Protein AF-A0A0F9E021-F1 (afdb_monomer_lite)

InterPro domains:
  IPR000531 TonB-dependent receptor-like, beta-barrel [PF00593] (318-616)
  IPR036942 TonB-dependent receptor-like, beta-barrel domain superfamily [G3DSA:2.40.170.20] (1-197)
  IPR036942 TonB-dependent receptor-like, beta-barrel domain superfamily [G3DSA:2.40.170.20] (313-618)
  IPR039426 TonB-dependent receptor-like [PTHR32552] (321-613)

Foldseek 3Di:
DDDDPFKDKDKDWDWDWDPDQAPQFIKIKIKIKIKIWGDDPFKIKIKIKIWIWIKGFDADDDDPVVCVVPVRAGQADDWIKIKTKMKIKMKMWGDPDPFKIKIKMKMKMKMKMKTKDKDWDDPQPQPFDFAFDDVPFFAAQEAADEPLQPLLFHKWFKFKDALLPLVVGPLSVQLQPAPWNVRSVVSDDPCRINDDDPPVLSLLRNLQCVCQQCVLLNQVQFFQPPVDPSPNDAADDDPLANRDHQFAAHCNALLLVLLPGVRSNCLQVSQSNHGWHADPSNMIIGIRGHHGPPSVRHNFGNVDSVRFDAWPVGDGAGCCNPPPDPPTPNHDFQAFTMKMKMKMKIKMKIKMKMKMWGHDPFKTKMKMKMKMKMKMKMWMWMATAHADPSNYTDQDCVRHHLFQLRSVDIATAKIKIKMKMKIKIKMKMWGHVDPFKTKIKMKMKIKMKMKMKMWGQDHHFPDHDDSNSQTFFRGSYRYDYVPDDDDSGTDNHPNPNRTHPIDMDMDIDIDMKIKIKMWGCPDPFKIKMKMKIKDKDDDDNVLCRLEWAQQQDDPVGHGPCVVVNDDRRDVQPPGHHYPQHIKMKIKIKIKMWGAPDPVDTDIDMDMDIDIDSDDDRD

Structure (mmCIF, N/CA/C/O backbone):
data_AF-A0A0F9E021-F1
#
_entry.id   AF-A0A0F9E021-F1
#
loop_
_atom_site.group_PDB
_atom_site.id
_atom_site.type_symbol
_atom_site.label_atom_id
_atom_site.label_alt_id
_atom_site.label_comp_id
_atom_site.label_asym_id
_atom_site.label_entity_id
_atom_site.label_seq_id
_atom_site.pdbx_PDB_ins_code
_atom_site.Cartn_x
_atom_site.Cartn_y
_atom_site.Cartn_z
_atom_site.occupancy
_atom_site.B_iso_or_equiv
_atom_site.auth_seq_id
_atom_site.auth_comp_id
_atom_site.auth_asym_id
_atom_site.auth_atom_id
_atom_site.pdbx_PDB_model_num
ATOM 1 N N . GLY A 1 1 ? -20.695 -25.182 30.401 1.00 88.06 1 GLY A N 1
ATOM 2 C CA . GLY A 1 1 ? -19.871 -24.601 31.481 1.00 88.06 1 GLY A CA 1
ATOM 3 C C . GLY A 1 1 ? -19.819 -25.549 32.662 1.00 88.06 1 GLY A C 1
ATOM 4 O O . GLY A 1 1 ? -20.734 -26.347 32.818 1.00 88.06 1 GLY A O 1
ATOM 5 N N . TRP A 1 2 ? -18.767 -25.469 33.470 1.00 96.31 2 TRP A N 1
ATOM 6 C CA . TRP A 1 2 ? -18.559 -26.240 34.699 1.00 96.31 2 TRP A CA 1
ATOM 7 C C . TRP A 1 2 ? -18.122 -25.296 35.823 1.00 96.31 2 TRP A C 1
ATOM 9 O O . TRP A 1 2 ? -17.419 -24.324 35.561 1.00 96.31 2 TRP A O 1
ATOM 19 N N . ASN A 1 3 ? -18.541 -25.555 37.060 1.00 95.31 3 ASN A N 1
ATOM 20 C CA . ASN A 1 3 ? -18.196 -24.749 38.230 1.00 95.31 3 ASN A CA 1
ATOM 21 C C . ASN A 1 3 ? -18.294 -25.617 39.496 1.00 95.31 3 ASN A C 1
ATOM 23 O O . ASN A 1 3 ? -19.269 -26.352 39.640 1.00 95.31 3 ASN A O 1
ATOM 27 N N . ASN A 1 4 ? -17.325 -25.521 40.409 1.00 94.62 4 ASN A N 1
ATOM 28 C CA . ASN A 1 4 ? -17.356 -26.192 41.719 1.00 94.62 4 ASN A CA 1
ATOM 29 C C . ASN A 1 4 ? -17.332 -25.225 42.924 1.00 94.62 4 ASN A C 1
ATOM 31 O O . ASN A 1 4 ? -17.088 -25.652 44.048 1.00 94.62 4 ASN A O 1
ATOM 35 N N . GLY A 1 5 ? -17.553 -23.930 42.693 1.00 91.69 5 GLY A N 1
ATOM 36 C CA . GLY A 1 5 ? -17.503 -22.860 43.693 1.00 91.69 5 GLY A CA 1
ATOM 37 C C . GLY A 1 5 ? -16.149 -22.150 43.770 1.00 91.69 5 GLY A C 1
ATOM 38 O O . GLY A 1 5 ? -16.120 -20.938 43.968 1.00 91.69 5 GLY A O 1
ATOM 39 N N . THR A 1 6 ? -15.048 -22.873 43.543 1.00 95.94 6 THR A N 1
ATOM 40 C CA . THR A 1 6 ? -13.674 -22.335 43.567 1.00 95.94 6 THR A CA 1
ATOM 41 C C . THR A 1 6 ? -13.110 -22.153 42.165 1.00 95.94 6 THR A C 1
ATOM 43 O O . THR A 1 6 ? -12.422 -21.181 41.894 1.00 95.94 6 THR A O 1
ATOM 46 N N . ILE A 1 7 ? -13.382 -23.077 41.250 1.00 97.31 7 ILE A N 1
ATOM 47 C CA . ILE A 1 7 ? -12.923 -23.034 39.865 1.00 97.31 7 ILE A CA 1
ATOM 48 C C . ILE A 1 7 ? -14.148 -23.128 38.966 1.00 97.31 7 ILE A C 1
ATOM 50 O O . ILE A 1 7 ? -15.045 -23.939 39.206 1.00 97.31 7 ILE A O 1
ATOM 54 N N . ALA A 1 8 ? -14.172 -22.317 37.913 1.00 97.56 8 ALA A N 1
ATOM 55 C CA . ALA A 1 8 ? -15.169 -22.428 36.864 1.00 97.56 8 ALA A CA 1
ATOM 56 C C . ALA A 1 8 ? -14.539 -22.327 35.476 1.00 97.56 8 ALA A C 1
ATOM 58 O O . ALA A 1 8 ? -13.579 -21.589 35.259 1.00 97.56 8 ALA A O 1
ATOM 59 N N . PHE A 1 9 ? -15.127 -23.059 34.537 1.00 97.75 9 PHE A N 1
ATOM 60 C CA . PHE A 1 9 ? -14.794 -23.038 33.123 1.00 97.75 9 PHE A CA 1
ATOM 61 C C . PHE A 1 9 ? -16.060 -22.797 32.309 1.00 97.75 9 PHE A C 1
ATOM 63 O O . PHE A 1 9 ? -17.105 -23.418 32.526 1.00 97.75 9 PHE A O 1
ATOM 70 N N . PHE A 1 10 ? -15.969 -21.914 31.330 1.00 97.81 10 PHE A N 1
ATOM 71 C CA . PHE A 1 10 ? -17.024 -21.653 30.372 1.00 97.81 10 PHE A CA 1
ATOM 72 C C . PHE A 1 10 ? -16.429 -21.639 28.971 1.00 97.81 10 PHE A C 1
ATOM 74 O O . PHE A 1 10 ? -15.336 -21.123 28.762 1.00 97.81 10 PHE A O 1
ATOM 81 N N . GLY A 1 11 ? -17.155 -22.222 28.028 1.00 97.75 11 GLY A N 1
ATOM 82 C CA . GLY A 1 11 ? -16.815 -22.207 26.618 1.00 97.75 11 GLY A CA 1
ATOM 83 C C . GLY A 1 11 ? -18.094 -22.029 25.820 1.00 97.75 11 GLY A C 1
ATOM 84 O O . GLY A 1 11 ? -19.128 -22.588 26.199 1.00 97.75 11 GLY A O 1
ATOM 85 N N . ALA A 1 12 ? -18.021 -21.239 24.759 1.00 97.81 12 ALA A N 1
ATOM 86 C CA . ALA A 1 12 ? -19.090 -21.048 23.795 1.00 97.81 12 ALA A CA 1
ATOM 87 C C . ALA A 1 12 ? -18.480 -21.016 22.394 1.00 97.81 12 ALA A C 1
ATOM 89 O O . ALA A 1 12 ? -17.405 -20.451 22.208 1.00 97.81 12 ALA A O 1
ATOM 90 N N . ALA A 1 13 ? -19.167 -21.621 21.433 1.00 97.31 13 ALA A N 1
ATOM 91 C CA . ALA A 1 13 ? -18.817 -21.552 20.025 1.00 97.31 13 ALA A CA 1
ATOM 92 C C . ALA A 1 13 ? -20.051 -21.104 19.240 1.00 97.31 13 ALA A C 1
ATOM 94 O O . ALA A 1 13 ? -21.160 -21.551 19.541 1.00 97.31 13 ALA A O 1
ATOM 95 N N . SER A 1 14 ? -19.850 -20.220 18.271 1.00 97.00 14 SER A N 1
ATOM 96 C CA . SER A 1 14 ? -20.858 -19.786 17.309 1.00 97.00 14 SER A CA 1
ATOM 97 C C . SER A 1 14 ? -20.297 -20.034 15.921 1.00 97.00 14 SER A C 1
ATOM 99 O O . SER A 1 14 ? -19.212 -19.548 15.622 1.00 97.00 14 SER A O 1
ATOM 101 N N . LEU A 1 15 ? -21.018 -20.803 15.113 1.00 96.69 15 LEU A N 1
ATOM 102 C CA . LEU A 1 15 ? -20.688 -21.078 13.719 1.00 96.69 15 LEU A CA 1
ATOM 103 C C . LEU A 1 15 ? -21.882 -20.604 12.897 1.00 96.69 15 LEU A C 1
ATOM 105 O O . LEU A 1 15 ? -23.021 -20.971 13.204 1.00 96.69 15 LEU A O 1
ATOM 109 N N . PHE A 1 16 ? -21.626 -19.758 11.916 1.00 95.94 16 PHE A N 1
ATOM 110 C CA . PHE A 1 16 ? -22.627 -19.211 11.018 1.00 95.94 16 PHE A CA 1
ATOM 111 C C . PHE A 1 16 ? -22.093 -19.307 9.597 1.00 95.94 16 PHE A C 1
ATOM 113 O O . PHE A 1 16 ? -20.942 -18.965 9.356 1.00 95.94 16 PHE A O 1
ATOM 120 N N . ASP A 1 17 ? -22.936 -19.784 8.696 1.00 95.69 17 ASP A N 1
ATOM 121 C CA . ASP A 1 17 ? -22.633 -19.983 7.287 1.00 95.69 17 ASP A CA 1
ATOM 122 C C . ASP A 1 17 ? -23.906 -19.657 6.501 1.00 95.69 17 ASP A C 1
ATOM 124 O O . ASP A 1 17 ? -25.000 -20.135 6.838 1.00 95.69 17 ASP A O 1
ATOM 128 N N . GLU A 1 18 ? -23.776 -18.802 5.496 1.00 93.19 18 GLU A N 1
ATOM 129 C CA . GLU A 1 18 ? -24.833 -18.465 4.559 1.00 93.19 18 GLU A CA 1
ATOM 130 C C . GLU A 1 18 ? -24.292 -18.388 3.132 1.00 93.19 18 GLU A C 1
ATOM 132 O O . GLU A 1 18 ? -23.156 -17.999 2.903 1.00 93.19 18 GLU A O 1
ATOM 137 N N . ASN A 1 19 ? -25.138 -18.695 2.148 1.00 91.88 19 ASN A N 1
ATOM 138 C CA . ASN A 1 19 ? -24.775 -18.556 0.731 1.00 91.88 19 ASN A CA 1
ATOM 139 C C . ASN A 1 19 ? -25.059 -17.151 0.170 1.00 91.88 19 ASN A C 1
ATOM 141 O O . ASN A 1 19 ? -24.771 -16.892 -0.994 1.00 91.88 19 ASN A O 1
ATOM 145 N N . GLY A 1 20 ? -25.688 -16.281 0.966 1.00 88.62 20 GLY A N 1
ATOM 146 C CA . GLY A 1 20 ? -26.275 -15.038 0.482 1.00 88.62 20 GLY A CA 1
ATOM 147 C C . GLY A 1 20 ? -27.424 -15.269 -0.511 1.00 88.62 20 GLY A C 1
ATOM 148 O O . GLY A 1 20 ? -27.858 -16.395 -0.767 1.00 88.62 20 GLY A O 1
ATOM 149 N N . TRP A 1 21 ? -27.995 -14.178 -1.021 1.00 88.75 21 TRP A N 1
ATOM 150 C CA . TRP A 1 21 ? -29.083 -14.220 -2.013 1.00 88.75 21 TRP A CA 1
ATOM 151 C C . TRP A 1 21 ? -28.652 -13.722 -3.399 1.00 88.75 21 TRP A C 1
ATOM 153 O O . TRP A 1 21 ? -29.392 -13.926 -4.361 1.00 88.75 21 TRP A O 1
ATOM 163 N N . ARG A 1 22 ? -27.496 -13.051 -3.480 1.00 89.69 22 ARG A N 1
ATOM 164 C CA . ARG A 1 22 ? -26.854 -12.614 -4.724 1.00 89.69 22 ARG A CA 1
ATOM 165 C C . ARG A 1 22 ? -25.806 -13.633 -5.149 1.00 89.69 22 ARG A C 1
ATOM 167 O O . ARG A 1 22 ? -25.300 -14.384 -4.314 1.00 89.69 22 ARG A O 1
ATOM 174 N N . ASP A 1 23 ? -25.443 -13.616 -6.418 1.00 88.38 23 ASP A N 1
ATOM 175 C CA . ASP A 1 23 ? -24.307 -14.393 -6.900 1.00 88.38 23 ASP A CA 1
ATOM 176 C C . ASP A 1 23 ? -23.024 -13.921 -6.208 1.00 88.38 23 ASP A C 1
ATOM 178 O O . ASP A 1 23 ? -22.930 -12.764 -5.788 1.00 88.38 23 ASP A O 1
ATOM 182 N N . ASN A 1 24 ? -22.068 -14.834 -6.015 1.00 86.69 24 ASN A N 1
ATOM 183 C CA . ASN A 1 24 ? -20.805 -14.558 -5.329 1.00 86.69 24 ASN A CA 1
ATOM 184 C C . ASN A 1 24 ? -20.994 -13.837 -3.986 1.00 86.69 24 ASN A C 1
ATOM 186 O O . ASN A 1 24 ? -20.358 -12.821 -3.758 1.00 86.69 24 ASN A O 1
ATOM 190 N N . SER A 1 25 ? -21.908 -14.302 -3.121 1.00 91.44 25 SER A N 1
ATOM 191 C CA . SER A 1 25 ? -22.132 -13.715 -1.783 1.00 91.44 25 SER A CA 1
ATOM 192 C C . SER A 1 25 ? -22.152 -14.684 -0.582 1.00 91.44 25 SER A C 1
ATOM 194 O O . SER A 1 25 ? -22.849 -14.391 0.395 1.00 91.44 25 SER A O 1
ATOM 196 N N . PRO A 1 26 ? -21.420 -15.822 -0.578 1.00 93.81 26 PRO A N 1
ATOM 197 C CA . PRO A 1 26 ? -21.355 -16.660 0.616 1.00 93.81 26 PRO A CA 1
ATOM 198 C C . PRO A 1 26 ? -20.653 -15.920 1.764 1.00 93.81 26 PRO A C 1
ATOM 200 O O . PRO A 1 26 ? -19.794 -15.078 1.531 1.00 93.81 26 PRO A O 1
ATOM 203 N N . SER A 1 27 ? -21.005 -16.195 3.016 1.00 94.94 27 SER A N 1
ATOM 204 C CA . SER A 1 27 ? -20.349 -15.597 4.183 1.00 94.94 27 SER A CA 1
ATOM 205 C C . SER A 1 27 ? -20.308 -16.567 5.356 1.00 94.94 27 SER A C 1
ATOM 207 O O . SER A 1 27 ? -21.297 -17.220 5.680 1.00 94.94 27 SER A O 1
ATOM 209 N N . GLU A 1 28 ? -19.161 -16.616 6.027 1.00 96.75 28 GLU A N 1
ATOM 210 C CA . GLU A 1 28 ? -18.882 -17.498 7.155 1.00 96.75 28 GLU A CA 1
ATOM 211 C C . GLU A 1 28 ? -18.407 -16.684 8.368 1.00 96.75 28 GLU A C 1
ATOM 213 O O . GLU A 1 28 ? -17.561 -15.793 8.264 1.00 96.75 28 GLU A O 1
ATOM 218 N N . VAL A 1 29 ? -18.950 -16.989 9.549 1.00 96.44 29 VAL A N 1
ATOM 219 C CA . VAL A 1 29 ? -18.560 -16.377 10.825 1.00 96.44 29 VAL A CA 1
ATOM 220 C C . VAL A 1 29 ? -18.401 -17.454 11.888 1.00 96.44 29 VAL A C 1
ATOM 222 O O . VAL A 1 29 ? -19.376 -18.001 12.408 1.00 96.44 29 VAL A O 1
ATOM 225 N N . ASN A 1 30 ? -17.155 -17.681 12.291 1.00 97.75 30 ASN A N 1
ATOM 226 C CA . ASN A 1 30 ? -16.782 -18.639 13.317 1.00 97.75 30 ASN A CA 1
ATOM 227 C C . ASN A 1 30 ? -16.191 -17.922 14.527 1.00 97.75 30 ASN A C 1
ATOM 229 O O . ASN A 1 30 ? -15.241 -17.148 14.434 1.00 97.75 30 ASN A O 1
ATOM 233 N N . GLN A 1 31 ? -16.752 -18.184 15.703 1.00 97.75 31 GLN A N 1
ATOM 234 C CA . GLN A 1 31 ? -16.329 -17.563 16.952 1.00 97.75 31 GLN A CA 1
ATOM 235 C C . GLN A 1 31 ? -16.197 -18.617 18.040 1.00 97.75 31 GLN A C 1
ATOM 237 O O . GLN A 1 31 ? -17.118 -19.396 18.287 1.00 97.75 31 GLN A O 1
ATOM 242 N N . LEU A 1 32 ? -15.072 -18.603 18.743 1.00 98.25 32 LEU A N 1
ATOM 243 C CA . LEU A 1 32 ? -14.813 -19.429 19.911 1.00 98.25 32 LEU A CA 1
ATOM 244 C C . LEU A 1 32 ? -14.464 -18.532 21.095 1.00 98.25 32 LEU A C 1
ATOM 246 O O . LEU A 1 32 ? -13.503 -17.767 21.062 1.00 98.25 32 LEU A O 1
ATOM 250 N N . PHE A 1 33 ? -15.219 -18.668 22.177 1.00 98.38 33 PHE A N 1
ATOM 251 C CA . PHE A 1 33 ? -14.966 -17.987 23.437 1.00 98.38 33 PHE A CA 1
ATOM 252 C C . PHE A 1 33 ? -14.668 -18.999 24.538 1.00 98.38 33 PHE A C 1
ATOM 254 O O . PHE A 1 33 ? -15.405 -19.968 24.729 1.00 98.38 33 PHE A O 1
ATOM 261 N N . GLY A 1 34 ? -13.616 -18.739 25.308 1.00 98.25 34 GLY A N 1
ATOM 262 C CA . GLY A 1 34 ? -13.228 -19.527 26.470 1.00 98.25 34 GLY A CA 1
ATOM 263 C C . GLY A 1 34 ? -13.010 -18.643 27.689 1.00 98.25 34 GLY A C 1
ATOM 264 O O . GLY A 1 34 ? -12.462 -17.548 27.593 1.00 98.25 34 GLY A O 1
ATOM 265 N N . LYS A 1 35 ? -13.408 -19.124 28.865 1.00 98.25 35 LYS A N 1
ATOM 266 C CA . LYS A 1 35 ? -13.164 -18.457 30.143 1.00 98.25 35 LYS A CA 1
ATOM 267 C C . LYS A 1 35 ? -12.841 -19.470 31.230 1.00 98.25 35 LYS A C 1
ATOM 269 O O . LYS A 1 35 ? -13.577 -20.434 31.427 1.00 98.25 35 LYS A O 1
ATOM 274 N N . ALA A 1 36 ? -11.776 -19.209 31.970 1.00 98.25 36 ALA A N 1
ATOM 275 C CA . ALA A 1 36 ? -11.413 -19.909 33.190 1.00 98.25 36 ALA A CA 1
ATOM 276 C C . ALA A 1 36 ? -11.413 -18.911 34.348 1.00 98.25 36 ALA A C 1
ATOM 278 O O . ALA A 1 36 ? -10.945 -17.781 34.214 1.00 98.25 36 ALA A O 1
ATOM 279 N N . SER A 1 37 ? -11.939 -19.310 35.496 1.00 97.75 37 SER A N 1
ATOM 280 C CA . SER A 1 37 ? -11.915 -18.480 36.693 1.00 97.75 37 SER A CA 1
ATOM 281 C C . SER A 1 37 ? -11.555 -19.284 37.922 1.00 97.75 37 SER A C 1
ATOM 283 O O . SER A 1 37 ? -12.024 -20.408 38.079 1.00 97.75 37 SER A O 1
ATOM 285 N N . TYR A 1 38 ? -10.792 -18.660 38.805 1.00 97.75 38 TYR A N 1
ATOM 286 C CA . TYR A 1 38 ? -10.506 -19.126 40.149 1.00 97.75 38 TYR A CA 1
ATOM 287 C C . TYR A 1 38 ? -11.039 -18.094 41.144 1.00 97.75 38 TYR A C 1
ATOM 289 O O . TYR A 1 38 ? -10.846 -16.898 40.947 1.00 97.75 38 TYR A O 1
ATOM 297 N N . ARG A 1 39 ? -11.708 -18.560 42.192 1.00 96.94 39 ARG A N 1
ATOM 298 C CA . ARG A 1 39 ? -12.257 -17.773 43.290 1.00 96.94 39 ARG A CA 1
ATOM 299 C C . ARG A 1 39 ? -11.789 -18.372 44.605 1.00 96.94 39 ARG A C 1
ATOM 301 O O . ARG A 1 39 ? -12.163 -19.496 44.939 1.00 96.94 39 ARG A O 1
ATOM 308 N N . GLY A 1 40 ? -10.973 -17.625 45.334 1.00 94.06 40 GLY A N 1
ATOM 309 C CA . GLY A 1 40 ? -10.550 -17.945 46.695 1.00 94.06 40 GLY A CA 1
ATOM 310 C C . GLY A 1 40 ? -11.076 -16.928 47.707 1.00 94.06 40 GLY A C 1
ATOM 311 O O . GLY A 1 40 ? -11.833 -16.027 47.365 1.00 94.06 40 GLY A O 1
ATOM 312 N N . ASP A 1 41 ? -10.621 -17.034 48.955 1.00 93.12 41 ASP A N 1
ATOM 313 C CA . ASP A 1 41 ? -11.095 -16.155 50.037 1.00 93.12 41 ASP A CA 1
ATOM 314 C C . ASP A 1 41 ? -10.662 -14.691 49.861 1.00 93.12 41 ASP A C 1
ATOM 316 O O . ASP A 1 41 ? -11.364 -13.770 50.270 1.00 93.12 41 ASP A O 1
ATOM 320 N N . LYS A 1 42 ? -9.479 -14.472 49.273 1.00 95.12 42 LYS A N 1
ATOM 321 C CA . LYS A 1 42 ? -8.900 -13.136 49.059 1.00 95.12 42 LYS A CA 1
ATOM 322 C C . LYS A 1 42 ? -8.502 -12.847 47.624 1.00 95.12 42 LYS A C 1
ATOM 324 O O . LYS A 1 42 ? -8.121 -11.722 47.341 1.00 95.12 42 LYS A O 1
ATOM 329 N N . LEU A 1 43 ? -8.512 -13.832 46.736 1.00 97.06 43 LEU A N 1
ATOM 330 C CA . LEU A 1 43 ? -8.012 -13.672 45.376 1.00 97.06 43 LEU A CA 1
ATOM 331 C C . LEU A 1 43 ? -8.984 -14.304 44.391 1.00 97.06 43 LEU A C 1
ATOM 333 O O . LEU A 1 43 ? -9.211 -15.512 44.445 1.00 97.06 43 LEU A O 1
ATOM 337 N N . ASP A 1 44 ? -9.456 -13.487 43.460 1.00 97.38 44 ASP A N 1
ATOM 338 C CA . ASP A 1 44 ? -10.171 -13.909 42.267 1.00 97.38 44 ASP A CA 1
ATOM 339 C C . ASP A 1 44 ? -9.267 -13.720 41.048 1.00 97.38 44 ASP A C 1
ATOM 341 O O . ASP A 1 44 ? -8.630 -12.678 40.887 1.00 97.38 44 ASP A O 1
ATOM 345 N N . LEU A 1 45 ? -9.215 -14.725 40.179 1.00 98.00 45 LEU A N 1
ATOM 346 C CA . LEU A 1 45 ? -8.508 -14.688 38.903 1.00 98.00 45 LEU A CA 1
ATOM 347 C C . LEU A 1 45 ? -9.473 -15.058 37.781 1.00 98.00 45 LEU A C 1
ATOM 349 O O . LEU A 1 45 ? -10.244 -16.014 37.891 1.00 98.00 45 LEU A O 1
ATOM 353 N N . HIS A 1 46 ? -9.396 -14.334 36.673 1.00 98.12 46 HIS A N 1
ATOM 354 C CA . HIS A 1 46 ? -10.199 -14.561 35.481 1.00 98.12 46 HIS A CA 1
ATOM 355 C C . HIS A 1 46 ? -9.305 -14.524 34.250 1.00 98.12 46 HIS A C 1
ATOM 357 O O . HIS A 1 46 ? -8.707 -13.498 33.947 1.00 98.12 46 HIS A O 1
ATOM 363 N N . PHE A 1 47 ? -9.251 -15.630 33.524 1.00 98.50 47 PHE A N 1
ATOM 364 C CA . PHE A 1 47 ? -8.649 -15.705 32.203 1.00 98.50 47 PHE A CA 1
ATOM 365 C C . PHE A 1 47 ? -9.756 -15.864 31.166 1.00 98.50 47 PHE A C 1
ATOM 367 O O . PHE A 1 47 ? -10.638 -16.708 31.335 1.00 98.50 47 PHE A O 1
ATOM 374 N N . SER A 1 48 ? -9.723 -15.078 30.097 1.00 98.38 48 SER A N 1
ATOM 375 C CA . SER A 1 48 ? -10.621 -15.248 28.957 1.00 98.38 48 SER A CA 1
ATOM 376 C C . SER A 1 48 ? -9.878 -15.142 27.639 1.00 98.38 48 SER A C 1
ATOM 378 O O . SER A 1 48 ? -8.920 -14.379 27.514 1.00 98.38 48 SER A O 1
ATOM 380 N N . THR A 1 49 ? -10.367 -15.886 26.655 1.00 98.38 49 THR A N 1
ATOM 381 C CA . THR A 1 49 ? -9.891 -15.852 25.281 1.00 98.38 49 THR A CA 1
ATOM 382 C C . THR A 1 49 ? -11.061 -15.786 24.308 1.00 98.38 49 THR A C 1
ATOM 384 O O . THR A 1 49 ? -12.119 -16.368 24.563 1.00 98.38 49 THR A O 1
ATOM 387 N N . LEU A 1 50 ? -10.870 -15.051 23.219 1.00 98.25 50 LEU A N 1
ATOM 388 C CA . LEU A 1 50 ? -11.785 -14.970 22.090 1.00 98.25 50 LEU A CA 1
ATOM 389 C C . LEU A 1 50 ? -10.969 -15.200 20.820 1.00 98.25 50 LEU A C 1
ATOM 391 O O . LEU A 1 50 ? -9.967 -14.521 20.610 1.00 98.25 50 LEU A O 1
ATOM 395 N N . ILE A 1 51 ? -11.400 -16.150 20.001 1.00 98.31 51 ILE A N 1
ATOM 396 C CA . ILE A 1 51 ? -10.834 -16.440 18.687 1.00 98.31 51 ILE A CA 1
ATOM 397 C C . ILE A 1 51 ? -11.973 -16.285 17.688 1.00 98.31 51 ILE A C 1
ATOM 399 O O . ILE A 1 51 ? -13.042 -16.862 17.887 1.00 98.31 51 ILE A O 1
ATOM 403 N N . VAL A 1 52 ? -11.765 -15.474 16.661 1.00 98.12 52 VAL A N 1
ATOM 404 C CA . VAL A 1 52 ? -12.759 -15.199 15.624 1.00 98.12 52 VAL A CA 1
ATOM 405 C C . VAL A 1 52 ? -12.097 -15.364 14.270 1.00 98.12 52 VAL A C 1
ATOM 407 O O . VAL A 1 52 ? -10.998 -14.856 14.062 1.00 98.12 52 VAL A O 1
ATOM 410 N N . ASP A 1 53 ? -12.780 -16.062 13.379 1.00 98.06 53 ASP A N 1
ATOM 411 C CA . ASP A 1 53 ? -12.418 -16.227 11.981 1.00 98.06 53 ASP A CA 1
ATOM 412 C C . ASP A 1 53 ? -13.680 -15.960 11.159 1.00 98.06 53 ASP A C 1
ATOM 414 O O . ASP A 1 53 ? -14.729 -16.558 11.419 1.00 98.06 53 ASP A O 1
ATOM 418 N N . THR A 1 54 ? -13.626 -14.980 10.266 1.00 96.94 54 THR A N 1
ATOM 419 C CA . THR A 1 54 ? -14.758 -14.624 9.410 1.00 96.94 54 THR A CA 1
ATOM 420 C C . THR A 1 54 ? -14.297 -14.455 7.981 1.00 96.94 54 THR A C 1
ATOM 422 O O . THR A 1 54 ? -13.286 -13.792 7.766 1.00 96.94 54 THR A O 1
ATOM 425 N N . ASN A 1 55 ? -15.091 -14.935 7.034 1.00 96.44 55 ASN A N 1
ATOM 426 C CA . ASN A 1 55 ? -14.990 -14.609 5.619 1.00 96.44 55 ASN A CA 1
ATOM 427 C C . ASN A 1 55 ? -16.317 -13.974 5.205 1.00 96.44 55 ASN A C 1
ATOM 429 O O . ASN A 1 55 ? -17.347 -14.645 5.182 1.00 96.44 55 ASN A O 1
ATOM 433 N N . LEU A 1 56 ? -16.312 -12.663 4.989 1.00 94.06 56 LEU A N 1
ATOM 434 C CA . LEU A 1 56 ? -17.510 -11.892 4.681 1.00 94.06 56 LEU A CA 1
ATOM 435 C C . LEU A 1 56 ? -17.434 -11.395 3.247 1.00 94.06 56 LEU A C 1
ATOM 437 O O . LEU A 1 56 ? -16.404 -10.864 2.840 1.00 94.06 56 LEU A O 1
ATOM 441 N N . VAL A 1 57 ? -18.536 -11.510 2.515 1.00 92.19 57 VAL A N 1
ATOM 442 C CA . VAL A 1 57 ? -18.625 -11.039 1.133 1.00 92.19 57 VAL A CA 1
ATOM 443 C C . VAL A 1 57 ? -19.602 -9.874 1.045 1.00 92.19 57 VAL A C 1
ATOM 445 O O . VAL A 1 57 ? -20.735 -9.946 1.524 1.00 92.19 57 VAL A O 1
ATOM 448 N N . GLY A 1 58 ? -19.126 -8.768 0.480 1.00 84.25 58 GLY A N 1
ATOM 449 C CA . GLY A 1 58 ? -19.712 -7.439 0.608 1.00 84.25 58 GLY A CA 1
ATOM 450 C C . GLY A 1 58 ? -20.182 -6.810 -0.698 1.00 84.25 58 GLY A C 1
ATOM 451 O O . GLY A 1 58 ? -20.095 -5.598 -0.806 1.00 84.25 58 GLY A O 1
ATOM 452 N N . ASN A 1 59 ? -20.698 -7.587 -1.657 1.00 83.50 59 ASN A N 1
ATOM 453 C CA . ASN A 1 59 ? -20.974 -7.132 -3.029 1.00 83.50 59 ASN A CA 1
ATOM 454 C C . ASN A 1 59 ? -21.545 -5.708 -3.156 1.00 83.50 59 ASN A C 1
ATOM 456 O O . ASN A 1 59 ? -22.650 -5.415 -2.677 1.00 83.50 59 ASN A O 1
ATOM 460 N N . GLY A 1 60 ? -20.843 -4.877 -3.930 1.00 80.06 60 GLY A N 1
ATOM 461 C CA . GLY A 1 60 ? -21.221 -3.506 -4.257 1.00 80.06 60 GLY A CA 1
ATOM 462 C C . GLY A 1 60 ? -22.583 -3.335 -4.948 1.00 80.06 60 GLY A C 1
ATOM 463 O O . GLY A 1 60 ? -23.284 -4.287 -5.327 1.00 80.06 60 GLY A O 1
ATOM 464 N N . LEU A 1 61 ? -22.984 -2.070 -5.094 1.00 84.88 61 LEU A N 1
ATOM 465 C CA . LEU A 1 61 ? -24.231 -1.681 -5.756 1.00 84.88 61 LEU A CA 1
ATOM 466 C C . LEU A 1 61 ? -24.193 -2.039 -7.250 1.00 84.88 61 LEU A C 1
ATOM 468 O O . LEU A 1 61 ? -23.151 -1.939 -7.885 1.00 84.88 61 LEU A O 1
ATOM 472 N N . ILE A 1 62 ? -25.349 -2.392 -7.819 1.00 89.06 62 ILE A N 1
ATOM 473 C CA . ILE A 1 62 ? -25.518 -2.561 -9.271 1.00 89.06 62 ILE A CA 1
ATOM 474 C C . ILE A 1 62 ? -26.441 -1.477 -9.847 1.00 89.06 62 ILE A C 1
ATOM 476 O O . ILE A 1 62 ? -27.381 -1.051 -9.160 1.00 89.06 62 ILE A O 1
ATOM 480 N N . PRO A 1 63 ? -26.224 -1.029 -11.099 1.00 89.94 63 PRO A N 1
ATOM 481 C CA . PRO A 1 63 ? -27.129 -0.119 -11.792 1.00 89.94 63 PRO A CA 1
ATOM 482 C C . PRO A 1 63 ? -28.577 -0.624 -11.808 1.00 89.94 63 PRO A C 1
ATOM 484 O O . PRO A 1 63 ? -28.853 -1.822 -11.900 1.00 89.94 63 PRO A O 1
ATOM 487 N N . SER A 1 64 ? -29.538 0.301 -11.765 1.00 91.62 64 SER A N 1
ATOM 488 C CA . SER A 1 64 ? -30.960 -0.050 -11.638 1.00 91.62 64 SER A CA 1
ATOM 489 C C . SER A 1 64 ? -31.505 -0.842 -12.836 1.00 91.62 64 SER A C 1
ATOM 491 O O . SER A 1 64 ? -32.485 -1.579 -12.715 1.00 91.62 64 SER A O 1
ATOM 493 N N . GLU A 1 65 ? -30.887 -0.656 -13.997 1.00 91.81 65 GLU A N 1
ATOM 494 C CA . GLU A 1 65 ? -31.147 -1.335 -15.257 1.00 91.81 65 GLU A CA 1
ATOM 495 C C . GLU A 1 65 ? -30.687 -2.793 -15.205 1.00 91.81 65 GLU A C 1
ATOM 497 O O . GLU A 1 65 ? -31.451 -3.664 -15.619 1.00 91.81 65 GLU A O 1
ATOM 502 N N . GLU A 1 66 ? -29.494 -3.057 -14.660 1.00 87.69 66 GLU A N 1
ATOM 503 C CA . GLU A 1 66 ? -28.963 -4.410 -14.455 1.00 87.69 66 GLU A CA 1
ATOM 504 C C . GLU A 1 66 ? -29.784 -5.144 -13.391 1.00 87.69 66 GLU A C 1
ATOM 506 O O . GLU A 1 66 ? -30.298 -6.223 -13.668 1.00 87.69 66 GLU A O 1
ATOM 511 N N . TYR A 1 67 ? -30.082 -4.495 -12.255 1.00 89.31 67 TYR A N 1
ATOM 512 C CA . TYR A 1 67 ? -30.950 -5.058 -11.207 1.00 89.31 67 TYR A CA 1
ATOM 513 C C . TYR A 1 67 ? -32.340 -5.469 -11.723 1.00 89.31 67 TYR A C 1
ATOM 515 O O . TYR A 1 67 ? -32.965 -6.411 -11.231 1.00 89.31 67 TYR A O 1
ATOM 523 N N . ARG A 1 68 ? -32.884 -4.734 -12.704 1.00 92.88 68 ARG A N 1
ATOM 524 C CA . ARG A 1 68 ? -34.178 -5.063 -13.324 1.00 92.88 68 ARG A CA 1
ATOM 525 C C . ARG A 1 68 ? -34.108 -6.310 -14.206 1.00 92.88 68 ARG A C 1
ATOM 527 O O . ARG A 1 68 ? -35.144 -6.956 -14.365 1.00 92.88 68 ARG A O 1
ATOM 534 N N . GLN A 1 69 ? -32.948 -6.605 -14.787 1.00 90.81 69 GLN A N 1
ATOM 535 C CA . GLN A 1 69 ? -32.721 -7.779 -15.630 1.00 90.81 69 GLN A CA 1
ATOM 536 C C . GLN A 1 69 ? -32.401 -9.000 -14.776 1.00 90.81 69 GLN A C 1
ATOM 538 O O . GLN A 1 69 ? -33.045 -10.036 -14.935 1.00 90.81 69 GLN A O 1
ATOM 543 N N . ASP A 1 70 ? -31.485 -8.835 -13.827 1.00 90.88 70 ASP A N 1
ATOM 544 C CA . ASP A 1 70 ? -31.135 -9.839 -12.843 1.00 90.88 70 ASP A CA 1
ATOM 545 C C . ASP A 1 70 ? -30.958 -9.194 -11.467 1.00 90.88 70 ASP A C 1
ATOM 547 O O . ASP A 1 70 ? -30.114 -8.329 -11.244 1.00 90.88 70 ASP A O 1
ATOM 551 N N . ARG A 1 71 ? -31.799 -9.620 -10.524 1.00 89.88 71 ARG A N 1
ATOM 552 C CA . ARG A 1 71 ? -31.752 -9.106 -9.156 1.00 89.88 71 ARG A CA 1
ATOM 553 C C . ARG A 1 71 ? -30.612 -9.723 -8.358 1.00 89.88 71 ARG A C 1
ATOM 555 O O . ARG A 1 71 ? -30.184 -9.078 -7.406 1.00 89.88 71 ARG A O 1
ATOM 562 N N . ALA A 1 72 ? -30.197 -10.946 -8.693 1.00 90.56 72 ALA A N 1
ATOM 563 C CA . ALA A 1 72 ? -29.161 -11.680 -7.974 1.00 90.56 72 ALA A CA 1
ATOM 564 C C . ALA A 1 72 ? -27.744 -11.278 -8.416 1.00 90.56 72 ALA A C 1
ATOM 566 O O . ALA A 1 72 ? -26.821 -11.409 -7.619 1.00 90.56 72 ALA A O 1
ATOM 567 N N . GLY A 1 73 ? -27.587 -10.722 -9.618 1.00 87.69 73 GLY A N 1
ATOM 568 C CA . GLY A 1 73 ? -26.288 -10.373 -10.186 1.00 87.69 73 GLY A CA 1
ATOM 569 C C . GLY A 1 73 ? -25.435 -9.384 -9.380 1.00 87.69 73 GLY A C 1
ATOM 570 O O . GLY A 1 73 ? -25.890 -8.667 -8.473 1.00 87.69 73 GLY A O 1
ATOM 571 N N . VAL A 1 74 ? -24.158 -9.332 -9.753 1.00 90.06 74 VAL A N 1
ATOM 572 C CA . VAL A 1 74 ? -23.103 -8.480 -9.185 1.00 90.06 74 VAL A CA 1
ATOM 573 C C . VAL A 1 74 ? -22.480 -7.593 -10.258 1.00 90.06 74 VAL A C 1
ATOM 575 O O . VAL A 1 74 ? -22.480 -7.957 -11.430 1.00 90.06 74 VAL A O 1
ATOM 578 N N . PHE A 1 75 ? -21.994 -6.406 -9.872 1.00 89.56 75 PHE A N 1
ATOM 579 C CA . PHE A 1 75 ? -21.374 -5.487 -10.835 1.00 89.56 75 PHE A CA 1
ATOM 580 C C . PHE A 1 75 ? -19.951 -5.932 -11.171 1.00 89.56 75 PHE A C 1
ATOM 582 O O . PHE A 1 75 ? -19.580 -5.958 -12.341 1.00 89.56 75 PHE A O 1
ATOM 589 N N . THR A 1 76 ? -19.203 -6.309 -10.133 1.00 92.25 76 THR A N 1
ATOM 590 C CA . THR A 1 76 ? -17.863 -6.898 -10.162 1.00 92.25 76 THR A CA 1
ATOM 591 C C . THR A 1 76 ? -17.694 -7.827 -8.955 1.00 92.25 76 THR A C 1
ATOM 593 O O . THR A 1 76 ? -18.381 -7.669 -7.941 1.00 92.25 76 THR A O 1
ATOM 596 N N . ALA A 1 77 ? -16.808 -8.814 -9.072 1.00 92.06 77 ALA A N 1
ATOM 597 C CA . ALA A 1 77 ? -16.404 -9.721 -7.996 1.00 92.06 77 ALA A CA 1
ATOM 598 C C . ALA A 1 77 ? -14.921 -10.114 -8.164 1.00 92.06 77 ALA A C 1
ATOM 600 O O . ALA A 1 77 ? -14.447 -10.136 -9.302 1.00 92.06 77 ALA A O 1
ATOM 601 N N . PRO A 1 78 ? -14.181 -10.457 -7.089 1.00 92.81 78 PRO A N 1
ATOM 602 C CA . PRO A 1 78 ? -14.624 -10.586 -5.696 1.00 92.81 78 PRO A CA 1
ATOM 603 C C . PRO A 1 78 ? -14.743 -9.251 -4.941 1.00 92.81 78 PRO A C 1
ATOM 605 O O . PRO A 1 78 ? -14.133 -8.255 -5.315 1.00 92.81 78 PRO A O 1
ATOM 608 N N . ASP A 1 79 ? -15.507 -9.271 -3.849 1.00 92.06 79 ASP A N 1
ATOM 609 C CA . ASP A 1 79 ? -15.542 -8.231 -2.811 1.00 92.06 79 ASP A CA 1
ATOM 610 C C . ASP A 1 79 ? -15.588 -8.927 -1.444 1.00 92.06 79 ASP A C 1
ATOM 612 O O . ASP A 1 79 ? -16.654 -9.174 -0.872 1.00 92.06 79 ASP A O 1
ATOM 616 N N . THR A 1 80 ? -14.426 -9.387 -0.983 1.00 93.44 80 THR A N 1
ATOM 617 C CA . THR A 1 80 ? -14.293 -10.245 0.197 1.00 93.44 80 THR A CA 1
ATOM 618 C C . THR A 1 80 ? -13.491 -9.555 1.292 1.00 93.44 80 THR A C 1
ATOM 620 O O . THR A 1 80 ? -12.578 -8.766 1.052 1.00 93.44 80 THR A O 1
ATOM 623 N N . THR A 1 81 ? -13.836 -9.849 2.541 1.00 95.62 81 THR A N 1
ATOM 624 C CA . THR A 1 81 ? -13.101 -9.421 3.728 1.00 95.62 81 THR A CA 1
ATOM 625 C C . THR A 1 81 ? -12.965 -10.599 4.681 1.00 95.62 81 THR A C 1
ATOM 627 O O . THR A 1 81 ? -13.924 -11.012 5.339 1.00 95.62 81 THR A O 1
ATOM 630 N N . GLU A 1 82 ? -11.745 -11.106 4.799 1.00 96.56 82 GLU A N 1
ATOM 631 C CA . GLU A 1 82 ? -11.362 -12.083 5.804 1.00 96.56 82 GLU A CA 1
ATOM 632 C C . GLU A 1 82 ? -10.879 -11.367 7.065 1.00 96.56 82 GLU A C 1
ATOM 634 O O . GLU A 1 82 ? -10.083 -10.435 6.997 1.00 96.56 82 GLU A O 1
ATOM 639 N N . ASN A 1 83 ? -11.333 -11.789 8.245 1.00 96.44 83 ASN A N 1
ATOM 640 C CA . ASN A 1 83 ? -10.852 -11.243 9.511 1.00 96.44 83 ASN A CA 1
ATOM 641 C C . ASN A 1 83 ? -10.550 -12.354 10.517 1.00 96.44 83 ASN A C 1
ATOM 643 O O . ASN A 1 83 ? -11.436 -13.093 10.946 1.00 96.44 83 ASN A O 1
ATOM 647 N N . ARG A 1 84 ? -9.293 -12.393 10.964 1.00 98.06 84 ARG A N 1
ATOM 648 C CA . ARG A 1 84 ? -8.770 -13.333 11.957 1.00 98.06 84 ARG A CA 1
ATOM 649 C C . ARG A 1 84 ? -8.380 -12.567 13.208 1.00 98.06 84 ARG A C 1
ATOM 651 O O . ARG A 1 84 ? -7.442 -11.774 13.197 1.00 98.06 84 ARG A O 1
ATOM 658 N N . LEU A 1 85 ? -9.086 -12.804 14.306 1.00 98.25 85 LEU A N 1
ATOM 659 C CA . LEU A 1 85 ? -8.885 -12.109 15.572 1.00 98.25 85 LEU A CA 1
ATOM 660 C C . LEU A 1 85 ? -8.585 -13.088 16.696 1.00 98.25 85 LEU A C 1
ATOM 662 O O . LEU A 1 85 ? -9.233 -14.123 16.846 1.00 98.25 85 LEU A O 1
ATOM 666 N N . GLN A 1 86 ? -7.634 -12.710 17.544 1.00 98.31 86 GLN A N 1
ATOM 667 C CA . GLN A 1 86 ? -7.341 -13.398 18.792 1.00 98.31 86 GLN A CA 1
ATOM 668 C C . GLN A 1 86 ? -7.246 -12.382 19.922 1.00 98.31 86 GLN A C 1
ATOM 670 O O . GLN A 1 86 ? -6.587 -11.351 19.818 1.00 98.31 86 GLN A O 1
ATOM 675 N N . GLN A 1 87 ? -7.898 -12.674 21.038 1.00 98.38 87 GLN A N 1
ATOM 676 C CA . GLN A 1 87 ? -7.828 -11.858 22.236 1.00 98.38 87 GLN A CA 1
ATOM 677 C C . GLN A 1 87 ? -7.561 -12.742 23.443 1.00 98.38 87 GLN A C 1
ATOM 679 O O . GLN A 1 87 ? -8.186 -13.787 23.619 1.00 98.38 87 GLN A O 1
ATOM 684 N N . PHE A 1 88 ? -6.665 -12.276 24.306 1.00 98.00 88 PHE A N 1
ATOM 685 C CA . PHE A 1 88 ? -6.374 -12.859 25.606 1.00 98.00 88 PHE A CA 1
ATOM 686 C C . PHE A 1 88 ? -6.497 -11.779 26.670 1.00 98.00 88 PHE A C 1
ATOM 688 O O . PHE A 1 88 ? -6.012 -10.663 26.493 1.00 98.00 88 PHE A O 1
ATOM 695 N N . GLN A 1 89 ? -7.126 -12.114 27.790 1.00 98.38 89 GLN A N 1
ATOM 696 C CA . GLN A 1 89 ? -7.241 -11.225 28.937 1.00 98.38 89 GLN A CA 1
ATOM 697 C C . GLN A 1 89 ? -7.054 -12.020 30.222 1.00 98.38 89 GLN A C 1
ATOM 699 O O . GLN A 1 89 ? -7.685 -13.059 30.418 1.00 98.38 89 GLN A O 1
ATOM 704 N N . LEU A 1 90 ? -6.214 -11.500 31.112 1.00 98.56 90 LEU A N 1
ATOM 705 C CA . LEU A 1 90 ? -6.056 -11.977 32.477 1.00 98.56 90 LEU A CA 1
ATOM 706 C C . LEU A 1 90 ? -6.412 -10.835 33.425 1.00 98.56 90 LEU A C 1
ATOM 708 O O . LEU A 1 90 ? -5.805 -9.770 33.368 1.00 98.56 90 LEU A O 1
ATOM 712 N N . ALA A 1 91 ? -7.381 -11.061 34.301 1.00 98.31 91 ALA A N 1
ATOM 713 C CA . ALA A 1 91 ? -7.799 -10.126 35.333 1.00 98.31 91 ALA A CA 1
ATOM 714 C C . ALA A 1 91 ? -7.668 -10.766 36.717 1.00 98.31 91 ALA A C 1
ATOM 716 O O . ALA A 1 91 ? -7.931 -11.957 36.892 1.00 98.31 91 ALA A O 1
ATOM 717 N N . ALA A 1 92 ? -7.279 -9.964 37.698 1.00 98.19 92 ALA A N 1
ATOM 718 C CA . ALA A 1 92 ? -7.119 -10.357 39.085 1.00 98.19 92 ALA A CA 1
ATOM 719 C C . ALA A 1 92 ? -7.825 -9.355 40.001 1.00 98.19 92 ALA A C 1
ATOM 721 O O . ALA A 1 92 ? -7.766 -8.147 39.767 1.00 98.19 92 ALA A O 1
ATOM 722 N N . ALA A 1 93 ? -8.449 -9.851 41.064 1.00 97.75 93 ALA A N 1
ATOM 723 C CA . ALA A 1 93 ? -8.997 -9.040 42.139 1.00 97.75 93 ALA A CA 1
ATOM 724 C C . ALA A 1 93 ? -8.547 -9.598 43.489 1.00 97.75 93 ALA A C 1
ATOM 726 O O . ALA A 1 93 ? -8.833 -10.743 43.829 1.00 97.75 93 ALA A O 1
ATOM 727 N N . PHE A 1 94 ? -7.828 -8.785 44.254 1.00 97.94 94 PHE A N 1
ATOM 728 C CA . PHE A 1 94 ? -7.288 -9.133 45.557 1.00 97.94 94 PHE A CA 1
ATOM 729 C C . PHE A 1 94 ? -7.983 -8.333 46.662 1.00 97.94 94 PHE A C 1
ATOM 731 O O . PHE A 1 94 ? -7.897 -7.105 46.704 1.00 97.94 94 PHE A O 1
ATOM 738 N N . GLN A 1 95 ? -8.655 -9.033 47.570 1.00 97.56 95 GLN A N 1
ATOM 739 C CA . GLN A 1 95 ? -9.297 -8.477 48.755 1.00 97.56 95 GLN A CA 1
ATOM 740 C C . GLN A 1 95 ? -8.250 -8.313 49.860 1.00 97.56 95 GLN A C 1
ATOM 742 O O . GLN A 1 95 ? -7.803 -9.283 50.480 1.00 97.56 95 GLN A O 1
ATOM 747 N N . VAL A 1 96 ? -7.838 -7.070 50.112 1.00 96.94 96 VAL A N 1
ATOM 748 C CA . VAL A 1 96 ? -6.881 -6.756 51.180 1.00 96.94 96 VAL A CA 1
ATOM 749 C C . VAL A 1 96 ? -7.583 -6.850 52.537 1.00 96.94 96 VAL A C 1
ATOM 751 O O . VAL A 1 96 ? -7.038 -7.429 53.481 1.00 96.94 96 VAL A O 1
ATOM 754 N N . ASN A 1 97 ? -8.800 -6.305 52.616 1.00 95.38 97 ASN A N 1
ATOM 755 C CA . ASN A 1 97 ? -9.733 -6.401 53.740 1.00 95.38 97 ASN A CA 1
ATOM 756 C C . ASN A 1 97 ? -11.181 -6.181 53.250 1.00 95.38 97 ASN A C 1
ATOM 758 O O . ASN A 1 97 ? -11.396 -5.975 52.059 1.00 95.38 97 ASN A O 1
ATOM 762 N N . ASP A 1 98 ? -12.152 -6.167 54.167 1.00 94.19 98 ASP A N 1
ATOM 763 C CA . ASP A 1 98 ? -13.592 -6.073 53.855 1.00 94.19 98 ASP A CA 1
ATOM 764 C C . ASP A 1 98 ? -14.002 -4.794 53.106 1.00 94.19 98 ASP A C 1
ATOM 766 O O . ASP A 1 98 ? -15.055 -4.743 52.476 1.00 94.19 98 ASP A O 1
ATOM 770 N N . THR A 1 99 ? -13.170 -3.755 53.171 1.00 96.00 99 THR A N 1
ATOM 771 C CA . THR A 1 99 ? -13.444 -2.443 52.574 1.00 96.00 99 THR A CA 1
ATOM 772 C C . THR A 1 99 ? -12.454 -2.055 51.490 1.00 96.00 99 THR A C 1
ATOM 774 O O . THR A 1 99 ? -12.677 -1.054 50.827 1.00 96.00 99 THR A O 1
ATOM 777 N N . PHE A 1 100 ? -11.364 -2.797 51.285 1.00 97.75 100 PHE A N 1
ATOM 778 C CA . PHE A 1 100 ? -10.297 -2.413 50.365 1.00 97.75 100 PHE A CA 1
ATOM 779 C C . PHE A 1 100 ? -9.871 -3.577 49.474 1.00 97.75 100 PHE A C 1
ATOM 781 O O . PHE A 1 100 ? -9.465 -4.637 49.959 1.00 97.75 100 PHE A O 1
ATOM 788 N N . SER A 1 101 ? -9.899 -3.342 48.162 1.00 97.88 101 SER A N 1
ATOM 789 C CA . SER A 1 101 ? -9.472 -4.304 47.149 1.00 97.88 101 SER A CA 1
ATOM 790 C C . SER A 1 101 ? -8.553 -3.671 46.112 1.00 97.88 101 SER A C 1
ATOM 792 O O . SER A 1 101 ? -8.661 -2.486 45.793 1.00 97.88 101 SER A O 1
ATOM 794 N N . VAL A 1 102 ? -7.660 -4.486 45.562 1.00 98.38 102 VAL A N 1
ATOM 795 C CA . VAL A 1 102 ? -6.811 -4.133 44.423 1.00 98.38 102 VAL A CA 1
ATOM 796 C C . VAL A 1 102 ? -7.238 -4.998 43.258 1.00 98.38 102 VAL A C 1
ATOM 798 O O . VAL A 1 102 ? -7.269 -6.219 43.392 1.00 98.38 102 VAL A O 1
ATOM 801 N N . THR A 1 103 ? -7.554 -4.402 42.116 1.00 98.31 103 THR A N 1
ATOM 802 C CA . THR A 1 103 ? -7.807 -5.175 40.900 1.00 98.31 103 THR A CA 1
ATOM 803 C C . THR A 1 103 ? -6.862 -4.739 39.800 1.00 98.31 103 THR A C 1
ATOM 805 O O . THR A 1 103 ? -6.431 -3.590 39.743 1.00 98.31 103 THR A O 1
ATOM 808 N N . GLY A 1 104 ? -6.501 -5.673 38.936 1.00 98.31 104 GLY A N 1
ATOM 809 C CA . GLY A 1 104 ? -5.635 -5.400 37.805 1.00 98.31 104 GLY A CA 1
ATOM 810 C C . GLY A 1 104 ? -5.950 -6.329 36.655 1.00 98.31 104 GLY A C 1
ATOM 811 O O . GLY A 1 104 ? -6.499 -7.413 36.853 1.00 98.31 104 GLY A O 1
ATOM 812 N N . GLN A 1 105 ? -5.620 -5.898 35.450 1.00 98.25 105 GLN A N 1
ATOM 813 C CA . GLN A 1 105 ? -5.788 -6.706 34.255 1.00 98.25 105 GLN A CA 1
ATOM 814 C C . GLN A 1 105 ? -4.686 -6.422 33.251 1.00 98.25 105 GLN A C 1
ATOM 816 O O . GLN A 1 105 ? -4.156 -5.315 33.182 1.00 98.25 105 GLN A O 1
ATOM 821 N N . VAL A 1 106 ? -4.385 -7.436 32.457 1.00 98.62 106 VAL A N 1
ATOM 822 C CA . VAL A 1 106 ? -3.549 -7.348 31.267 1.00 98.62 106 VAL A CA 1
ATOM 823 C C . VAL A 1 106 ? -4.292 -8.009 30.122 1.00 98.62 106 VAL A C 1
ATOM 825 O O . VAL A 1 106 ? -5.003 -9.000 30.325 1.00 98.62 106 VAL A O 1
ATOM 828 N N . TYR A 1 107 ? -4.163 -7.459 28.927 1.00 98.44 107 TYR A N 1
ATOM 829 C CA . TYR A 1 107 ? -4.779 -8.026 27.743 1.00 98.44 107 TYR A CA 1
ATOM 830 C C . TYR A 1 107 ? -3.921 -7.783 26.507 1.00 98.44 107 TYR A C 1
ATOM 832 O O . TYR A 1 107 ? -3.182 -6.803 26.429 1.00 98.44 107 TYR A O 1
ATOM 840 N N . ARG A 1 108 ? -4.050 -8.697 25.549 1.00 98.50 108 ARG A N 1
ATOM 841 C CA . ARG A 1 108 ? -3.525 -8.570 24.193 1.00 98.50 108 ARG A CA 1
ATOM 842 C C . ARG A 1 108 ? -4.639 -8.914 23.223 1.00 98.50 108 ARG A C 1
ATOM 844 O O . ARG A 1 108 ? -5.318 -9.926 23.405 1.00 98.50 108 ARG A O 1
ATOM 851 N N . ARG A 1 109 ? -4.819 -8.088 22.201 1.00 97.88 109 ARG A N 1
ATOM 852 C CA . ARG A 1 109 ? -5.713 -8.348 21.073 1.00 97.88 109 ARG A CA 1
ATOM 853 C C . ARG A 1 109 ? -4.912 -8.219 19.788 1.00 97.88 109 ARG A C 1
ATOM 855 O O . ARG A 1 109 ? -4.263 -7.201 19.596 1.00 97.88 109 ARG A O 1
ATOM 862 N N . THR A 1 110 ? -4.959 -9.231 18.940 1.00 98.06 110 THR A N 1
ATOM 863 C CA . THR A 1 110 ? -4.385 -9.219 17.594 1.00 98.06 110 THR A CA 1
ATOM 864 C C . THR A 1 110 ? -5.512 -9.425 16.592 1.00 98.06 110 THR A C 1
ATOM 866 O O . THR A 1 110 ? -6.448 -10.183 16.856 1.00 98.06 110 THR A O 1
ATOM 869 N N . SER A 1 111 ? -5.453 -8.728 15.468 1.00 96.69 111 SER A N 1
ATOM 870 C CA . SER A 1 111 ? -6.412 -8.842 14.375 1.00 96.69 111 SER A CA 1
ATOM 871 C C . SER A 1 111 ? -5.652 -8.723 13.070 1.00 96.69 111 SER A C 1
ATOM 873 O O . SER A 1 111 ? -4.873 -7.788 12.925 1.00 96.69 111 SER A O 1
ATOM 875 N N . ARG A 1 112 ? -5.897 -9.633 12.138 1.00 97.19 112 ARG A N 1
ATOM 876 C CA . ARG A 1 112 ? -5.474 -9.504 10.751 1.00 97.19 112 ARG A CA 1
ATOM 877 C C . ARG A 1 112 ? -6.716 -9.475 9.885 1.00 97.19 112 ARG A C 1
ATOM 879 O O . ARG A 1 112 ? -7.591 -10.324 10.064 1.00 97.19 112 ARG A O 1
ATOM 886 N N . ARG A 1 113 ? -6.809 -8.483 9.012 1.00 96.12 113 ARG A N 1
ATOM 887 C CA . ARG A 1 113 ? -7.897 -8.351 8.055 1.00 96.12 113 ARG A CA 1
ATOM 888 C C . ARG A 1 113 ? -7.321 -8.265 6.656 1.00 96.12 113 ARG A C 1
ATOM 890 O O . ARG A 1 113 ? -6.628 -7.297 6.364 1.00 96.12 113 ARG A O 1
ATOM 897 N N . ASP A 1 114 ? -7.627 -9.252 5.834 1.00 96.06 114 ASP A N 1
ATOM 898 C CA . ASP A 1 114 ? -7.254 -9.302 4.426 1.00 96.06 114 ASP A CA 1
ATOM 899 C C . ASP A 1 114 ? -8.536 -9.017 3.621 1.00 96.06 114 ASP A C 1
ATOM 901 O O . ASP A 1 114 ? -9.600 -9.560 3.923 1.00 96.06 114 ASP A O 1
ATOM 905 N N . SER A 1 115 ? -8.484 -8.101 2.660 1.00 93.50 115 SER A N 1
ATOM 906 C CA . SER A 1 115 ? -9.651 -7.706 1.865 1.00 93.50 115 SER A CA 1
ATOM 907 C C . SER A 1 115 ? -9.288 -7.585 0.400 1.00 93.50 115 SER A C 1
ATOM 909 O O . SER A 1 115 ? -8.279 -6.959 0.078 1.00 93.50 115 SER A O 1
ATOM 911 N N . GLN A 1 116 ? -10.131 -8.138 -0.464 1.00 93.75 116 GLN A N 1
ATOM 912 C CA . GLN A 1 116 ? -9.959 -8.101 -1.909 1.00 93.75 116 GLN A CA 1
ATOM 913 C C . GLN A 1 116 ? -11.193 -7.489 -2.552 1.00 93.75 116 GLN A C 1
ATOM 915 O O . GLN A 1 116 ? -12.309 -7.925 -2.283 1.00 93.75 116 GLN A O 1
ATOM 920 N N . GLY A 1 117 ? -10.982 -6.490 -3.403 1.00 92.69 117 GLY A N 1
ATOM 921 C CA . GLY A 1 117 ? -12.041 -5.829 -4.156 1.00 92.69 117 GLY A CA 1
ATOM 922 C C . GLY A 1 117 ? -11.657 -5.711 -5.621 1.00 92.69 117 GLY A C 1
ATOM 923 O O . GLY A 1 117 ? -10.634 -5.103 -5.942 1.00 92.69 117 GLY A O 1
ATOM 924 N N . ALA A 1 118 ? -12.464 -6.293 -6.501 1.00 93.50 118 ALA A N 1
ATOM 925 C CA . ALA A 1 118 ? -12.343 -6.115 -7.939 1.00 93.50 118 ALA A CA 1
ATOM 926 C C . ALA A 1 118 ? -13.255 -4.996 -8.436 1.00 93.50 118 ALA A C 1
ATOM 928 O O . ALA A 1 118 ? -14.428 -4.925 -8.066 1.00 93.50 118 ALA A O 1
ATOM 929 N N . ASP A 1 119 ? -12.735 -4.177 -9.341 1.00 92.25 119 ASP A N 1
ATOM 930 C CA . ASP A 1 119 ? -13.495 -3.124 -10.007 1.00 92.25 119 ASP A CA 1
ATOM 931 C C . ASP A 1 119 ? -13.190 -3.090 -11.509 1.00 92.25 119 ASP A C 1
ATOM 933 O O . ASP A 1 119 ? -12.207 -3.667 -11.986 1.00 92.25 119 ASP A O 1
ATOM 937 N N . VAL A 1 120 ? -14.053 -2.416 -12.265 1.00 91.62 120 VAL A N 1
ATOM 938 C CA . VAL A 1 120 ? -13.817 -2.100 -13.671 1.00 91.62 120 VAL A CA 1
ATOM 939 C C . VAL A 1 120 ? -12.674 -1.095 -13.747 1.00 91.62 120 VAL A C 1
ATOM 941 O O . VAL A 1 120 ? -12.687 -0.070 -13.070 1.00 91.62 120 VAL A O 1
ATOM 944 N N . TYR A 1 121 ? -11.699 -1.360 -14.610 1.00 91.25 121 TYR A N 1
ATOM 945 C CA . TYR A 1 121 ? -10.592 -0.439 -14.827 1.00 91.25 121 TYR A CA 1
ATOM 946 C C . TYR A 1 121 ? -10.846 0.434 -16.059 1.00 91.25 121 TYR A C 1
ATOM 948 O O . TYR A 1 121 ? -11.054 -0.083 -17.156 1.00 91.25 121 TYR A O 1
ATOM 956 N N . THR A 1 122 ? -10.842 1.757 -15.879 1.00 87.25 122 THR A N 1
ATOM 957 C CA . THR A 1 122 ? -11.109 2.735 -16.954 1.00 87.25 122 THR A CA 1
ATOM 958 C C . THR A 1 122 ? -10.041 3.822 -17.089 1.00 87.25 122 THR A C 1
ATOM 960 O O . THR A 1 122 ? -10.155 4.679 -17.965 1.00 87.25 122 THR A O 1
ATOM 963 N N . ASP A 1 123 ? -9.006 3.801 -16.248 1.00 87.19 123 ASP A N 1
ATOM 964 C CA . ASP A 1 123 ? -8.039 4.899 -16.103 1.00 87.19 123 ASP A CA 1
ATOM 965 C C . ASP A 1 123 ? -6.888 4.801 -17.116 1.00 87.19 123 ASP A C 1
ATOM 967 O O . ASP A 1 123 ? -5.718 4.619 -16.766 1.00 87.19 123 ASP A O 1
ATOM 971 N N . PHE A 1 124 ? -7.241 4.925 -18.394 1.00 84.06 124 PHE A N 1
ATOM 972 C CA . PHE A 1 124 ? -6.306 4.843 -19.519 1.00 84.06 124 PHE A CA 1
ATOM 973 C C . PHE A 1 124 ? -5.832 6.199 -20.055 1.00 84.06 124 PHE A C 1
ATOM 975 O O . PHE A 1 124 ? -4.869 6.243 -20.817 1.00 84.06 124 PHE A O 1
ATOM 982 N N . ASP A 1 125 ? -6.483 7.306 -19.686 1.00 76.81 125 ASP A N 1
ATOM 983 C CA . ASP A 1 125 ? -6.210 8.643 -20.236 1.00 76.81 125 ASP A CA 1
ATOM 984 C C . ASP A 1 125 ? -6.054 8.622 -21.783 1.00 76.81 125 ASP A C 1
ATOM 986 O O . ASP A 1 125 ? -6.792 7.932 -22.482 1.00 76.81 125 ASP A O 1
ATOM 990 N N . ASN A 1 126 ? -5.080 9.361 -22.332 1.00 76.38 126 ASN A N 1
ATOM 991 C CA . ASN A 1 126 ? -4.721 9.358 -23.758 1.00 76.38 126 ASN A CA 1
ATOM 992 C C . ASN A 1 126 ? -3.575 8.369 -24.065 1.00 76.38 126 ASN A C 1
ATOM 994 O O . ASN A 1 126 ? -2.710 8.664 -24.896 1.00 76.38 126 ASN A O 1
ATOM 998 N N . GLN A 1 127 ? -3.500 7.243 -23.352 1.00 85.12 127 GLN A N 1
ATOM 999 C CA . GLN A 1 127 ? -2.425 6.268 -23.530 1.00 85.12 127 GLN A CA 1
ATOM 1000 C C . GLN A 1 127 ? -2.449 5.651 -24.936 1.00 85.12 127 GLN A C 1
ATOM 1002 O O . GLN A 1 127 ? -3.510 5.292 -25.458 1.00 85.12 127 GLN A O 1
ATOM 1007 N N . TYR A 1 128 ? -1.268 5.500 -25.542 1.00 87.44 128 TYR A N 1
ATOM 1008 C CA . TYR A 1 128 ? -1.118 4.802 -26.816 1.00 87.44 128 TYR A CA 1
ATOM 1009 C C . TYR A 1 128 ? -1.176 3.288 -26.631 1.00 87.44 128 TYR A C 1
ATOM 1011 O O . TYR A 1 128 ? -0.657 2.738 -25.663 1.00 87.44 128 TYR A O 1
ATOM 1019 N N . VAL A 1 129 ? -1.751 2.602 -27.612 1.00 88.75 129 VAL A N 1
ATOM 1020 C CA . VAL A 1 129 ? -1.696 1.142 -27.664 1.00 88.75 129 VAL A CA 1
ATOM 1021 C C . VAL A 1 129 ? -0.407 0.713 -28.348 1.00 88.75 129 VAL A C 1
ATOM 1023 O O . VAL A 1 129 ? -0.082 1.175 -29.446 1.00 88.75 129 VAL A O 1
ATOM 1026 N N . ARG A 1 130 ? 0.316 -0.193 -27.701 1.00 90.75 130 ARG A N 1
ATOM 1027 C CA . ARG A 1 130 ? 1.522 -0.838 -28.204 1.00 90.75 130 ARG A CA 1
ATOM 1028 C C . ARG A 1 130 ? 1.209 -2.272 -28.619 1.00 90.75 130 ARG A C 1
ATOM 1030 O O . ARG A 1 130 ? 0.363 -2.946 -28.036 1.00 90.75 130 ARG A O 1
ATOM 1037 N N . ARG A 1 131 ? 1.852 -2.738 -29.681 1.00 91.06 131 ARG A N 1
ATOM 1038 C CA . ARG A 1 131 ? 1.715 -4.115 -30.159 1.00 91.06 131 ARG A CA 1
ATOM 1039 C C . ARG A 1 131 ? 2.595 -5.040 -29.321 1.00 91.06 131 ARG A C 1
ATOM 1041 O O . ARG A 1 131 ? 3.687 -4.650 -28.927 1.00 91.06 131 ARG A O 1
ATOM 1048 N N . ASN A 1 132 ? 2.164 -6.284 -29.149 1.00 91.31 132 ASN A N 1
ATOM 1049 C CA . ASN A 1 132 ? 3.071 -7.327 -28.677 1.00 91.31 132 ASN A CA 1
ATOM 1050 C C . ASN A 1 132 ? 4.056 -7.660 -29.807 1.00 91.31 132 ASN A C 1
ATOM 1052 O O . ASN A 1 132 ? 3.747 -7.473 -30.994 1.00 91.31 132 ASN A O 1
ATOM 1056 N N . LEU A 1 133 ? 5.235 -8.148 -29.435 1.00 91.00 133 LEU A N 1
ATOM 1057 C CA . LEU A 1 133 ? 6.217 -8.611 -30.408 1.00 91.00 133 LEU A CA 1
ATOM 1058 C C . LEU A 1 133 ? 5.733 -9.902 -31.069 1.00 91.00 133 LEU A C 1
ATOM 1060 O O . LEU A 1 133 ? 5.056 -10.733 -30.460 1.00 91.00 133 LEU A O 1
ATOM 1064 N N . THR A 1 134 ? 6.052 -10.058 -32.348 1.00 90.31 134 THR A N 1
ATOM 1065 C CA . THR A 1 134 ? 5.780 -11.307 -33.057 1.00 90.31 134 THR A CA 1
ATOM 1066 C C . THR A 1 134 ? 6.733 -12.406 -32.584 1.00 90.31 134 THR A C 1
ATOM 1068 O O . THR A 1 134 ? 7.821 -12.141 -32.080 1.00 90.31 134 THR A O 1
ATOM 1071 N N . ALA A 1 135 ? 6.324 -13.672 -32.699 1.00 87.00 135 ALA A N 1
ATOM 1072 C CA . ALA A 1 135 ? 7.152 -14.782 -32.233 1.00 87.00 135 ALA A CA 1
ATOM 1073 C C . ALA A 1 135 ? 8.505 -14.811 -32.973 1.00 87.00 135 ALA A C 1
ATOM 1075 O O . ALA A 1 135 ? 8.534 -14.998 -34.189 1.00 87.00 135 ALA A O 1
ATOM 1076 N N . GLY A 1 136 ? 9.600 -14.670 -32.221 1.00 85.94 136 GLY A N 1
ATOM 1077 C CA . GLY A 1 136 ? 10.967 -14.607 -32.749 1.00 85.94 136 GLY A CA 1
ATOM 1078 C C . GLY A 1 136 ? 11.439 -13.209 -33.164 1.00 85.94 136 GLY A C 1
ATOM 1079 O O . GLY A 1 136 ? 12.548 -13.095 -33.666 1.00 85.94 136 GLY A O 1
ATOM 1080 N N . GLU A 1 137 ? 10.629 -12.165 -32.974 1.00 90.62 137 GLU A N 1
ATOM 1081 C CA . GLU A 1 137 ? 11.058 -10.779 -33.175 1.00 90.62 137 GLU A CA 1
ATOM 1082 C C . GLU A 1 137 ? 11.972 -10.328 -32.034 1.00 90.62 137 GLU A C 1
ATOM 1084 O O . GLU A 1 137 ? 11.608 -10.425 -30.862 1.00 90.62 137 GLU A O 1
ATOM 1089 N N . GLU A 1 138 ? 13.140 -9.799 -32.388 1.00 92.06 138 GLU A N 1
ATOM 1090 C CA . GLU A 1 138 ? 14.096 -9.226 -31.446 1.00 92.06 138 GLU A CA 1
ATOM 1091 C C . GLU A 1 138 ? 14.045 -7.705 -31.559 1.00 92.06 138 GLU A C 1
ATOM 1093 O O . GLU A 1 138 ? 14.469 -7.124 -32.554 1.00 92.06 138 GLU A O 1
ATOM 1098 N N . TYR A 1 139 ? 13.499 -7.030 -30.553 1.00 93.69 139 TYR A N 1
ATOM 1099 C CA . TYR A 1 139 ? 13.435 -5.575 -30.567 1.00 93.69 139 TYR A CA 1
ATOM 1100 C C . TYR A 1 139 ? 14.771 -4.955 -30.142 1.00 93.69 139 TYR A C 1
ATOM 1102 O O . TYR A 1 139 ? 15.308 -4.099 -30.848 1.00 93.69 139 TYR A O 1
ATOM 1110 N N . THR A 1 140 ? 15.317 -5.398 -29.009 1.00 94.06 140 THR A N 1
ATOM 1111 C CA . THR A 1 140 ? 16.549 -4.860 -28.418 1.00 94.06 140 THR A CA 1
ATOM 1112 C C . THR A 1 140 ? 17.769 -5.138 -29.298 1.00 94.06 140 THR A C 1
ATOM 1114 O O . THR A 1 140 ? 18.028 -6.285 -29.668 1.00 94.06 140 THR A O 1
ATOM 1117 N N . CYS A 1 141 ? 18.567 -4.108 -29.595 1.00 93.81 141 CYS A N 1
ATOM 1118 C CA . CYS A 1 141 ? 19.861 -4.291 -30.257 1.00 93.81 141 CYS A CA 1
ATOM 1119 C C . CYS A 1 141 ? 20.925 -4.761 -29.253 1.00 93.81 141 CYS A C 1
ATOM 1121 O O . CYS A 1 141 ? 21.301 -4.017 -28.346 1.00 93.81 141 CYS A O 1
ATOM 1123 N N . LEU A 1 142 ? 21.409 -5.993 -29.410 1.00 93.81 142 LEU A N 1
ATOM 1124 C CA . LEU A 1 142 ? 22.318 -6.631 -28.460 1.00 93.81 142 LEU A CA 1
ATOM 1125 C C . LEU A 1 142 ? 23.776 -6.364 -28.819 1.00 93.81 142 LEU A C 1
ATOM 1127 O O . LEU A 1 142 ? 24.234 -6.705 -29.906 1.00 93.81 142 LEU A O 1
ATOM 1131 N N . PHE A 1 143 ? 24.529 -5.800 -27.886 1.00 94.25 143 PHE A N 1
ATOM 1132 C CA . PHE A 1 143 ? 25.963 -5.585 -28.011 1.00 94.25 143 PHE A CA 1
ATOM 1133 C C . PHE A 1 143 ? 26.724 -6.616 -27.189 1.00 94.25 143 PHE A C 1
ATOM 1135 O O . PHE A 1 143 ? 26.398 -6.866 -26.036 1.00 94.25 143 PHE A O 1
ATOM 1142 N N . GLU A 1 144 ? 27.772 -7.193 -27.762 1.00 92.81 144 GLU A N 1
ATOM 1143 C CA . GLU A 1 144 ? 28.604 -8.164 -27.053 1.00 92.81 144 GLU A CA 1
ATOM 1144 C C . GLU A 1 144 ? 29.626 -7.456 -26.150 1.00 92.81 144 GLU A C 1
ATOM 1146 O O . GLU A 1 144 ? 30.199 -6.435 -26.538 1.00 92.81 144 GLU A O 1
ATOM 1151 N N . THR A 1 145 ? 29.881 -8.008 -24.962 1.00 92.94 145 THR A N 1
ATOM 1152 C CA . THR A 1 145 ? 30.999 -7.613 -24.094 1.00 92.94 145 THR A CA 1
ATOM 1153 C C . THR A 1 145 ? 31.890 -8.822 -23.811 1.00 92.94 145 THR A C 1
ATOM 1155 O O . THR A 1 145 ? 31.522 -9.761 -23.106 1.00 92.94 145 THR A O 1
ATOM 1158 N N . SER A 1 146 ? 33.062 -8.860 -24.442 1.00 89.12 146 SER A N 1
ATOM 1159 C CA . SER A 1 146 ? 33.997 -9.985 -24.328 1.00 89.12 146 SER A CA 1
ATOM 1160 C C . SER A 1 146 ? 34.655 -10.052 -22.943 1.00 89.12 146 SER A C 1
ATOM 1162 O O . SER A 1 146 ? 34.772 -9.046 -22.253 1.00 89.12 146 SER A O 1
ATOM 1164 N N . GLU A 1 147 ? 35.187 -11.217 -22.545 1.00 80.69 147 GLU A N 1
ATOM 1165 C CA . GLU A 1 147 ? 35.857 -11.399 -21.235 1.00 80.69 147 GLU A CA 1
ATOM 1166 C C . GLU A 1 147 ? 36.992 -10.388 -20.962 1.00 80.69 147 GLU A C 1
ATOM 1168 O O . GLU A 1 147 ? 37.314 -10.094 -19.811 1.00 80.69 147 GLU A O 1
ATOM 1173 N N . ASN A 1 148 ? 37.611 -9.850 -22.018 1.00 77.00 148 ASN A N 1
ATOM 1174 C CA . ASN A 1 148 ? 38.683 -8.860 -21.912 1.00 77.00 148 ASN A CA 1
ATOM 1175 C C . ASN A 1 148 ? 38.154 -7.438 -21.635 1.00 77.00 148 ASN A C 1
ATOM 1177 O O . ASN A 1 148 ? 38.923 -6.568 -21.220 1.00 77.00 148 ASN A O 1
ATOM 1181 N N . ASN A 1 149 ? 36.856 -7.200 -21.837 1.00 84.38 149 ASN A N 1
ATOM 1182 C CA . ASN A 1 149 ? 36.169 -5.953 -21.542 1.00 84.38 149 ASN A CA 1
ATOM 1183 C C . ASN A 1 149 ? 35.642 -5.959 -20.101 1.00 84.38 149 ASN A C 1
ATOM 1185 O O . ASN A 1 149 ? 34.508 -6.325 -19.805 1.00 84.38 149 ASN A O 1
ATOM 1189 N N . ARG A 1 150 ? 36.482 -5.513 -19.166 1.00 79.75 150 ARG A N 1
ATOM 1190 C CA . ARG A 1 150 ? 36.145 -5.474 -17.730 1.00 79.75 150 ARG A CA 1
ATOM 1191 C C . ARG A 1 150 ? 35.081 -4.432 -17.345 1.00 79.75 150 ARG A C 1
ATOM 1193 O O . ARG A 1 150 ? 34.792 -4.295 -16.158 1.00 79.75 150 ARG A O 1
ATOM 1200 N N . TYR A 1 151 ? 34.568 -3.656 -18.300 1.00 87.81 151 TYR A N 1
ATOM 1201 C CA . TYR A 1 151 ? 33.724 -2.489 -18.037 1.00 87.81 151 TYR A CA 1
ATOM 1202 C C . TYR A 1 151 ? 32.229 -2.740 -18.263 1.00 87.81 151 TYR A C 1
ATOM 1204 O O . TYR A 1 151 ? 31.433 -1.872 -17.909 1.00 87.81 151 TYR A O 1
ATOM 1212 N N . ASN A 1 152 ? 31.841 -3.903 -18.802 1.00 87.62 152 ASN A N 1
ATOM 1213 C CA . ASN A 1 152 ? 30.447 -4.230 -19.132 1.00 87.62 152 ASN A CA 1
ATOM 1214 C C . ASN A 1 152 ? 29.788 -3.184 -20.056 1.00 87.62 152 ASN A C 1
ATOM 1216 O O . ASN A 1 152 ? 28.652 -2.763 -19.851 1.00 87.62 152 ASN A O 1
ATOM 1220 N N . ILE A 1 153 ? 30.550 -2.720 -21.045 1.00 93.44 153 ILE A N 1
ATOM 1221 C CA . ILE A 1 153 ? 30.092 -1.854 -22.140 1.00 93.44 153 ILE A CA 1
ATOM 1222 C C . ILE A 1 153 ? 30.250 -2.623 -23.464 1.00 93.44 153 ILE A C 1
ATOM 1224 O O . ILE A 1 153 ? 30.962 -3.634 -23.461 1.00 93.44 153 ILE A O 1
ATOM 1228 N N . PRO A 1 154 ? 29.635 -2.190 -24.584 1.00 95.12 154 PRO A N 1
ATOM 1229 C CA . PRO A 1 154 ? 29.841 -2.830 -25.882 1.00 95.12 154 PRO A CA 1
ATOM 1230 C C . PRO A 1 154 ? 31.325 -2.975 -26.200 1.00 95.12 15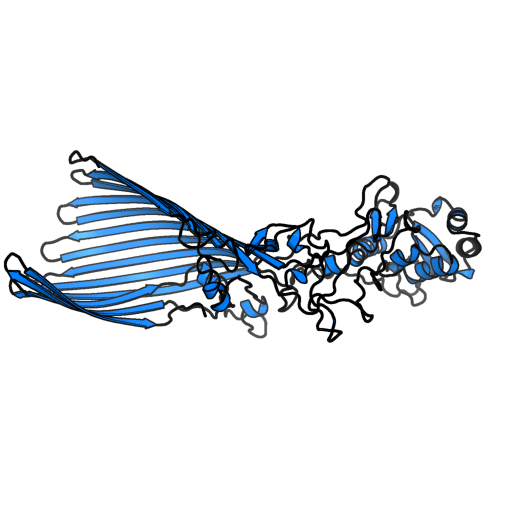4 PRO A C 1
ATOM 1232 O O . PRO A 1 154 ? 32.082 -2.046 -25.938 1.00 95.12 154 PRO A O 1
ATOM 1235 N N . ASP A 1 155 ? 31.744 -4.094 -26.779 1.00 95.00 155 ASP A N 1
ATOM 1236 C CA . ASP A 1 155 ? 33.098 -4.252 -27.305 1.00 95.00 155 ASP A CA 1
ATOM 1237 C C . ASP A 1 155 ? 33.435 -3.126 -28.292 1.00 95.00 155 ASP A C 1
ATOM 1239 O O . ASP A 1 155 ? 32.637 -2.800 -29.174 1.00 95.00 155 ASP A O 1
ATOM 1243 N N . TYR A 1 156 ? 34.624 -2.537 -28.164 1.00 94.88 156 TYR A N 1
ATOM 1244 C CA . TYR A 1 156 ? 35.022 -1.359 -28.935 1.00 94.88 156 TYR A CA 1
ATOM 1245 C C . TYR A 1 156 ? 36.467 -1.427 -29.426 1.00 94.88 156 TYR A C 1
ATOM 1247 O O . TYR A 1 156 ? 37.314 -2.148 -28.894 1.00 94.88 156 TYR A O 1
ATOM 1255 N N . TYR A 1 157 ? 36.754 -0.616 -30.440 1.00 95.50 157 TYR A N 1
ATOM 1256 C CA . TYR A 1 157 ? 38.106 -0.278 -30.875 1.00 95.50 157 TYR A CA 1
ATOM 1257 C C . TYR A 1 157 ? 38.399 1.190 -30.583 1.00 95.50 157 TYR A C 1
ATOM 1259 O O . TYR A 1 157 ? 37.485 2.011 -30.605 1.00 95.50 157 TYR A O 1
ATOM 1267 N N . VAL A 1 158 ? 39.662 1.535 -30.337 1.00 95.38 158 VAL A N 1
ATOM 1268 C CA . VAL A 1 158 ? 40.087 2.937 -30.233 1.00 95.38 158 VAL A CA 1
ATOM 1269 C C . VAL A 1 158 ? 40.909 3.344 -31.448 1.00 95.38 158 VAL A C 1
ATOM 1271 O O . VAL A 1 158 ? 41.954 2.757 -31.729 1.00 95.38 158 VAL A O 1
ATOM 1274 N N . ILE A 1 159 ? 40.426 4.363 -32.161 1.00 94.94 159 ILE A N 1
ATOM 1275 C CA . ILE A 1 159 ? 41.101 4.967 -33.311 1.00 94.94 159 ILE A CA 1
ATOM 1276 C C . ILE A 1 159 ? 41.640 6.337 -32.905 1.00 94.94 159 ILE A C 1
ATOM 1278 O O . ILE A 1 159 ? 40.893 7.209 -32.459 1.00 94.94 159 ILE A O 1
ATOM 1282 N N . ASP A 1 160 ? 42.932 6.555 -33.114 1.00 94.62 160 ASP A N 1
ATOM 1283 C CA . ASP A 1 160 ? 43.572 7.828 -32.799 1.00 94.62 160 ASP A CA 1
ATOM 1284 C C . ASP A 1 160 ? 43.390 8.811 -33.956 1.00 94.62 160 ASP A C 1
ATOM 1286 O O . ASP A 1 160 ? 43.734 8.518 -35.106 1.00 94.62 160 ASP A O 1
ATOM 1290 N N . LEU A 1 161 ? 42.884 10.002 -33.643 1.00 91.81 161 LEU A N 1
ATOM 1291 C CA . LEU A 1 161 ? 42.728 11.123 -34.565 1.00 91.81 161 LEU A CA 1
ATOM 1292 C C . LEU A 1 161 ? 43.683 12.254 -34.143 1.00 91.81 161 LEU A C 1
ATOM 1294 O O . LEU A 1 161 ? 43.385 13.023 -33.217 1.00 91.81 161 LEU A O 1
ATOM 1298 N N . PRO A 1 162 ? 44.857 12.376 -34.790 1.00 88.81 162 PRO A N 1
ATOM 1299 C CA . PRO A 1 162 ? 45.806 13.446 -34.505 1.00 88.81 162 PRO A CA 1
ATOM 1300 C C . PRO A 1 162 ? 45.168 14.836 -34.644 1.00 88.81 162 PRO A C 1
ATOM 1302 O O . PRO A 1 162 ? 44.621 15.182 -35.689 1.00 88.81 162 PRO A O 1
ATOM 1305 N N . ASN A 1 163 ? 45.252 15.657 -33.592 1.00 80.69 163 ASN A N 1
ATOM 1306 C CA . ASN A 1 163 ? 44.601 16.974 -33.513 1.00 80.69 163 ASN A CA 1
ATOM 1307 C C . ASN A 1 163 ? 43.087 16.953 -33.812 1.00 80.69 163 ASN A C 1
ATOM 1309 O O . ASN A 1 163 ? 42.546 17.972 -34.238 1.00 80.69 163 ASN A O 1
ATOM 1313 N N . GLY A 1 164 ? 42.407 15.816 -33.627 1.00 81.00 164 GLY A N 1
ATOM 1314 C CA . GLY A 1 164 ? 40.982 15.676 -33.930 1.00 81.00 164 GLY A CA 1
ATOM 1315 C C . GLY A 1 164 ? 40.629 15.762 -35.418 1.00 81.00 164 GLY A C 1
ATOM 1316 O O . GLY A 1 164 ? 39.481 16.048 -35.728 1.00 81.00 164 GLY A O 1
ATOM 1317 N N . ASP A 1 165 ? 41.584 15.550 -36.333 1.00 86.50 165 ASP A N 1
ATOM 1318 C CA . ASP A 1 165 ? 41.327 15.517 -37.780 1.00 86.50 165 ASP A CA 1
ATOM 1319 C C . ASP A 1 165 ? 41.187 14.063 -38.276 1.00 86.50 165 ASP A C 1
ATOM 1321 O O . ASP A 1 165 ? 42.198 13.349 -38.343 1.00 86.50 165 ASP A O 1
ATOM 1325 N N . PRO A 1 166 ? 39.982 13.616 -38.680 1.00 85.88 166 PRO A N 1
ATOM 1326 C CA . PRO A 1 166 ? 39.750 12.261 -39.181 1.00 85.88 166 PRO A CA 1
ATOM 1327 C C . PRO A 1 166 ? 40.591 11.898 -40.404 1.00 85.88 166 PRO A C 1
ATOM 1329 O O . PRO A 1 166 ? 41.044 10.765 -40.553 1.00 85.88 166 PRO A O 1
ATOM 1332 N N . PHE A 1 167 ? 40.879 12.878 -41.264 1.00 86.69 167 PHE A N 1
ATOM 1333 C CA . PHE A 1 167 ? 41.651 12.667 -42.490 1.00 86.69 167 PHE A CA 1
ATOM 1334 C C . PHE A 1 167 ? 43.162 12.625 -42.246 1.00 86.69 167 PHE A C 1
ATOM 1336 O O . PHE A 1 167 ? 43.940 12.389 -43.174 1.00 86.69 167 PHE A O 1
ATOM 1343 N N . SER A 1 168 ? 43.593 12.843 -41.004 1.00 88.31 168 SER A N 1
ATOM 1344 C CA . SER A 1 168 ? 44.982 12.663 -40.589 1.00 88.31 168 SER A CA 1
ATOM 1345 C C . SER A 1 168 ? 45.271 11.253 -40.056 1.00 88.31 168 SER A C 1
ATOM 1347 O O . SER A 1 168 ? 46.442 10.897 -39.904 1.00 88.31 168 SER A O 1
ATOM 1349 N N . SER A 1 169 ? 44.232 10.440 -39.823 1.00 91.38 169 SER A N 1
ATOM 1350 C CA . SER A 1 169 ? 44.336 9.074 -39.306 1.00 91.38 169 SER A CA 1
ATOM 1351 C C . SER A 1 169 ? 44.245 8.034 -40.434 1.00 91.38 169 SER A C 1
ATOM 1353 O O . SER A 1 169 ? 43.204 7.923 -41.089 1.00 91.38 169 SER A O 1
ATOM 1355 N N . PRO A 1 170 ? 45.312 7.247 -40.693 1.00 91.81 170 PRO A N 1
ATOM 1356 C CA . PRO A 1 170 ? 45.265 6.162 -41.672 1.00 91.81 170 PRO A CA 1
ATOM 1357 C C . PRO A 1 170 ? 44.209 5.104 -41.339 1.00 91.81 170 PRO A C 1
ATOM 1359 O O . PRO A 1 170 ? 43.569 4.591 -42.254 1.00 91.81 170 PRO A O 1
ATOM 1362 N N . ASP A 1 171 ? 44.009 4.812 -40.053 1.00 92.75 171 ASP A N 1
ATOM 1363 C CA . ASP A 1 171 ? 43.048 3.811 -39.580 1.00 92.75 171 ASP A CA 1
ATOM 1364 C C . ASP A 1 171 ? 41.614 4.258 -39.876 1.00 92.75 171 ASP A C 1
ATOM 1366 O O . ASP A 1 171 ? 40.840 3.496 -40.450 1.00 92.75 171 ASP A O 1
ATOM 1370 N N . TYR A 1 172 ? 41.291 5.531 -39.611 1.00 92.44 172 TYR A N 1
ATOM 1371 C CA . TYR A 1 172 ? 39.991 6.109 -39.965 1.00 92.44 172 TYR A CA 1
ATOM 1372 C C . TYR A 1 172 ? 39.737 6.047 -41.479 1.00 92.44 172 TYR A C 1
ATOM 1374 O O . TYR A 1 172 ? 38.678 5.605 -41.920 1.00 92.44 172 TYR A O 1
ATOM 1382 N N . ILE A 1 173 ? 40.721 6.451 -42.295 1.00 92.12 173 ILE A N 1
ATOM 1383 C CA . ILE A 1 173 ? 40.603 6.435 -43.763 1.00 92.12 173 ILE A CA 1
ATOM 1384 C C . ILE A 1 173 ? 40.408 5.008 -44.289 1.00 92.12 173 ILE A C 1
ATOM 1386 O O . ILE A 1 173 ? 39.561 4.781 -45.151 1.00 92.12 173 ILE A O 1
ATOM 1390 N N . ASN A 1 174 ? 41.188 4.045 -43.799 1.00 93.69 174 ASN A N 1
ATOM 1391 C CA . ASN A 1 174 ? 41.086 2.655 -44.240 1.00 93.69 174 ASN A CA 1
ATOM 1392 C C . ASN A 1 174 ? 39.741 2.036 -43.844 1.00 93.69 174 ASN A C 1
ATOM 1394 O O . ASN A 1 174 ? 39.148 1.312 -44.646 1.00 93.69 174 ASN A O 1
ATOM 1398 N N . PHE A 1 175 ? 39.233 2.370 -42.658 1.00 93.44 175 PHE A N 1
ATOM 1399 C CA . PHE A 1 175 ? 37.931 1.909 -42.196 1.00 93.44 175 PHE A CA 1
ATOM 1400 C C . PHE A 1 175 ? 36.808 2.402 -43.119 1.00 93.44 175 PHE A C 1
ATOM 1402 O O . PHE A 1 175 ? 36.070 1.587 -43.668 1.00 93.44 175 PHE A O 1
ATOM 1409 N N . VAL A 1 176 ? 36.709 3.714 -43.381 1.00 91.56 176 VAL A N 1
ATOM 1410 C CA . VAL A 1 176 ? 35.617 4.267 -44.216 1.00 91.56 176 VAL A CA 1
ATOM 1411 C C . VAL A 1 176 ? 35.694 3.856 -45.692 1.00 91.56 176 VAL A C 1
ATOM 1413 O O . VAL A 1 176 ? 34.691 3.921 -46.398 1.00 91.56 176 VAL A O 1
ATOM 1416 N N . LEU A 1 177 ? 36.873 3.453 -46.181 1.00 92.94 177 LEU A N 1
ATOM 1417 C CA . LEU A 1 177 ? 37.081 2.982 -47.558 1.00 92.94 177 LEU A CA 1
ATOM 1418 C C . LEU A 1 177 ? 36.898 1.466 -47.725 1.00 92.94 177 LEU A C 1
ATOM 1420 O O . LEU A 1 177 ? 37.077 0.950 -48.834 1.00 92.94 177 LEU A O 1
ATOM 1424 N N . SER A 1 178 ? 36.583 0.750 -46.646 1.00 93.88 178 SER A N 1
ATOM 1425 C CA . SER A 1 178 ? 36.378 -0.696 -46.681 1.00 93.88 178 SER A CA 1
ATOM 1426 C C . SER A 1 178 ? 35.096 -1.078 -47.425 1.00 93.88 178 SER A C 1
ATOM 1428 O O . SER A 1 178 ? 34.217 -0.255 -47.671 1.00 93.88 178 SER A O 1
ATOM 1430 N N . ALA A 1 179 ? 35.019 -2.338 -47.857 1.00 90.56 179 ALA A N 1
ATOM 1431 C CA . ALA A 1 179 ? 33.895 -2.819 -48.661 1.00 90.56 179 ALA A CA 1
ATOM 1432 C C . ALA A 1 179 ? 32.610 -3.015 -47.838 1.00 90.56 179 ALA A C 1
ATOM 1434 O O . ALA A 1 179 ? 31.517 -2.811 -48.361 1.00 90.56 179 ALA A O 1
ATOM 1435 N N . ASP A 1 180 ? 32.763 -3.416 -46.578 1.00 91.00 180 ASP A N 1
ATOM 1436 C CA . ASP A 1 180 ? 31.708 -3.703 -45.610 1.00 91.00 180 ASP A CA 1
ATOM 1437 C C . ASP A 1 180 ? 32.261 -3.550 -44.180 1.00 91.00 180 ASP A C 1
ATOM 1439 O O . ASP A 1 180 ? 33.455 -3.288 -43.987 1.00 91.00 180 ASP A O 1
ATOM 1443 N N . ILE A 1 181 ? 31.382 -3.672 -43.181 1.00 89.88 181 ILE A N 1
ATOM 1444 C CA . ILE A 1 181 ? 31.711 -3.429 -41.771 1.00 89.88 181 ILE A CA 1
ATOM 1445 C C . ILE A 1 181 ? 32.723 -4.444 -41.220 1.00 89.88 181 ILE A C 1
ATOM 1447 O O . ILE A 1 181 ? 33.623 -4.065 -40.471 1.00 89.88 181 ILE A O 1
ATOM 1451 N N . ASP A 1 182 ? 32.649 -5.705 -41.647 1.00 90.94 182 ASP A N 1
ATOM 1452 C CA . ASP A 1 182 ? 33.574 -6.755 -41.212 1.00 90.94 182 ASP A CA 1
ATOM 1453 C C . ASP A 1 182 ? 34.984 -6.496 -41.749 1.00 90.94 182 ASP A C 1
ATOM 1455 O O . ASP A 1 182 ? 35.971 -6.571 -41.009 1.00 90.94 182 ASP A O 1
ATOM 1459 N N . ALA A 1 183 ? 35.089 -6.130 -43.031 1.00 92.62 183 ALA A N 1
ATOM 1460 C CA . ALA A 1 183 ? 36.341 -5.718 -43.645 1.00 92.62 183 ALA A CA 1
ATOM 1461 C C . ALA A 1 183 ? 36.909 -4.463 -42.971 1.00 92.62 183 ALA A C 1
ATOM 1463 O O . ALA A 1 183 ? 38.123 -4.385 -42.788 1.00 92.62 183 ALA A O 1
ATOM 1464 N N . ALA A 1 184 ? 36.047 -3.523 -42.568 1.00 92.38 184 ALA A N 1
ATOM 1465 C CA . ALA A 1 184 ? 36.440 -2.296 -41.883 1.00 92.38 184 ALA A CA 1
ATOM 1466 C C . ALA A 1 184 ? 37.079 -2.581 -40.519 1.00 92.38 184 ALA A C 1
ATOM 1468 O O . ALA A 1 184 ? 38.215 -2.163 -40.282 1.00 92.38 184 ALA A O 1
ATOM 1469 N N . PHE A 1 185 ? 36.427 -3.367 -39.657 1.00 93.19 185 PHE A N 1
ATOM 1470 C CA . PHE A 1 185 ? 37.009 -3.768 -38.370 1.00 93.19 185 PHE A CA 1
ATOM 1471 C C . PHE A 1 185 ? 38.264 -4.635 -38.534 1.00 93.19 185 PHE A C 1
ATOM 1473 O O . PHE A 1 185 ? 39.177 -4.542 -37.717 1.00 93.19 185 PHE A O 1
ATOM 1480 N N . ALA A 1 186 ? 38.373 -5.418 -39.613 1.00 93.31 186 ALA A N 1
ATOM 1481 C CA . ALA A 1 186 ? 39.583 -6.181 -39.922 1.00 93.31 186 ALA A CA 1
ATOM 1482 C C . ALA A 1 186 ? 40.789 -5.307 -40.329 1.00 93.31 186 ALA A C 1
ATOM 1484 O O . ALA A 1 186 ? 41.914 -5.811 -40.349 1.00 93.31 186 ALA A O 1
ATOM 1485 N N . THR A 1 187 ? 40.583 -4.022 -40.659 1.00 93.38 187 THR A N 1
ATOM 1486 C CA . THR A 1 187 ? 41.687 -3.075 -40.908 1.00 93.38 187 THR A CA 1
ATOM 1487 C C . THR A 1 187 ? 42.355 -2.570 -39.629 1.00 93.38 187 THR A C 1
ATOM 1489 O O . THR A 1 187 ? 43.485 -2.090 -39.705 1.00 93.38 187 THR A O 1
ATOM 1492 N N . LEU A 1 188 ? 41.687 -2.695 -38.477 1.00 93.25 188 LEU A N 1
ATOM 1493 C CA . LEU A 1 188 ? 42.167 -2.203 -37.187 1.00 93.25 188 LEU A CA 1
ATOM 1494 C C . LEU A 1 188 ? 43.078 -3.232 -36.503 1.00 93.25 188 LEU A C 1
ATOM 1496 O O . LEU A 1 188 ? 42.882 -4.446 -36.611 1.00 93.25 188 LEU A O 1
ATOM 1500 N N . ASP A 1 189 ? 44.089 -2.749 -35.785 1.00 91.25 189 ASP A N 1
ATOM 1501 C CA . ASP A 1 189 ? 45.044 -3.602 -35.085 1.00 91.25 189 ASP A CA 1
ATOM 1502 C C . ASP A 1 189 ? 44.411 -4.221 -33.829 1.00 91.25 189 ASP A C 1
ATOM 1504 O O . ASP A 1 189 ? 43.625 -3.599 -33.114 1.00 91.25 189 ASP A O 1
ATOM 1508 N N . ALA A 1 190 ? 44.790 -5.459 -33.507 1.00 88.94 190 ALA A N 1
ATOM 1509 C CA . ALA A 1 190 ? 44.287 -6.145 -32.318 1.00 88.94 190 ALA A CA 1
ATOM 1510 C C . ALA A 1 190 ? 44.652 -5.422 -31.005 1.00 88.94 190 ALA A C 1
ATOM 1512 O O . ALA A 1 190 ? 43.959 -5.590 -30.007 1.00 88.94 190 ALA A O 1
ATOM 1513 N N . SER A 1 191 ? 45.717 -4.613 -30.993 1.00 91.12 191 SER A N 1
ATOM 1514 C CA . SER A 1 191 ? 46.094 -3.775 -29.849 1.00 91.12 191 SER A CA 1
ATOM 1515 C C . SER A 1 191 ? 45.157 -2.591 -29.608 1.00 91.12 191 SER A C 1
ATOM 1517 O O . SER A 1 191 ? 45.235 -2.003 -28.536 1.00 91.12 191 SER A O 1
ATOM 1519 N N . GLN A 1 192 ? 44.275 -2.263 -30.559 1.00 92.12 192 GLN A N 1
ATOM 1520 C CA . GLN A 1 192 ? 43.256 -1.214 -30.431 1.00 92.12 192 GLN A CA 1
ATOM 1521 C C . GLN A 1 192 ? 41.935 -1.741 -29.852 1.00 92.12 192 GLN A C 1
ATOM 1523 O O . GLN A 1 192 ? 41.067 -0.947 -29.492 1.00 92.12 192 GLN A O 1
ATOM 1528 N N . PHE A 1 193 ? 41.773 -3.064 -29.757 1.00 94.00 193 PHE A N 1
ATOM 1529 C CA . PHE A 1 193 ? 40.558 -3.712 -29.272 1.00 94.00 193 PHE A CA 1
ATOM 1530 C C . PHE A 1 193 ? 40.478 -3.697 -27.741 1.00 94.00 193 PHE A C 1
ATOM 1532 O O . PHE A 1 193 ? 41.405 -4.161 -27.075 1.00 94.00 193 PHE A O 1
ATOM 1539 N N . ASN A 1 194 ? 39.364 -3.198 -27.190 1.00 93.19 194 ASN A N 1
ATOM 1540 C CA . ASN A 1 194 ? 39.074 -3.136 -25.750 1.00 93.19 194 ASN A CA 1
ATOM 1541 C C . ASN A 1 194 ? 40.249 -2.616 -24.903 1.00 93.19 194 ASN A C 1
ATOM 1543 O O . ASN A 1 194 ? 40.577 -3.151 -23.840 1.00 93.19 194 ASN A O 1
ATOM 1547 N N . VAL A 1 195 ? 40.909 -1.564 -25.395 1.00 92.19 195 VAL A N 1
ATOM 1548 C CA . VAL A 1 195 ? 41.997 -0.892 -24.674 1.00 92.19 195 VAL A CA 1
ATOM 1549 C C . VAL A 1 195 ? 41.496 -0.257 -23.381 1.00 92.19 195 VAL A C 1
ATOM 1551 O O . VAL A 1 195 ? 40.336 0.131 -23.272 1.00 92.19 195 VAL A O 1
ATOM 1554 N N . GLU A 1 196 ? 42.380 -0.121 -22.396 1.00 92.94 196 GLU A N 1
ATOM 1555 C CA . GLU A 1 196 ? 42.057 0.542 -21.131 1.00 92.94 196 GLU A CA 1
ATOM 1556 C C . GLU A 1 196 ? 41.617 1.994 -21.364 1.00 92.94 196 GLU A C 1
ATOM 1558 O O . GLU A 1 196 ? 42.360 2.794 -21.932 1.00 92.94 196 GLU A O 1
ATOM 1563 N N . LEU A 1 197 ? 40.399 2.313 -20.920 1.00 93.38 197 LEU A N 1
ATOM 1564 C CA . LEU A 1 197 ? 39.828 3.656 -20.994 1.00 93.38 197 LEU A CA 1
ATOM 1565 C C . LEU A 1 197 ? 40.092 4.427 -19.693 1.00 93.38 197 LEU A C 1
ATOM 1567 O O . LEU A 1 197 ? 40.206 3.802 -18.634 1.00 93.38 197 LEU A O 1
ATOM 1571 N N . PRO A 1 198 ? 40.141 5.772 -19.740 1.00 94.25 198 PRO A N 1
ATOM 1572 C CA . PRO A 1 198 ? 40.186 6.590 -18.531 1.00 94.25 198 PRO A CA 1
ATOM 1573 C C . PRO A 1 198 ? 38.981 6.326 -17.617 1.00 94.25 198 PRO A C 1
ATOM 1575 O O . PRO A 1 198 ? 37.857 6.160 -18.101 1.00 94.25 198 PRO A O 1
ATOM 1578 N N . ASP A 1 199 ? 39.199 6.335 -16.300 1.00 93.50 199 ASP A N 1
ATOM 1579 C CA . ASP A 1 199 ? 38.173 6.003 -15.299 1.00 93.50 199 ASP A CA 1
ATOM 1580 C C . ASP A 1 199 ? 36.917 6.883 -15.436 1.00 93.50 199 ASP A C 1
ATOM 1582 O O . ASP A 1 199 ? 35.791 6.394 -15.326 1.00 93.50 199 ASP A O 1
ATOM 1586 N N . GLU A 1 200 ? 37.087 8.176 -15.731 1.00 91.81 200 GLU A N 1
ATOM 1587 C CA . GLU A 1 200 ? 35.977 9.106 -15.956 1.00 91.81 200 GLU A CA 1
ATOM 1588 C C . GLU A 1 200 ? 35.120 8.756 -17.184 1.00 91.81 200 GLU A C 1
ATOM 1590 O O . GLU A 1 200 ? 33.900 8.927 -17.155 1.00 91.81 200 GLU A O 1
ATOM 1595 N N . VAL A 1 201 ? 35.735 8.216 -18.241 1.00 93.94 201 VAL A N 1
ATOM 1596 C CA . VAL A 1 201 ? 35.032 7.787 -19.458 1.00 93.94 201 VAL A CA 1
ATOM 1597 C C . VAL A 1 201 ? 34.242 6.519 -19.176 1.00 93.94 201 VAL A C 1
ATOM 1599 O O . VAL A 1 201 ? 33.084 6.423 -19.574 1.00 93.94 201 VAL A O 1
ATOM 1602 N N . VAL A 1 202 ? 34.839 5.570 -18.448 1.00 93.88 202 VAL A N 1
ATOM 1603 C CA . VAL A 1 202 ? 34.177 4.326 -18.032 1.00 93.88 202 VAL A CA 1
ATOM 1604 C C . VAL A 1 202 ? 32.954 4.631 -17.169 1.00 93.88 202 VAL A C 1
ATOM 1606 O O . VAL A 1 202 ? 31.868 4.123 -17.447 1.00 93.88 202 VAL A O 1
ATOM 1609 N N . ALA A 1 203 ? 33.099 5.503 -16.168 1.00 91.75 203 ALA A N 1
ATOM 1610 C CA . ALA A 1 203 ? 31.996 5.894 -15.294 1.00 91.75 203 ALA A CA 1
ATOM 1611 C C . ALA A 1 203 ? 30.849 6.570 -16.072 1.00 91.75 203 ALA A C 1
ATOM 1613 O O . ALA A 1 203 ? 29.674 6.255 -15.848 1.00 91.75 203 ALA A O 1
ATOM 1614 N N . LEU A 1 204 ? 31.172 7.463 -17.019 1.00 94.00 204 LEU A N 1
ATOM 1615 C CA . LEU A 1 204 ? 30.172 8.089 -17.888 1.00 94.00 204 LEU A CA 1
ATOM 1616 C C . LEU A 1 204 ? 29.507 7.066 -18.820 1.00 94.00 204 LEU A C 1
ATOM 1618 O O . LEU A 1 204 ? 28.294 7.120 -19.009 1.00 94.00 204 LEU A O 1
ATOM 1622 N N . ALA A 1 205 ? 30.270 6.129 -19.385 1.00 93.69 205 ALA A N 1
ATOM 1623 C CA . ALA A 1 205 ? 29.748 5.113 -20.291 1.00 93.69 205 ALA A CA 1
ATOM 1624 C C . ALA A 1 205 ? 28.762 4.177 -19.585 1.00 93.69 205 ALA A C 1
ATOM 1626 O O . ALA A 1 205 ? 27.635 4.018 -20.049 1.00 93.69 205 ALA A O 1
ATOM 1627 N N . GLN A 1 206 ? 29.146 3.631 -18.428 1.00 92.38 206 GLN A N 1
ATOM 1628 C CA . GLN A 1 206 ? 28.298 2.735 -17.637 1.00 92.38 206 GLN A CA 1
ATOM 1629 C C . GLN A 1 206 ? 27.001 3.423 -17.193 1.00 92.38 206 GLN A C 1
ATOM 1631 O O . GLN A 1 206 ? 25.913 2.877 -17.374 1.00 92.38 206 GLN A O 1
ATOM 1636 N N . SER A 1 207 ? 27.098 4.643 -16.656 1.00 90.31 207 SER A N 1
ATOM 1637 C CA . SER A 1 207 ? 25.916 5.408 -16.238 1.00 90.31 207 SER A CA 1
ATOM 1638 C C . SER A 1 207 ? 25.015 5.779 -17.419 1.00 90.31 207 SER A C 1
ATOM 1640 O O . SER A 1 207 ? 23.797 5.642 -17.326 1.00 90.31 207 SER A O 1
ATOM 1642 N N . SER A 1 208 ? 25.594 6.183 -18.553 1.00 91.88 208 SER A N 1
ATOM 1643 C CA . SER A 1 208 ? 24.828 6.570 -19.741 1.00 91.88 208 SER A CA 1
ATOM 1644 C C . SER A 1 208 ? 24.156 5.386 -20.430 1.00 91.88 208 SER A C 1
ATOM 1646 O O . SER A 1 208 ? 23.022 5.532 -20.877 1.00 91.88 208 SER A O 1
ATOM 1648 N N . ILE A 1 209 ? 24.815 4.225 -20.522 1.00 92.25 209 ILE A N 1
ATOM 1649 C CA . ILE A 1 209 ? 24.218 3.002 -21.085 1.00 92.25 209 ILE A CA 1
ATOM 1650 C C . ILE A 1 209 ? 23.029 2.580 -20.230 1.00 92.25 209 ILE A C 1
ATOM 1652 O O . ILE A 1 209 ? 21.928 2.446 -20.755 1.00 92.25 209 ILE A O 1
ATOM 1656 N N . ASN A 1 210 ? 23.225 2.457 -18.915 1.00 89.12 210 ASN A N 1
ATOM 1657 C CA . ASN A 1 210 ? 22.164 2.035 -18.002 1.00 89.12 210 ASN A CA 1
ATOM 1658 C C . ASN A 1 210 ? 20.970 2.998 -17.999 1.00 89.12 210 ASN A C 1
ATOM 1660 O O . ASN A 1 210 ? 19.835 2.553 -17.881 1.00 89.12 210 ASN A O 1
ATOM 1664 N N . PHE A 1 211 ? 21.213 4.301 -18.157 1.00 88.31 211 PHE A N 1
ATOM 1665 C CA . PHE A 1 211 ? 20.147 5.298 -18.208 1.00 88.31 211 PHE A CA 1
ATOM 1666 C C . PHE A 1 211 ? 19.380 5.294 -19.539 1.00 88.31 211 PHE A C 1
ATOM 1668 O O . PHE A 1 211 ? 18.160 5.435 -19.564 1.00 88.31 211 PHE A O 1
ATOM 1675 N N . TRP A 1 212 ? 20.086 5.178 -20.668 1.00 89.94 212 TRP A N 1
ATOM 1676 C CA . TRP A 1 212 ? 19.468 5.322 -21.989 1.00 89.94 212 TRP A CA 1
ATOM 1677 C C . TRP A 1 212 ? 18.976 4.012 -22.602 1.00 89.94 212 TRP A C 1
ATOM 1679 O O . TRP A 1 212 ? 18.143 4.086 -23.507 1.00 89.94 212 TRP A O 1
ATOM 1689 N N . LYS A 1 213 ? 19.424 2.843 -22.117 1.00 90.06 213 LYS A N 1
ATOM 1690 C CA . LYS A 1 213 ? 18.954 1.548 -22.629 1.00 90.06 213 LYS A CA 1
ATOM 1691 C C . LYS A 1 213 ? 17.443 1.386 -22.509 1.00 90.06 213 LYS A C 1
ATOM 1693 O O . LYS A 1 213 ? 16.819 0.873 -23.430 1.00 90.06 213 LYS A O 1
ATOM 1698 N N . ASN A 1 214 ? 16.847 1.924 -21.441 1.00 87.56 214 ASN A N 1
ATOM 1699 C CA . ASN A 1 214 ? 15.402 1.959 -21.239 1.00 87.56 214 ASN A CA 1
ATOM 1700 C C . ASN A 1 214 ? 14.974 3.229 -20.500 1.00 87.56 214 ASN A C 1
ATOM 1702 O O . ASN A 1 214 ? 14.663 3.220 -19.310 1.00 87.56 214 ASN A O 1
ATOM 1706 N N . PHE A 1 215 ? 14.966 4.347 -21.227 1.00 82.56 215 PHE A N 1
ATOM 1707 C CA . PHE A 1 215 ? 14.632 5.654 -20.662 1.00 82.56 215 PHE A CA 1
ATOM 1708 C C . PHE A 1 215 ? 13.267 5.669 -19.956 1.00 82.56 215 PHE A C 1
ATOM 1710 O O . PHE A 1 215 ? 13.122 6.299 -18.911 1.00 82.56 215 PHE A O 1
ATOM 1717 N N . GLN A 1 216 ? 12.272 4.967 -20.506 1.00 79.00 216 GLN A N 1
ATOM 1718 C CA . GLN A 1 216 ? 10.949 4.855 -19.897 1.00 79.00 216 GLN A CA 1
ATOM 1719 C C . GLN A 1 216 ? 11.011 4.148 -18.545 1.00 79.00 216 GLN A C 1
ATOM 1721 O O . GLN A 1 216 ? 10.483 4.689 -17.578 1.00 79.00 216 GLN A O 1
ATOM 1726 N N . ALA A 1 217 ? 11.681 2.996 -18.454 1.00 80.19 217 ALA A N 1
ATOM 1727 C CA . ALA A 1 217 ? 11.852 2.292 -17.188 1.00 80.19 217 ALA A CA 1
ATOM 1728 C C . ALA A 1 217 ? 12.605 3.156 -16.163 1.00 80.19 217 ALA A C 1
ATOM 1730 O O . ALA A 1 217 ? 12.135 3.336 -15.042 1.00 80.19 217 ALA A O 1
ATOM 1731 N N . THR A 1 218 ? 13.734 3.748 -16.562 1.00 76.69 218 THR A N 1
ATOM 1732 C CA . THR A 1 218 ? 14.586 4.549 -15.672 1.00 76.69 218 THR A CA 1
ATOM 1733 C C . THR A 1 218 ? 13.900 5.815 -15.168 1.00 76.69 218 THR A C 1
ATOM 1735 O O . THR A 1 218 ? 14.085 6.193 -14.014 1.00 76.69 218 THR A O 1
ATOM 1738 N N . GLU A 1 219 ? 13.111 6.489 -16.006 1.00 75.38 219 GLU A N 1
ATOM 1739 C CA . GLU A 1 219 ? 12.406 7.691 -15.574 1.00 75.38 219 GLU A CA 1
ATOM 1740 C C . GLU A 1 219 ? 11.096 7.376 -14.866 1.00 75.38 219 GLU A C 1
ATOM 1742 O O . GLU A 1 219 ? 10.822 8.029 -13.880 1.00 75.38 219 GLU A O 1
ATOM 1747 N N . ILE A 1 220 ? 10.285 6.416 -15.311 1.00 75.25 220 ILE A N 1
ATOM 1748 C CA . ILE A 1 220 ? 8.937 6.205 -14.748 1.00 75.25 220 ILE A CA 1
ATOM 1749 C C . ILE A 1 220 ? 8.981 5.362 -13.465 1.00 75.25 220 ILE A C 1
ATOM 1751 O O . ILE A 1 220 ? 8.197 5.608 -12.549 1.00 75.25 220 ILE A O 1
ATOM 1755 N N . PHE A 1 221 ? 9.903 4.398 -13.366 1.00 77.50 221 PHE A N 1
ATOM 1756 C CA . PHE A 1 221 ? 9.966 3.425 -12.267 1.00 77.50 221 PHE A CA 1
ATOM 1757 C C . PHE A 1 221 ? 11.050 3.766 -11.236 1.00 77.50 221 PHE A C 1
ATOM 1759 O O . PHE A 1 221 ? 11.782 2.898 -10.765 1.00 77.50 221 PHE A O 1
ATOM 1766 N N . LYS A 1 222 ? 11.136 5.044 -10.858 1.00 70.75 222 LYS A N 1
ATOM 1767 C CA . LYS A 1 222 ? 11.983 5.533 -9.759 1.00 70.75 222 LYS A CA 1
ATOM 1768 C C . LYS A 1 222 ? 11.153 6.283 -8.722 1.00 70.75 222 LYS A C 1
ATOM 1770 O O . LYS A 1 222 ? 10.123 6.877 -9.050 1.00 70.75 222 LYS A O 1
ATOM 1775 N N . ALA A 1 223 ? 11.633 6.314 -7.483 1.00 61.88 223 ALA A N 1
ATOM 1776 C CA . ALA A 1 223 ? 11.036 7.133 -6.437 1.00 61.88 223 ALA A CA 1
ATOM 1777 C C . ALA A 1 223 ? 11.173 8.630 -6.776 1.00 61.88 223 ALA A C 1
ATOM 1779 O O . ALA A 1 223 ? 12.198 9.077 -7.297 1.00 61.88 223 ALA A O 1
ATOM 1780 N N . ALA A 1 224 ? 10.171 9.442 -6.426 1.00 58.09 224 ALA A N 1
ATOM 1781 C CA . ALA A 1 224 ? 10.193 10.891 -6.658 1.00 58.09 224 ALA A CA 1
ATOM 1782 C C . ALA A 1 224 ? 11.386 11.607 -5.996 1.00 58.09 224 ALA A C 1
ATOM 1784 O O . ALA A 1 224 ? 11.848 12.637 -6.492 1.00 58.09 224 ALA A O 1
ATOM 1785 N N . ASN A 1 225 ? 11.867 11.065 -4.873 1.00 54.00 225 ASN A N 1
ATOM 1786 C CA . ASN A 1 225 ? 12.887 11.662 -4.011 1.00 54.00 225 ASN A CA 1
ATOM 1787 C C . ASN A 1 225 ? 14.269 10.999 -4.120 1.00 54.00 225 ASN A C 1
ATOM 1789 O O . ASN A 1 225 ? 15.109 11.264 -3.264 1.00 54.00 225 ASN A O 1
ATOM 1793 N N . ASP A 1 226 ? 14.529 10.189 -5.152 1.00 54.66 226 ASP A N 1
ATOM 1794 C CA . ASP A 1 226 ? 15.750 9.368 -5.232 1.00 54.66 226 ASP A CA 1
ATOM 1795 C C . ASP A 1 226 ? 17.063 10.179 -5.146 1.00 54.66 226 ASP A C 1
ATOM 1797 O O . ASP A 1 226 ? 18.098 9.656 -4.765 1.00 54.66 226 ASP A O 1
ATOM 1801 N N . GLY A 1 227 ? 17.043 11.498 -5.388 1.00 49.34 227 GLY A N 1
ATOM 1802 C CA . GLY A 1 227 ? 18.119 12.423 -4.992 1.00 49.34 227 GLY A CA 1
ATOM 1803 C C . GLY A 1 227 ? 19.460 12.247 -5.726 1.00 49.34 227 GLY A C 1
ATOM 1804 O O . GLY A 1 227 ? 20.246 13.196 -5.800 1.00 49.34 227 GLY A O 1
ATOM 1805 N N . GLU A 1 228 ? 19.710 11.087 -6.329 1.00 54.31 228 GLU A N 1
ATOM 1806 C CA . GLU A 1 228 ? 20.836 10.798 -7.195 1.00 54.31 228 GLU A CA 1
ATOM 1807 C C . GLU A 1 228 ? 20.619 11.488 -8.536 1.00 54.31 228 GLU A C 1
ATOM 1809 O O . GLU A 1 228 ? 19.905 11.044 -9.433 1.00 54.31 228 GLU A O 1
ATOM 1814 N N . THR A 1 229 ? 21.255 12.646 -8.680 1.00 56.78 229 THR A N 1
ATOM 1815 C CA . THR A 1 229 ? 21.375 13.276 -9.990 1.00 56.78 229 THR A CA 1
ATOM 1816 C C . THR A 1 229 ? 22.455 12.517 -10.754 1.00 56.78 229 THR A C 1
ATOM 1818 O O . THR A 1 229 ? 23.645 12.765 -10.553 1.00 56.78 229 THR A O 1
ATOM 1821 N N . ILE A 1 230 ? 22.059 11.569 -11.608 1.00 66.25 230 ILE A N 1
ATOM 1822 C CA . ILE A 1 230 ? 22.996 10.878 -12.501 1.00 66.25 230 ILE A CA 1
ATOM 1823 C C . ILE A 1 230 ? 23.593 11.931 -13.443 1.00 66.25 230 ILE A C 1
ATOM 1825 O O . ILE A 1 230 ? 22.907 12.513 -14.285 1.00 66.25 230 ILE A O 1
ATOM 1829 N N . SER A 1 231 ? 24.880 12.232 -13.265 1.00 74.44 231 SER A N 1
ATOM 1830 C CA . SER A 1 231 ? 25.588 13.189 -14.112 1.00 74.44 231 SER A CA 1
ATOM 1831 C C . SER A 1 231 ? 25.949 12.531 -15.439 1.00 74.44 231 SER A C 1
ATOM 1833 O O . SER A 1 231 ? 26.970 11.862 -15.547 1.00 74.44 231 SER A O 1
ATOM 1835 N N . LEU A 1 232 ? 25.135 12.784 -16.462 1.00 84.19 232 LEU A N 1
ATOM 1836 C CA . LEU A 1 232 ? 25.376 12.353 -17.846 1.00 84.19 232 LEU A CA 1
ATOM 1837 C C . LEU A 1 232 ? 26.169 13.395 -18.661 1.00 84.19 232 LEU A C 1
ATOM 1839 O O . LEU A 1 232 ? 26.123 13.410 -19.891 1.00 84.19 232 LEU A O 1
ATOM 1843 N N . ALA A 1 233 ? 26.839 14.332 -17.983 1.00 86.81 233 ALA A N 1
ATOM 1844 C CA . ALA A 1 233 ? 27.614 15.384 -18.627 1.00 86.81 233 ALA A CA 1
ATOM 1845 C C . ALA A 1 233 ? 28.988 14.865 -19.076 1.00 86.81 233 ALA A C 1
ATOM 1847 O O . ALA A 1 233 ? 29.679 14.179 -18.324 1.00 86.81 233 ALA A O 1
ATOM 1848 N N . GLY A 1 234 ? 29.391 15.241 -20.292 1.00 87.56 234 GLY A N 1
ATOM 1849 C CA . GLY A 1 234 ? 30.756 15.037 -20.773 1.00 87.56 234 GLY A CA 1
ATOM 1850 C C . GLY A 1 234 ? 31.775 15.902 -20.026 1.00 87.56 234 GLY A C 1
ATOM 1851 O O . GLY A 1 234 ? 31.424 16.794 -19.249 1.00 87.56 234 GLY A O 1
ATOM 1852 N N . GLY A 1 235 ? 33.054 15.652 -20.295 1.00 90.38 235 GLY A N 1
ATOM 1853 C CA . GLY A 1 235 ? 34.158 16.391 -19.697 1.00 90.38 235 GLY A CA 1
ATOM 1854 C C . GLY A 1 235 ? 34.158 17.882 -20.046 1.00 90.38 235 GLY A C 1
ATOM 1855 O O . GLY A 1 235 ? 33.601 18.316 -21.059 1.00 90.38 235 GLY A O 1
ATOM 1856 N N . GLU A 1 236 ? 34.811 18.687 -19.206 1.00 92.44 236 GLU A N 1
ATOM 1857 C CA . GLU A 1 236 ? 34.995 20.116 -19.470 1.00 92.44 236 GLU A CA 1
ATOM 1858 C C . GLU A 1 236 ? 35.824 20.354 -20.742 1.00 92.44 236 GLU A C 1
ATOM 1860 O O . GLU A 1 236 ? 36.650 19.530 -21.137 1.00 92.44 236 GLU A O 1
ATOM 1865 N N . ILE A 1 237 ? 35.634 21.509 -21.382 1.00 93.50 237 ILE A N 1
ATOM 1866 C CA . ILE A 1 237 ? 36.472 21.924 -22.513 1.00 93.50 237 ILE A CA 1
ATOM 1867 C C . ILE A 1 237 ? 37.862 22.285 -21.983 1.00 93.50 237 ILE A C 1
ATOM 1869 O O . ILE A 1 237 ? 38.005 23.160 -21.125 1.00 93.50 237 ILE A O 1
ATOM 1873 N N . THR A 1 238 ? 38.898 21.649 -22.521 1.00 91.06 238 THR A N 1
ATOM 1874 C CA . THR A 1 238 ? 40.291 21.858 -22.123 1.00 91.06 238 THR A CA 1
ATOM 1875 C C . THR A 1 238 ? 41.085 22.540 -23.242 1.00 91.06 238 THR A C 1
ATOM 1877 O O . THR A 1 238 ? 40.669 22.561 -24.401 1.00 91.06 238 THR A O 1
ATOM 1880 N N . PRO A 1 239 ? 42.277 23.096 -22.948 1.00 91.56 239 PRO A N 1
ATOM 1881 C CA . PRO A 1 239 ? 43.127 23.694 -23.981 1.00 91.56 239 PRO A CA 1
ATOM 1882 C C . PRO A 1 239 ? 43.575 22.721 -25.081 1.00 91.56 239 PRO A C 1
ATOM 1884 O O . PRO A 1 239 ? 44.031 23.172 -26.127 1.00 91.56 239 PRO A O 1
ATOM 1887 N N . TYR A 1 240 ? 43.490 21.412 -24.825 1.00 88.44 240 TYR A N 1
ATOM 1888 C CA . TYR A 1 240 ? 43.912 20.345 -25.731 1.00 88.44 240 TYR A CA 1
ATOM 1889 C C . TYR A 1 240 ? 42.734 19.637 -26.423 1.00 88.44 240 TYR A C 1
ATOM 1891 O O . TYR A 1 240 ? 42.977 18.784 -27.266 1.00 88.44 240 TYR A O 1
ATOM 1899 N N . SER A 1 241 ? 41.480 19.992 -26.110 1.00 87.25 241 SER A N 1
ATOM 1900 C CA . SER A 1 241 ? 40.282 19.353 -26.675 1.00 87.25 241 SER A CA 1
ATOM 1901 C C . SER A 1 241 ? 39.656 20.115 -27.847 1.00 87.25 241 SER A C 1
ATOM 1903 O O . SER A 1 241 ? 38.493 19.910 -28.160 1.00 87.25 241 SER A O 1
ATOM 1905 N N . ASN A 1 242 ? 40.390 21.028 -28.496 1.00 86.25 242 ASN A N 1
ATOM 1906 C CA . ASN A 1 242 ? 39.954 21.716 -29.723 1.00 86.25 242 ASN A CA 1
ATOM 1907 C C . ASN A 1 242 ? 38.550 22.367 -29.668 1.00 86.25 242 ASN A C 1
ATOM 1909 O O . ASN A 1 242 ? 37.843 22.410 -30.671 1.00 86.25 242 ASN A O 1
ATOM 1913 N N . ASN A 1 243 ? 38.169 22.937 -28.516 1.00 88.12 243 ASN A N 1
ATOM 1914 C CA . ASN A 1 243 ? 36.831 23.487 -28.218 1.00 88.12 243 ASN A CA 1
ATOM 1915 C C . ASN A 1 243 ? 35.688 22.453 -28.115 1.00 88.12 243 ASN A C 1
ATOM 1917 O O . ASN A 1 243 ? 34.524 22.847 -28.047 1.00 88.12 243 ASN A O 1
ATOM 1921 N N . GLU A 1 244 ? 35.999 21.163 -28.059 1.00 89.69 244 GLU A N 1
ATOM 1922 C CA . GLU A 1 244 ? 35.079 20.078 -27.711 1.00 89.69 244 GLU A CA 1
ATOM 1923 C C . GLU A 1 244 ? 35.215 19.715 -26.223 1.00 89.69 244 GLU A C 1
ATOM 1925 O O . GLU A 1 244 ? 36.176 20.112 -25.556 1.00 89.69 244 GLU A O 1
ATOM 1930 N N . SER A 1 245 ? 34.265 18.956 -25.675 1.00 92.25 245 SER A N 1
ATOM 1931 C CA . SER A 1 245 ? 34.415 18.339 -24.348 1.00 92.25 245 SER A CA 1
ATOM 1932 C C . SER A 1 245 ? 35.654 17.442 -24.297 1.00 92.25 245 SER A C 1
ATOM 1934 O O . SER A 1 245 ? 35.967 16.786 -25.285 1.00 92.25 245 SER A O 1
ATOM 1936 N N . SER A 1 246 ? 36.365 17.380 -23.166 1.00 93.12 246 SER A N 1
ATOM 1937 C CA . SER A 1 246 ? 37.550 16.514 -23.047 1.00 93.12 246 SER A CA 1
ATOM 1938 C C . SER A 1 246 ? 37.235 15.026 -23.184 1.00 93.12 246 SER A C 1
ATOM 1940 O O . SER A 1 246 ? 38.104 14.264 -23.589 1.00 93.12 246 SER A O 1
ATOM 1942 N N . TYR A 1 247 ? 36.008 14.608 -22.890 1.00 94.50 247 TYR A N 1
ATOM 1943 C CA . TYR A 1 247 ? 35.492 13.278 -23.191 1.00 94.50 247 TYR A CA 1
ATOM 1944 C C . TYR A 1 247 ? 33.973 13.307 -23.316 1.00 94.50 247 TYR A C 1
ATOM 1946 O O . TYR A 1 247 ? 33.309 14.174 -22.740 1.00 94.50 247 TYR A O 1
ATOM 1954 N N . GLN A 1 248 ? 33.423 12.349 -24.054 1.00 94.44 248 GLN A N 1
ATOM 1955 C CA . GLN A 1 248 ? 31.995 12.225 -24.295 1.00 94.44 248 GLN A CA 1
ATOM 1956 C C . GLN A 1 248 ? 31.615 10.767 -24.560 1.00 94.44 248 GLN A C 1
ATOM 1958 O O . GLN A 1 248 ? 32.340 10.041 -25.238 1.00 94.44 248 GLN A O 1
ATOM 1963 N N . TYR A 1 249 ? 30.465 10.357 -24.027 1.00 94.88 249 TYR A N 1
ATOM 1964 C CA . TYR A 1 249 ? 29.861 9.060 -24.304 1.00 94.88 249 TYR A CA 1
ATOM 1965 C C . TYR A 1 249 ? 28.336 9.219 -24.381 1.00 94.88 249 TYR A C 1
ATOM 1967 O O . TYR A 1 249 ? 27.677 9.384 -23.357 1.00 94.88 249 TYR A O 1
ATOM 1975 N N . GLN A 1 250 ? 27.769 9.237 -25.591 1.00 92.31 250 GLN A N 1
ATOM 1976 C CA . GLN A 1 250 ? 26.342 9.499 -25.832 1.00 92.31 250 GLN A CA 1
ATOM 1977 C C . GLN A 1 250 ? 25.648 8.306 -26.507 1.00 92.31 250 GLN A C 1
ATOM 1979 O O . GLN A 1 250 ? 25.445 8.312 -27.717 1.00 92.31 250 GLN A O 1
ATOM 1984 N N . PRO A 1 251 ? 25.226 7.285 -25.738 1.00 91.50 251 PRO A N 1
ATOM 1985 C CA . PRO A 1 251 ? 24.670 6.059 -26.304 1.00 91.50 251 PRO A CA 1
ATOM 1986 C C . PRO A 1 251 ? 23.232 6.219 -26.798 1.00 91.50 251 PRO A C 1
ATOM 1988 O O . PRO A 1 251 ? 22.783 5.426 -27.616 1.00 91.50 251 PRO A O 1
ATOM 1991 N N . LYS A 1 252 ? 22.538 7.265 -26.326 1.00 87.50 252 LYS A N 1
ATOM 1992 C CA . LYS A 1 252 ? 21.106 7.521 -26.499 1.00 87.50 252 LYS A CA 1
ATOM 1993 C C . LYS A 1 252 ? 20.551 7.116 -27.867 1.00 87.50 252 LYS A C 1
ATOM 1995 O O . LYS A 1 252 ? 19.696 6.249 -27.943 1.00 87.50 252 LYS A O 1
ATOM 2000 N N . VAL A 1 253 ? 20.991 7.801 -28.919 1.00 85.31 253 VAL A N 1
ATOM 2001 C CA . VAL A 1 253 ? 20.553 7.547 -30.301 1.00 85.31 253 VAL A CA 1
ATOM 2002 C C . VAL A 1 253 ? 21.611 6.736 -31.048 1.00 85.31 253 VAL A C 1
ATOM 2004 O O . VAL A 1 253 ? 21.301 5.963 -31.949 1.00 85.31 253 VAL A O 1
ATOM 2007 N N . GLU A 1 254 ? 22.872 6.903 -30.659 1.00 89.69 254 GLU A N 1
ATOM 2008 C CA . GLU A 1 254 ? 24.003 6.473 -31.465 1.00 89.69 254 GLU A CA 1
ATOM 2009 C C . GLU A 1 254 ? 24.199 4.965 -31.433 1.00 89.69 254 GLU A C 1
ATOM 2011 O O . GLU A 1 254 ? 24.421 4.397 -32.493 1.00 89.69 254 GLU A O 1
ATOM 2016 N N . LEU A 1 255 ? 24.013 4.291 -30.287 1.00 90.12 255 LEU A N 1
ATOM 2017 C CA . LEU A 1 255 ? 24.106 2.825 -30.251 1.00 90.12 255 LEU A CA 1
ATOM 2018 C C . LEU A 1 255 ? 23.025 2.179 -31.123 1.00 90.12 255 LEU A C 1
ATOM 2020 O O . LEU A 1 255 ? 23.336 1.339 -31.962 1.00 90.12 255 LEU A O 1
ATOM 2024 N N . SER A 1 256 ? 21.774 2.630 -31.018 1.00 83.75 256 SER A N 1
ATOM 2025 C CA . SER A 1 256 ? 20.683 2.141 -31.871 1.00 83.75 256 SER A CA 1
ATOM 2026 C C . SER A 1 256 ? 20.925 2.401 -33.367 1.00 83.75 256 SER A C 1
ATOM 2028 O O . SER A 1 256 ? 20.472 1.617 -34.201 1.00 83.75 256 SER A O 1
ATOM 2030 N N . ASN A 1 257 ? 21.670 3.451 -33.731 1.00 87.25 257 ASN A N 1
ATOM 2031 C CA . ASN A 1 257 ? 22.054 3.721 -35.120 1.00 87.25 257 ASN A CA 1
ATOM 2032 C C . ASN A 1 257 ? 23.145 2.780 -35.655 1.00 87.25 257 ASN A C 1
ATOM 2034 O O . ASN A 1 257 ? 23.205 2.598 -36.874 1.00 87.25 257 ASN A O 1
ATOM 2038 N N . LEU A 1 258 ? 23.966 2.159 -34.796 1.00 89.06 258 LEU A N 1
ATOM 2039 C CA . LEU A 1 258 ? 25.072 1.278 -35.213 1.00 89.06 258 LEU A CA 1
ATOM 2040 C C . LEU A 1 258 ? 24.610 -0.023 -35.888 1.00 89.06 258 LEU A C 1
ATOM 2042 O O . LEU A 1 258 ? 25.418 -0.709 -36.507 1.00 89.06 258 LEU A O 1
ATOM 2046 N N . LYS A 1 259 ? 23.315 -0.354 -35.853 1.00 87.88 259 LYS A N 1
ATOM 2047 C CA . LYS A 1 259 ? 22.757 -1.431 -36.690 1.00 87.88 259 LYS A CA 1
ATOM 2048 C C . LYS A 1 259 ? 22.806 -1.116 -38.191 1.00 87.88 259 LYS A C 1
ATOM 2050 O O . LYS A 1 259 ? 22.787 -2.021 -39.019 1.00 87.88 259 LYS A O 1
ATOM 2055 N N . ASN A 1 260 ? 22.903 0.164 -38.567 1.00 86.81 260 ASN A N 1
ATOM 2056 C CA . ASN A 1 260 ? 23.025 0.585 -39.962 1.00 86.81 260 ASN A CA 1
ATOM 2057 C C . ASN A 1 260 ? 24.470 0.422 -40.456 1.00 86.81 260 ASN A C 1
ATOM 2059 O O . ASN A 1 260 ? 25.246 1.373 -40.507 1.00 86.81 260 ASN A O 1
ATOM 2063 N N . THR A 1 261 ? 24.824 -0.787 -40.878 1.00 85.81 261 THR A N 1
ATOM 2064 C CA . THR A 1 261 ? 26.188 -1.142 -41.312 1.00 85.81 261 THR A CA 1
ATOM 2065 C C . THR A 1 261 ? 26.479 -0.838 -42.790 1.00 85.81 261 THR A C 1
ATOM 2067 O O . THR A 1 261 ? 27.594 -1.045 -43.264 1.00 85.81 261 THR A O 1
ATOM 2070 N N . ASN A 1 262 ? 25.495 -0.308 -43.526 1.00 85.25 262 ASN A N 1
ATOM 2071 C CA . ASN A 1 262 ? 25.581 -0.055 -44.972 1.00 85.25 262 ASN A CA 1
ATOM 2072 C C . ASN A 1 262 ? 26.351 1.224 -45.354 1.00 85.25 262 ASN A C 1
ATOM 2074 O O . ASN A 1 262 ? 26.748 1.369 -46.510 1.00 85.25 262 ASN A O 1
ATOM 2078 N N . ASP A 1 263 ? 26.536 2.161 -44.421 1.00 88.88 263 ASP A N 1
ATOM 2079 C CA . ASP A 1 263 ? 27.279 3.408 -44.638 1.00 88.88 263 ASP A CA 1
ATOM 2080 C C . ASP A 1 263 ? 28.377 3.542 -43.578 1.00 88.88 263 ASP A C 1
ATOM 2082 O O . ASP A 1 263 ? 28.155 4.040 -42.475 1.00 88.88 263 ASP A O 1
ATOM 2086 N N . LEU A 1 264 ? 29.581 3.077 -43.924 1.00 89.69 264 LEU A N 1
ATOM 2087 C CA . LEU A 1 264 ? 30.742 3.074 -43.027 1.00 89.69 264 LEU A CA 1
ATOM 2088 C C . LEU A 1 264 ? 31.208 4.482 -42.646 1.00 89.69 264 LEU A C 1
ATOM 2090 O O . LEU A 1 264 ? 31.779 4.672 -41.571 1.00 89.69 264 LEU A O 1
ATOM 2094 N N . PHE A 1 265 ? 30.971 5.472 -43.512 1.00 88.56 265 PHE A N 1
ATOM 2095 C CA . PHE A 1 265 ? 31.290 6.858 -43.198 1.00 88.56 265 PHE A CA 1
ATOM 2096 C C . PHE A 1 265 ? 30.317 7.395 -42.151 1.00 88.56 265 PHE A C 1
ATOM 2098 O O . PHE A 1 265 ? 30.754 7.959 -41.153 1.00 88.56 265 PHE A O 1
ATOM 2105 N N . ALA A 1 266 ? 29.011 7.181 -42.341 1.00 87.88 266 ALA A N 1
ATOM 2106 C CA . ALA A 1 266 ? 28.008 7.557 -41.347 1.00 87.88 266 ALA A CA 1
ATOM 2107 C C . ALA A 1 266 ? 28.219 6.822 -40.012 1.00 87.88 266 ALA A C 1
ATOM 2109 O O . ALA A 1 266 ? 28.094 7.441 -38.957 1.00 87.88 266 ALA A O 1
ATOM 2110 N N . TYR A 1 267 ? 28.610 5.543 -40.063 1.00 89.81 267 TYR A N 1
ATOM 2111 C CA . TYR A 1 267 ? 28.933 4.729 -38.890 1.00 89.81 267 TYR A CA 1
ATOM 2112 C C . TYR A 1 267 ? 30.044 5.367 -38.039 1.00 89.81 267 TYR A C 1
ATOM 2114 O O . TYR A 1 267 ? 29.858 5.609 -36.846 1.00 89.81 267 TYR A O 1
ATOM 2122 N N . LEU A 1 268 ? 31.193 5.692 -38.649 1.00 88.44 268 LEU A N 1
ATOM 2123 C CA . LEU A 1 268 ? 32.306 6.310 -37.921 1.00 88.44 268 LEU A CA 1
ATOM 2124 C C . LEU A 1 268 ? 32.052 7.769 -37.549 1.00 88.44 268 LEU A C 1
ATOM 2126 O O . LEU A 1 268 ? 32.451 8.180 -36.463 1.00 88.44 268 LEU A O 1
ATOM 2130 N N . ALA A 1 269 ? 31.390 8.545 -38.405 1.00 86.50 269 ALA A N 1
ATOM 2131 C CA . ALA A 1 269 ? 31.077 9.941 -38.112 1.00 86.50 269 ALA A CA 1
ATOM 2132 C C . ALA A 1 269 ? 30.127 10.076 -36.907 1.00 86.50 269 ALA A C 1
ATOM 2134 O O . ALA A 1 269 ? 30.286 10.996 -36.104 1.00 86.50 269 ALA A O 1
ATOM 2135 N N . GLY A 1 270 ? 29.174 9.146 -36.751 1.00 84.12 270 GLY A N 1
ATOM 2136 C CA . GLY A 1 270 ? 28.318 9.060 -35.563 1.00 84.12 270 GLY A CA 1
ATOM 2137 C C . GLY A 1 270 ? 29.133 8.788 -34.299 1.00 84.12 270 GLY A C 1
ATOM 2138 O O . GLY A 1 270 ? 29.043 9.537 -33.325 1.00 84.12 270 GLY A O 1
ATOM 2139 N N . ALA A 1 271 ? 30.024 7.791 -34.344 1.00 82.94 271 ALA A N 1
ATOM 2140 C CA . ALA A 1 271 ? 30.927 7.509 -33.231 1.00 82.94 271 ALA A CA 1
ATOM 2141 C C . ALA A 1 271 ? 31.838 8.710 -32.902 1.00 82.94 271 ALA A C 1
ATOM 2143 O O . ALA A 1 271 ? 32.023 9.040 -31.733 1.00 82.94 271 ALA A O 1
ATOM 2144 N N . GLU A 1 272 ? 32.367 9.407 -33.915 1.00 86.19 272 GLU A N 1
ATOM 2145 C CA . GLU A 1 272 ? 33.290 10.545 -33.767 1.00 86.19 272 GLU A CA 1
ATOM 2146 C C . GLU A 1 272 ? 32.689 11.706 -32.969 1.00 86.19 272 GLU A C 1
ATOM 2148 O O . GLU A 1 272 ? 33.392 12.376 -32.201 1.00 86.19 272 GLU A O 1
ATOM 2153 N N . GLY A 1 273 ? 31.389 11.940 -33.143 1.00 84.94 273 GLY A N 1
ATOM 2154 C CA . GLY A 1 273 ? 30.647 12.961 -32.410 1.00 84.94 273 GLY A CA 1
ATOM 2155 C C . GLY A 1 273 ? 30.176 12.520 -31.023 1.00 84.94 273 GLY A C 1
ATOM 2156 O O . GLY A 1 273 ? 29.830 13.376 -30.209 1.00 84.94 273 GLY A O 1
ATOM 2157 N N . ALA A 1 274 ? 30.154 11.216 -30.738 1.00 90.44 274 ALA A N 1
ATOM 2158 C CA . ALA A 1 274 ? 29.408 10.662 -29.609 1.00 90.44 274 ALA A CA 1
ATOM 2159 C C . ALA A 1 274 ? 30.241 9.901 -28.577 1.00 90.44 274 ALA A C 1
ATOM 2161 O O . ALA A 1 274 ? 29.880 9.916 -27.399 1.00 90.44 274 ALA A O 1
ATOM 2162 N N . PHE A 1 275 ? 31.327 9.251 -28.994 1.00 95.25 275 PHE A N 1
ATOM 2163 C CA . PHE A 1 275 ? 32.122 8.341 -28.172 1.00 95.25 275 PHE A CA 1
ATOM 2164 C C . PHE A 1 275 ? 33.612 8.653 -28.341 1.00 95.25 275 PHE A C 1
ATOM 2166 O O . PHE A 1 275 ? 34.283 8.135 -29.231 1.00 95.25 275 PHE A O 1
ATOM 2173 N N . TYR A 1 276 ? 34.163 9.527 -27.504 1.00 95.19 276 TYR A N 1
ATOM 2174 C CA . TYR A 1 276 ? 35.570 9.906 -27.624 1.00 95.19 276 TYR A CA 1
ATOM 2175 C C . TYR A 1 276 ? 36.154 10.440 -26.316 1.00 95.19 276 TYR A C 1
ATOM 2177 O O . TYR A 1 276 ? 35.433 10.849 -25.405 1.00 95.19 276 TYR A O 1
ATOM 2185 N N . TYR A 1 277 ? 37.482 10.492 -26.244 1.00 95.81 277 TYR A N 1
ATOM 2186 C CA . TYR A 1 277 ? 38.211 11.206 -25.199 1.00 95.81 277 TYR A CA 1
ATOM 2187 C C . TYR A 1 277 ? 39.490 11.837 -25.746 1.00 95.81 277 TYR A C 1
ATOM 2189 O O . TYR A 1 277 ? 40.055 11.384 -26.735 1.00 95.81 277 TYR A O 1
ATOM 2197 N N . TYR A 1 278 ? 39.944 12.906 -25.105 1.00 94.62 278 TYR A N 1
ATOM 2198 C CA . TYR A 1 278 ? 41.171 13.610 -25.442 1.00 94.62 278 TYR A CA 1
ATOM 2199 C C . TYR A 1 278 ? 42.251 13.336 -24.408 1.00 94.62 278 TYR A C 1
ATOM 2201 O O . TYR A 1 278 ? 42.012 13.376 -23.199 1.00 94.62 278 TYR A O 1
ATOM 2209 N N . THR A 1 279 ? 43.474 13.169 -24.884 1.00 92.56 279 THR A N 1
ATOM 2210 C CA . THR A 1 279 ? 44.675 13.154 -24.052 1.00 92.56 279 THR A CA 1
ATOM 2211 C C . THR A 1 279 ? 45.376 14.509 -24.081 1.00 92.56 279 THR A C 1
ATOM 2213 O O . THR A 1 279 ? 45.168 15.348 -24.958 1.00 92.56 279 THR A O 1
ATOM 2216 N N . THR A 1 280 ? 46.231 14.764 -23.087 1.00 90.38 280 THR A N 1
ATOM 2217 C CA . THR A 1 280 ? 46.894 16.071 -22.903 1.00 90.38 280 THR A CA 1
ATOM 2218 C C . THR A 1 280 ? 47.833 16.478 -24.042 1.00 90.38 280 THR A C 1
ATOM 2220 O O . THR A 1 280 ? 48.259 17.629 -24.105 1.00 90.38 280 THR A O 1
ATOM 2223 N N . ASP A 1 281 ? 48.196 15.538 -24.908 1.00 89.62 281 ASP A N 1
ATOM 2224 C CA . ASP A 1 281 ? 48.979 15.749 -26.127 1.00 89.62 281 ASP A CA 1
ATOM 2225 C C . ASP A 1 281 ? 48.131 16.223 -27.326 1.00 89.62 281 ASP A C 1
ATOM 2227 O O . ASP A 1 281 ? 48.695 16.535 -28.373 1.00 89.62 281 ASP A O 1
ATOM 2231 N N . GLY A 1 282 ? 46.808 16.351 -27.163 1.00 87.81 282 GLY A N 1
ATOM 2232 C CA . GLY A 1 282 ? 45.887 16.862 -28.182 1.00 87.81 282 GLY A CA 1
ATOM 2233 C C . GLY A 1 282 ? 45.391 15.807 -29.173 1.00 87.81 282 GLY A C 1
ATOM 2234 O O . GLY A 1 282 ? 44.805 16.163 -30.197 1.00 87.81 282 GLY A O 1
ATOM 2235 N N . VAL A 1 283 ? 45.629 14.521 -28.901 1.00 93.31 283 VAL A N 1
ATOM 2236 C CA . VAL A 1 283 ? 45.064 13.414 -29.683 1.00 93.31 283 VAL A CA 1
ATOM 2237 C C . VAL A 1 283 ? 43.617 13.174 -29.243 1.00 93.31 283 VAL A C 1
ATOM 2239 O O . VAL A 1 283 ? 43.329 13.115 -28.046 1.00 93.31 283 VAL A O 1
ATOM 2242 N N . LYS A 1 284 ? 42.702 13.056 -30.215 1.00 94.31 284 LYS A N 1
ATOM 2243 C CA . LYS A 1 284 ? 41.318 12.621 -29.984 1.00 94.31 284 LYS A CA 1
ATOM 2244 C C . LYS A 1 284 ? 41.262 11.113 -30.200 1.00 94.31 284 LYS A C 1
ATOM 2246 O O . LYS A 1 284 ? 41.495 10.646 -31.310 1.00 94.31 284 LYS A O 1
ATOM 2251 N N . HIS A 1 285 ? 40.961 10.368 -29.153 1.00 95.38 285 HIS A N 1
ATOM 2252 C CA . HIS A 1 285 ? 40.753 8.930 -29.195 1.00 95.38 285 HIS A CA 1
ATOM 2253 C C . HIS A 1 285 ? 39.274 8.653 -29.426 1.00 95.38 285 HIS A C 1
ATOM 2255 O O . HIS A 1 285 ? 38.435 8.932 -28.568 1.00 95.38 285 HIS A O 1
ATOM 2261 N N . LEU A 1 286 ? 38.956 8.138 -30.606 1.00 95.31 286 LEU A N 1
ATOM 2262 C CA . LEU A 1 286 ? 37.613 7.752 -30.993 1.00 95.31 286 LEU A CA 1
ATOM 2263 C C . LEU A 1 286 ? 37.333 6.331 -30.500 1.00 95.31 286 LEU A C 1
ATOM 2265 O O . LEU A 1 286 ? 38.016 5.397 -30.908 1.00 95.31 286 LEU A O 1
ATOM 2269 N N . ILE A 1 287 ? 36.325 6.172 -29.648 1.00 95.75 287 ILE A N 1
ATOM 2270 C CA . ILE A 1 287 ? 35.822 4.872 -29.209 1.00 95.75 287 ILE A CA 1
ATOM 2271 C C . ILE A 1 287 ? 34.792 4.421 -30.244 1.00 95.75 287 ILE A C 1
ATOM 2273 O O . ILE A 1 287 ? 33.756 5.053 -30.408 1.00 95.75 287 ILE A O 1
ATOM 2277 N N . VAL A 1 288 ? 35.070 3.333 -30.951 1.00 94.94 288 VAL A N 1
ATOM 2278 C CA . VAL A 1 288 ? 34.196 2.769 -31.984 1.00 94.94 288 VAL A CA 1
ATOM 2279 C C . VAL A 1 288 ? 33.589 1.477 -31.450 1.00 94.94 288 VAL A C 1
ATOM 2281 O O . VAL A 1 288 ? 34.261 0.441 -31.500 1.00 94.94 288 VAL A O 1
ATOM 2284 N N . PRO A 1 289 ? 32.349 1.495 -30.929 1.00 94.81 289 PRO A N 1
ATOM 2285 C CA . PRO A 1 289 ? 31.662 0.266 -30.568 1.00 94.81 289 PRO A CA 1
ATOM 2286 C C . PRO A 1 289 ? 31.481 -0.620 -31.803 1.00 94.81 289 PRO A C 1
ATOM 2288 O O . PRO A 1 289 ? 31.256 -0.128 -32.915 1.00 94.81 289 PRO A O 1
ATOM 2291 N N . LYS A 1 290 ? 31.579 -1.932 -31.613 1.00 93.44 290 LYS A N 1
ATOM 2292 C CA . LYS A 1 290 ? 31.199 -2.921 -32.623 1.00 93.44 290 LYS A CA 1
ATOM 2293 C C . LYS A 1 290 ? 29.685 -2.871 -32.868 1.00 93.44 290 LYS A C 1
ATOM 2295 O O . LYS A 1 290 ? 28.949 -2.472 -31.964 1.00 93.44 290 LYS A O 1
ATOM 2300 N N . PRO A 1 291 ? 29.211 -3.266 -34.062 1.00 92.69 291 PRO A N 1
ATOM 2301 C CA . PRO A 1 291 ? 27.783 -3.317 -34.341 1.00 92.69 291 PRO A CA 1
ATOM 2302 C C . PRO A 1 291 ? 27.103 -4.352 -33.433 1.00 92.69 291 PRO A C 1
ATOM 2304 O O . PRO A 1 291 ? 27.771 -5.281 -32.960 1.00 92.69 291 PRO A O 1
ATOM 2307 N N . PRO A 1 292 ? 25.788 -4.217 -33.195 1.00 93.19 292 PRO A N 1
ATOM 2308 C CA . PRO A 1 292 ? 25.051 -5.211 -32.435 1.00 93.19 292 PRO A CA 1
ATOM 2309 C C . PRO A 1 292 ? 25.084 -6.571 -33.146 1.00 93.19 292 PRO A C 1
ATOM 2311 O O . PRO A 1 292 ? 25.084 -6.651 -34.375 1.00 93.19 292 PRO A O 1
ATOM 2314 N N . THR A 1 293 ? 25.108 -7.655 -32.377 1.00 91.50 293 THR A N 1
ATOM 2315 C CA . THR A 1 293 ? 25.208 -9.031 -32.892 1.00 91.50 293 THR A CA 1
ATOM 2316 C C . THR A 1 293 ? 23.977 -9.450 -33.692 1.00 91.50 293 THR A C 1
ATOM 2318 O O . THR A 1 293 ? 24.079 -10.308 -34.566 1.00 91.50 293 THR A O 1
ATOM 2321 N N . ASN A 1 294 ? 22.838 -8.809 -33.434 1.00 91.75 294 ASN A N 1
ATOM 2322 C CA . ASN A 1 294 ? 21.564 -8.996 -34.121 1.00 91.75 294 ASN A CA 1
ATOM 2323 C C . ASN A 1 294 ? 21.170 -7.785 -34.993 1.00 91.75 294 ASN A C 1
ATOM 2325 O O . ASN A 1 294 ? 19.986 -7.504 -35.167 1.00 91.75 294 ASN A O 1
ATOM 2329 N N . ALA A 1 295 ? 22.150 -7.059 -35.550 1.00 89.38 295 ALA A N 1
ATOM 2330 C CA . ALA A 1 295 ? 21.927 -5.843 -36.346 1.00 89.38 295 ALA A CA 1
ATOM 2331 C C . ALA A 1 295 ? 20.905 -5.991 -37.490 1.00 89.38 295 ALA A C 1
ATOM 2333 O O . ALA A 1 295 ? 20.199 -5.031 -37.795 1.00 89.38 295 ALA A O 1
ATOM 2334 N N . ASP A 1 296 ? 20.825 -7.172 -38.110 1.00 87.94 296 ASP A N 1
ATOM 2335 C CA . ASP A 1 296 ? 19.925 -7.437 -39.240 1.00 87.94 296 ASP A CA 1
ATOM 2336 C C . ASP A 1 296 ? 18.442 -7.532 -38.830 1.00 87.94 296 ASP A C 1
ATOM 2338 O O . ASP A 1 296 ? 17.563 -7.320 -39.665 1.00 87.94 296 ASP A O 1
ATOM 2342 N N . GLU A 1 297 ? 18.164 -7.828 -37.556 1.00 89.06 297 GLU A N 1
ATOM 2343 C CA . GLU A 1 297 ? 16.813 -8.087 -37.037 1.00 89.06 297 GLU A CA 1
ATOM 2344 C C . GLU A 1 297 ? 16.357 -7.011 -36.029 1.00 89.06 297 GLU A C 1
ATOM 2346 O O . GLU A 1 297 ? 15.162 -6.721 -35.941 1.00 89.06 297 GLU A O 1
ATOM 2351 N N . CYS A 1 298 ? 17.284 -6.379 -35.292 1.00 91.62 298 CYS A N 1
ATOM 2352 C CA . CYS A 1 298 ? 16.932 -5.500 -34.175 1.00 91.62 298 CYS A CA 1
ATOM 2353 C C 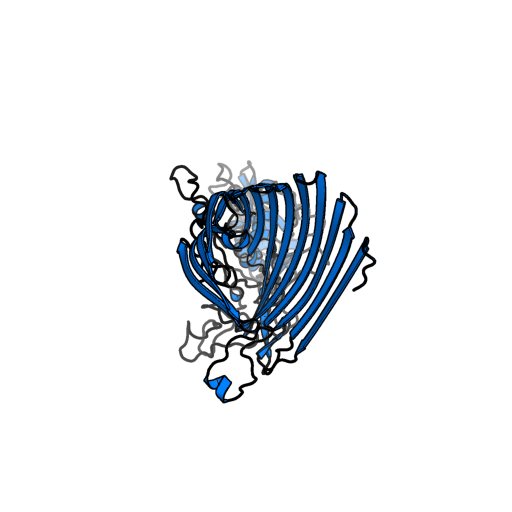. CYS A 1 298 ? 16.241 -4.187 -34.593 1.00 91.62 298 CYS A C 1
ATOM 2355 O O . CYS A 1 298 ? 16.710 -3.409 -35.433 1.00 91.62 298 CYS A O 1
ATOM 2357 N N . ALA A 1 299 ? 15.123 -3.869 -33.940 1.00 88.94 299 ALA A N 1
ATOM 2358 C CA . ALA A 1 299 ? 14.302 -2.704 -34.275 1.00 88.94 299 ALA A CA 1
ATOM 2359 C C . ALA A 1 299 ? 14.529 -1.480 -33.370 1.00 88.94 299 ALA A C 1
ATOM 2361 O O . ALA A 1 299 ? 14.218 -0.369 -33.800 1.00 88.94 299 ALA A O 1
ATOM 2362 N N . GLY A 1 300 ? 15.142 -1.643 -32.194 1.00 87.56 300 GLY A N 1
ATOM 2363 C CA . GLY A 1 300 ? 15.269 -0.614 -31.161 1.00 87.56 300 GLY A CA 1
ATOM 2364 C C . GLY A 1 300 ? 15.778 0.739 -31.665 1.00 87.56 300 GLY A C 1
ATOM 2365 O O . GLY A 1 300 ? 16.835 0.820 -32.296 1.00 87.56 300 GLY A O 1
ATOM 2366 N N . ASP A 1 301 ? 15.004 1.794 -31.400 1.00 86.44 301 ASP A N 1
ATOM 2367 C CA . ASP A 1 301 ? 15.335 3.199 -31.664 1.00 86.44 301 ASP A CA 1
ATOM 2368 C C . ASP A 1 301 ? 14.568 4.105 -30.685 1.00 86.44 301 ASP A C 1
ATOM 2370 O O . ASP A 1 301 ? 13.336 4.128 -30.656 1.00 86.44 301 ASP A O 1
ATOM 2374 N N . ILE A 1 302 ? 15.303 4.881 -29.885 1.00 83.44 302 ILE A N 1
ATOM 2375 C CA . ILE A 1 302 ? 14.727 5.785 -28.881 1.00 83.44 302 ILE A CA 1
ATOM 2376 C C . ILE A 1 302 ? 13.888 6.925 -29.466 1.00 83.44 302 ILE A C 1
ATOM 2378 O O . ILE A 1 302 ? 13.002 7.453 -28.795 1.00 83.44 302 ILE A O 1
ATOM 2382 N N . ASN A 1 303 ? 14.159 7.341 -30.703 1.00 85.12 303 ASN A N 1
ATOM 2383 C CA . ASN A 1 303 ? 13.402 8.411 -31.350 1.00 85.12 303 ASN A CA 1
ATOM 2384 C C . ASN A 1 303 ? 12.152 7.886 -32.053 1.00 85.12 303 ASN A C 1
ATOM 2386 O O . ASN A 1 303 ? 11.231 8.664 -32.321 1.00 85.12 303 ASN A O 1
ATOM 2390 N N . ASN A 1 304 ? 12.123 6.594 -32.372 1.00 84.56 304 ASN A N 1
ATOM 2391 C CA . ASN A 1 304 ? 11.010 5.963 -33.052 1.00 84.56 304 ASN A CA 1
ATOM 2392 C C . ASN A 1 304 ? 10.913 4.481 -32.692 1.00 84.56 304 ASN A C 1
ATOM 2394 O O . ASN A 1 304 ? 11.454 3.626 -33.387 1.00 84.56 304 ASN A O 1
ATOM 2398 N N . ASP A 1 305 ? 10.152 4.189 -31.642 1.00 81.50 305 ASP A N 1
ATOM 2399 C CA . ASP A 1 305 ? 10.036 2.822 -31.158 1.00 81.50 305 ASP A CA 1
ATOM 2400 C C . ASP A 1 305 ? 9.340 1.852 -32.120 1.00 81.50 305 ASP A C 1
ATOM 2402 O O . ASP A 1 305 ? 9.519 0.653 -32.002 1.00 81.50 305 ASP A O 1
ATOM 2406 N N . GLY A 1 306 ? 8.513 2.303 -33.066 1.00 85.31 306 GLY A N 1
ATOM 2407 C CA . GLY A 1 306 ? 7.792 1.388 -33.967 1.00 85.31 306 GLY A CA 1
ATOM 2408 C C . GLY A 1 306 ? 6.913 0.329 -33.265 1.00 85.31 306 GLY A C 1
ATOM 2409 O O . GLY A 1 306 ? 6.465 -0.631 -33.902 1.00 85.31 306 GLY A O 1
ATOM 2410 N N . LEU A 1 307 ? 6.654 0.480 -31.962 1.00 90.62 307 LEU A N 1
ATOM 2411 C CA . LEU A 1 307 ? 5.825 -0.428 -31.166 1.00 90.62 307 LEU A CA 1
ATOM 2412 C C . LEU A 1 307 ? 4.379 0.051 -31.097 1.00 90.62 307 LEU A C 1
ATOM 2414 O O . LEU A 1 307 ? 3.506 -0.694 -30.666 1.00 90.62 307 LEU A O 1
ATOM 2418 N N . ARG A 1 308 ? 4.093 1.285 -31.515 1.00 89.56 308 ARG A N 1
ATOM 2419 C CA . ARG A 1 308 ? 2.728 1.824 -31.535 1.00 89.56 308 ARG A CA 1
ATOM 2420 C C . ARG A 1 308 ? 1.868 1.121 -32.581 1.00 89.56 308 ARG A C 1
ATOM 2422 O O . ARG A 1 308 ? 2.315 0.854 -33.693 1.00 89.56 308 ARG A O 1
ATOM 2429 N N . VAL A 1 309 ? 0.614 0.862 -32.227 1.00 87.81 309 VAL A N 1
ATOM 2430 C CA . VAL A 1 309 ? -0.399 0.362 -33.159 1.00 87.81 309 VAL A CA 1
ATOM 2431 C C . VAL A 1 309 ? -0.925 1.528 -33.992 1.00 87.81 309 VAL A C 1
ATOM 2433 O O . VAL A 1 309 ? -1.305 2.563 -33.441 1.00 87.81 309 VAL A O 1
ATOM 2436 N N . ASP A 1 310 ? -0.969 1.362 -35.311 1.00 84.69 310 ASP A N 1
ATOM 2437 C CA . ASP A 1 310 ? -1.569 2.345 -36.212 1.00 84.69 310 ASP A CA 1
ATOM 2438 C C . ASP A 1 310 ? -3.102 2.278 -36.166 1.00 84.69 310 ASP A C 1
ATOM 2440 O O . ASP A 1 310 ? -3.706 1.204 -36.213 1.00 84.69 310 ASP A O 1
ATOM 2444 N N . GLY A 1 311 ? -3.741 3.445 -36.101 1.00 77.75 311 GLY A N 1
ATOM 2445 C CA . GLY A 1 311 ? -5.190 3.586 -36.146 1.00 77.75 311 GLY A CA 1
ATOM 2446 C C . GLY A 1 311 ? -5.761 3.392 -37.560 1.00 77.75 311 GLY A C 1
ATOM 2447 O O . GLY A 1 311 ? -5.071 3.614 -38.560 1.00 77.75 311 GLY A O 1
ATOM 2448 N N . PRO A 1 312 ? -7.056 3.045 -37.685 1.00 74.69 312 PRO A N 1
ATOM 2449 C CA . PRO A 1 312 ? -7.697 2.723 -38.967 1.00 74.69 312 PRO A CA 1
ATOM 2450 C C . PRO A 1 312 ? -7.750 3.888 -39.975 1.00 74.69 312 PRO A C 1
ATOM 2452 O O . PRO A 1 312 ? -7.907 3.656 -41.173 1.00 74.69 312 PRO A O 1
ATOM 2455 N N . GLU A 1 313 ? -7.613 5.134 -39.512 1.00 73.88 313 GLU A N 1
ATOM 2456 C CA . GLU A 1 313 ? -7.602 6.353 -40.339 1.00 73.88 313 GLU A CA 1
ATOM 2457 C C . GLU A 1 313 ? -6.195 6.983 -40.460 1.00 73.88 313 GLU A C 1
ATOM 2459 O O . GLU A 1 313 ? -6.043 8.064 -41.033 1.00 73.88 313 GLU A O 1
ATOM 2464 N N . GLY A 1 314 ? -5.160 6.291 -39.965 1.00 73.25 314 GLY A N 1
ATOM 2465 C CA . GLY A 1 314 ? -3.784 6.780 -39.847 1.00 73.25 314 GLY A CA 1
ATOM 2466 C C . GLY A 1 314 ? -3.485 7.444 -38.494 1.00 73.25 314 GLY A C 1
ATOM 2467 O O . GLY A 1 314 ? -4.386 7.913 -37.802 1.00 73.25 314 GLY A O 1
ATOM 2468 N N . GLY A 1 315 ? -2.201 7.490 -38.120 1.00 77.81 315 GLY A N 1
ATOM 2469 C CA . GLY A 1 315 ? -1.745 7.937 -36.793 1.00 77.81 315 GLY A CA 1
ATOM 2470 C C . GLY A 1 315 ? -1.734 6.805 -35.759 1.00 77.81 315 GLY A C 1
ATOM 2471 O O . GLY A 1 315 ? -2.067 5.674 -36.087 1.00 77.81 315 GLY A O 1
ATOM 2472 N N . SER A 1 316 ? -1.344 7.095 -34.515 1.00 82.06 316 SER A N 1
ATOM 2473 C CA . SER A 1 316 ? -1.270 6.083 -33.448 1.00 82.06 316 SER A CA 1
ATOM 2474 C C . SER A 1 316 ? -2.616 5.882 -32.745 1.00 82.06 316 SER A C 1
ATOM 2476 O O . SER A 1 316 ? -3.297 6.848 -32.401 1.00 82.06 316 SER A O 1
ATOM 2478 N N . GLN A 1 317 ? -2.964 4.624 -32.494 1.00 83.31 317 GLN A N 1
ATOM 2479 C CA . GLN A 1 317 ? -4.139 4.205 -31.738 1.00 83.31 317 GLN A CA 1
ATOM 2480 C C . GLN A 1 317 ? -4.003 4.582 -30.258 1.00 83.31 317 GLN A C 1
ATOM 2482 O O . GLN A 1 317 ? -2.981 4.282 -29.638 1.00 83.31 317 GLN A O 1
ATOM 2487 N N . THR A 1 318 ? -5.041 5.186 -29.679 1.00 84.50 318 THR A N 1
ATOM 2488 C CA . THR A 1 318 ? -5.173 5.349 -28.222 1.00 84.50 318 THR A CA 1
ATOM 2489 C C . THR A 1 318 ? -6.164 4.346 -27.661 1.00 84.50 318 THR A C 1
ATOM 2491 O O . THR A 1 318 ? -7.048 3.873 -28.382 1.00 84.50 318 THR A O 1
ATOM 2494 N N . VAL A 1 319 ? -6.013 4.014 -26.378 1.00 82.25 319 VAL A N 1
ATOM 2495 C CA . VAL A 1 319 ? -6.909 3.069 -25.704 1.00 82.25 319 VAL A CA 1
ATOM 2496 C C . VAL A 1 319 ? -8.345 3.588 -25.727 1.00 82.25 319 VAL A C 1
ATOM 2498 O O . VAL A 1 319 ? -9.233 2.850 -26.114 1.00 82.25 319 VAL A O 1
ATOM 2501 N N . ASP A 1 320 ? -8.567 4.865 -25.410 1.00 73.56 320 ASP A N 1
ATOM 2502 C CA . ASP A 1 320 ? -9.894 5.496 -25.366 1.00 73.56 320 ASP A CA 1
ATOM 2503 C C . ASP A 1 320 ? -10.515 5.783 -26.751 1.00 73.56 320 ASP A C 1
ATOM 2505 O O . ASP A 1 320 ? -11.682 6.170 -26.848 1.00 73.56 320 ASP A O 1
ATOM 2509 N N . GLY A 1 321 ? -9.732 5.640 -27.828 1.00 69.00 321 GLY A N 1
ATOM 2510 C CA . GLY A 1 321 ? -10.089 5.959 -29.215 1.00 69.00 321 GLY A CA 1
ATOM 2511 C C . GLY A 1 321 ? -10.392 7.439 -29.501 1.00 69.00 321 GLY A C 1
ATOM 2512 O O . GLY A 1 321 ? -10.500 7.822 -30.665 1.00 69.00 321 GLY A O 1
ATOM 2513 N N . GLY A 1 322 ? -10.524 8.287 -28.478 1.00 61.34 322 GLY A N 1
ATOM 2514 C CA . GLY A 1 322 ? -11.127 9.617 -28.580 1.00 61.34 322 GLY A CA 1
ATOM 2515 C C . GLY A 1 322 ? -10.160 10.741 -28.944 1.00 61.34 322 GLY A C 1
ATOM 2516 O O . GLY A 1 322 ? -10.589 11.764 -29.485 1.00 61.34 322 GLY A O 1
ATOM 2517 N N . ALA A 1 323 ? -8.862 10.568 -28.686 1.00 60.56 323 ALA A N 1
ATOM 2518 C CA . ALA A 1 323 ? -7.887 11.648 -28.835 1.00 60.56 323 ALA A CA 1
ATOM 2519 C C . ALA A 1 323 ? -7.655 12.086 -30.298 1.00 60.56 323 ALA A C 1
ATOM 2521 O O . ALA A 1 323 ? -7.382 13.264 -30.546 1.00 60.56 323 ALA A O 1
ATOM 2522 N N . TYR A 1 324 ? -7.781 11.172 -31.273 1.00 59.22 324 TYR A N 1
ATOM 2523 C CA . TYR A 1 324 ? -7.338 11.423 -32.656 1.00 59.22 324 TYR A CA 1
ATOM 2524 C C . TYR A 1 324 ? -8.332 11.046 -33.770 1.00 59.22 324 TYR A C 1
ATOM 2526 O O . TYR A 1 324 ? -8.051 11.338 -34.932 1.00 59.22 324 TYR A O 1
ATOM 2534 N N . SER A 1 325 ? -9.507 10.475 -33.470 1.00 58.03 325 SER A N 1
ATOM 2535 C CA . SER A 1 325 ? -10.561 10.248 -34.476 1.00 58.03 325 SER A CA 1
ATOM 2536 C C . SER A 1 325 ? -11.954 10.084 -33.845 1.00 58.03 325 SER A C 1
ATOM 2538 O O . SER A 1 325 ? -12.104 9.550 -32.755 1.00 58.03 325 SER A O 1
ATOM 2540 N N . GLN A 1 326 ? -13.000 10.562 -34.533 1.00 60.41 326 GLN A N 1
ATOM 2541 C CA . GLN A 1 326 ? -14.401 10.464 -34.076 1.00 60.41 326 GLN A CA 1
ATOM 2542 C C . GLN A 1 326 ? -15.024 9.074 -34.297 1.00 60.41 326 GLN A C 1
ATOM 2544 O O . GLN A 1 326 ? -16.149 8.829 -33.862 1.00 60.41 326 GLN A O 1
ATOM 2549 N N . THR A 1 327 ? -14.340 8.195 -35.029 1.00 61.97 327 THR A N 1
ATOM 2550 C CA . THR A 1 327 ? -14.840 6.889 -35.493 1.00 61.97 327 THR A CA 1
ATOM 2551 C C . THR A 1 327 ? -13.991 5.726 -34.988 1.00 61.97 327 THR A C 1
ATOM 2553 O O . THR A 1 327 ? -14.335 4.570 -35.236 1.00 61.97 327 THR A O 1
ATOM 2556 N N . ASN A 1 328 ? -12.891 6.016 -34.295 1.00 65.00 328 ASN A N 1
ATOM 2557 C CA . ASN A 1 328 ? -11.959 5.008 -33.835 1.00 65.00 328 ASN A CA 1
ATOM 2558 C C . ASN A 1 328 ? -12.578 4.179 -32.695 1.00 65.00 328 ASN A C 1
ATOM 2560 O O . ASN A 1 328 ? -13.031 4.762 -31.705 1.00 65.00 328 ASN A O 1
ATOM 2564 N N . PRO A 1 329 ? -12.649 2.840 -32.811 1.00 62.31 329 PRO A N 1
ATOM 2565 C CA . PRO A 1 329 ? -13.119 2.006 -31.714 1.00 62.31 329 PRO A CA 1
ATOM 2566 C C . PRO A 1 329 ? -12.143 2.114 -30.532 1.00 62.31 329 PRO A C 1
ATOM 2568 O O . PRO A 1 329 ? -11.015 1.639 -30.601 1.00 62.31 329 PRO A O 1
ATOM 2571 N N . GLY A 1 330 ? -12.581 2.753 -29.447 1.00 61.38 330 GLY A N 1
ATOM 2572 C CA . GLY A 1 330 ? -11.805 2.961 -28.218 1.00 61.38 330 GLY A CA 1
ATOM 2573 C C . GLY A 1 330 ? -11.658 1.728 -27.328 1.00 61.38 330 GLY A C 1
ATOM 2574 O O . GLY A 1 330 ? -11.774 1.844 -26.116 1.00 61.38 330 GLY A O 1
ATOM 2575 N N . VAL A 1 331 ? -11.483 0.541 -27.915 1.00 65.62 331 VAL A N 1
ATOM 2576 C CA . VAL A 1 331 ? -11.067 -0.678 -27.205 1.00 65.62 331 VAL A CA 1
ATOM 2577 C C . VAL A 1 331 ? -10.231 -1.511 -28.171 1.00 65.62 331 VAL A C 1
ATOM 2579 O O . VAL A 1 331 ? -10.705 -1.852 -29.258 1.00 65.62 331 VAL A O 1
ATOM 2582 N N . VAL A 1 332 ? -9.000 -1.843 -27.780 1.00 76.56 332 VAL A N 1
ATOM 2583 C CA . VAL A 1 332 ? -8.124 -2.759 -28.521 1.00 76.56 332 VAL A CA 1
ATOM 2584 C C . VAL A 1 332 ? -8.010 -4.071 -27.754 1.00 76.56 332 VAL A C 1
ATOM 2586 O O . VAL A 1 332 ? -7.917 -4.073 -26.529 1.00 76.56 332 VAL A O 1
ATOM 2589 N N . ASP A 1 333 ? -8.005 -5.196 -28.471 1.00 86.44 333 ASP A N 1
ATOM 2590 C CA . ASP A 1 333 ? -7.804 -6.513 -27.862 1.00 86.44 333 ASP A CA 1
ATOM 2591 C C . ASP A 1 333 ? -6.517 -6.533 -27.023 1.00 86.44 333 ASP A C 1
ATOM 2593 O O . ASP A 1 333 ? -5.471 -6.036 -27.463 1.00 86.44 333 ASP A O 1
ATOM 2597 N N . GLY A 1 334 ? -6.610 -7.108 -25.822 1.00 89.25 334 GLY A N 1
ATOM 2598 C CA . GLY A 1 334 ? -5.536 -7.160 -24.827 1.00 89.25 334 GLY A CA 1
ATOM 2599 C C . GLY A 1 334 ? -5.403 -5.908 -23.948 1.00 89.25 334 GLY A C 1
ATOM 2600 O O . GLY A 1 334 ? -4.465 -5.816 -23.158 1.00 89.25 334 GLY A O 1
ATOM 2601 N N . THR A 1 335 ? -6.318 -4.939 -24.051 1.00 91.69 335 THR A N 1
ATOM 2602 C CA . THR A 1 335 ? -6.476 -3.891 -23.033 1.00 91.69 335 THR A CA 1
ATOM 2603 C C . THR A 1 335 ? -7.149 -4.487 -21.784 1.00 91.69 335 THR A C 1
ATOM 2605 O O . THR A 1 335 ? -8.201 -5.118 -21.919 1.00 91.69 335 THR A O 1
ATOM 2608 N N . PRO A 1 336 ? -6.587 -4.304 -20.573 1.00 94.06 336 PRO A N 1
ATOM 2609 C CA . PRO A 1 336 ? -7.189 -4.805 -19.342 1.00 94.06 336 PRO A CA 1
ATOM 2610 C C . PRO A 1 336 ? -8.556 -4.158 -19.104 1.00 94.06 336 PRO A C 1
ATOM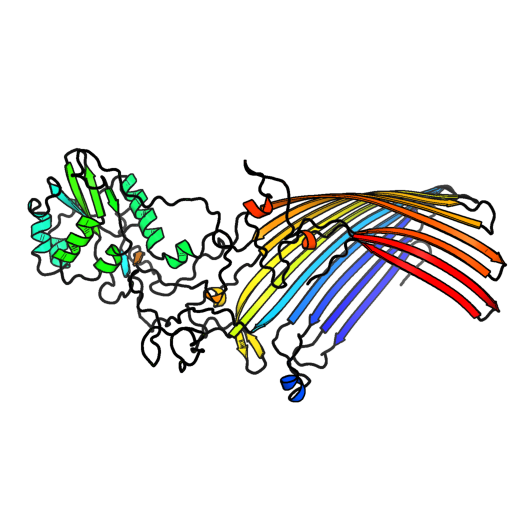 2612 O O . PRO A 1 336 ? -8.804 -3.030 -19.512 1.00 94.06 336 PRO A O 1
ATOM 2615 N N . THR A 1 337 ? -9.463 -4.852 -18.429 1.00 93.38 337 THR A N 1
ATOM 2616 C CA . THR A 1 337 ? -10.818 -4.328 -18.157 1.00 93.38 337 THR A CA 1
ATOM 2617 C C . THR A 1 337 ? -11.130 -4.271 -16.671 1.00 93.38 337 THR A C 1
ATOM 2619 O O . THR A 1 337 ? -12.205 -3.814 -16.282 1.00 93.38 337 THR A O 1
ATOM 2622 N N . ALA A 1 338 ? -10.223 -4.776 -15.839 1.00 95.06 338 ALA A N 1
ATOM 2623 C CA . ALA A 1 338 ? -10.430 -4.974 -14.420 1.00 95.06 338 ALA A CA 1
ATOM 2624 C C . ALA A 1 338 ? -9.178 -4.604 -13.626 1.00 95.06 338 ALA A C 1
ATOM 2626 O O . ALA A 1 338 ? -8.056 -4.719 -14.122 1.00 95.06 338 ALA A O 1
ATOM 2627 N N . VAL A 1 339 ? -9.379 -4.227 -12.370 1.00 95.44 339 VAL A N 1
ATOM 2628 C CA . VAL A 1 339 ? -8.322 -4.077 -11.373 1.00 95.44 339 VAL A CA 1
ATOM 2629 C C . VAL A 1 339 ? -8.743 -4.810 -10.107 1.00 95.44 339 VAL A C 1
ATOM 2631 O O . VAL A 1 339 ? -9.875 -4.659 -9.652 1.00 95.44 339 VAL A O 1
ATOM 2634 N N . LEU A 1 340 ? -7.840 -5.598 -9.532 1.00 95.25 340 LEU A N 1
ATOM 2635 C CA . LEU A 1 340 ? -8.001 -6.160 -8.198 1.00 95.25 340 LEU A CA 1
ATOM 2636 C C . LEU A 1 340 ? -7.180 -5.330 -7.221 1.00 95.25 340 LEU A C 1
ATOM 2638 O O . LEU A 1 340 ? -5.986 -5.122 -7.429 1.00 95.25 340 LEU A O 1
ATOM 2642 N N . THR A 1 341 ? -7.820 -4.869 -6.154 1.00 93.31 341 THR A N 1
ATOM 2643 C CA . THR A 1 341 ? -7.157 -4.233 -5.018 1.00 93.31 341 THR A CA 1
ATOM 2644 C C . THR A 1 341 ? -7.097 -5.226 -3.867 1.00 93.31 341 THR A C 1
ATOM 2646 O O . THR A 1 341 ? -8.141 -5.702 -3.422 1.00 93.31 341 THR A O 1
ATOM 2649 N N . ASP A 1 342 ? -5.897 -5.496 -3.363 1.00 93.31 342 ASP A N 1
ATOM 2650 C CA . ASP A 1 342 ? -5.675 -6.303 -2.165 1.00 93.31 342 ASP A CA 1
ATOM 2651 C C . ASP A 1 342 ? -5.186 -5.390 -1.038 1.00 93.31 342 ASP A C 1
ATOM 2653 O O . ASP A 1 342 ? -4.257 -4.599 -1.221 1.00 93.31 342 ASP A O 1
ATOM 2657 N N . ASN A 1 343 ? -5.842 -5.456 0.120 1.00 91.62 343 ASN A N 1
ATOM 2658 C CA . ASN A 1 343 ? -5.437 -4.712 1.303 1.00 91.62 343 ASN A CA 1
ATOM 2659 C C . ASN A 1 343 ? -5.324 -5.646 2.501 1.00 91.62 343 ASN A C 1
ATOM 2661 O O . ASN A 1 343 ? -6.271 -6.357 2.839 1.00 91.62 343 ASN A O 1
ATOM 2665 N N . THR A 1 344 ? -4.206 -5.546 3.212 1.00 93.50 344 THR A N 1
ATOM 2666 C CA . THR A 1 344 ? -3.977 -6.240 4.478 1.00 93.50 344 THR A CA 1
ATOM 2667 C C . THR A 1 344 ? -3.834 -5.226 5.602 1.00 93.50 344 THR A C 1
ATOM 2669 O O . THR A 1 344 ? -3.070 -4.267 5.496 1.00 93.50 344 THR A O 1
ATOM 2672 N N . ILE A 1 345 ? -4.548 -5.456 6.705 1.00 92.44 345 ILE A N 1
ATOM 2673 C CA . ILE A 1 345 ? -4.436 -4.689 7.944 1.00 92.44 345 ILE A CA 1
ATOM 2674 C C . ILE A 1 345 ? -4.082 -5.625 9.089 1.00 92.44 345 ILE A C 1
ATOM 2676 O O . ILE A 1 345 ? -4.910 -6.430 9.520 1.00 92.44 345 ILE A O 1
ATOM 2680 N N . ASP A 1 346 ? -2.886 -5.454 9.636 1.00 95.25 346 ASP A N 1
ATOM 2681 C CA . ASP A 1 346 ? -2.430 -6.128 10.844 1.00 95.25 346 ASP A CA 1
ATOM 2682 C C . ASP A 1 346 ? -2.514 -5.153 12.024 1.00 95.25 346 ASP A C 1
ATOM 2684 O O . ASP A 1 346 ? -1.928 -4.075 12.027 1.00 95.25 346 ASP A O 1
ATOM 2688 N N . GLN A 1 347 ? -3.282 -5.510 13.050 1.00 94.25 347 GLN A N 1
ATOM 2689 C CA . GLN A 1 347 ? -3.488 -4.703 14.249 1.00 94.25 347 GLN A CA 1
ATOM 2690 C C . GLN A 1 347 ? -3.144 -5.493 15.498 1.00 94.25 347 GLN A C 1
ATOM 2692 O O . GLN A 1 347 ? -3.578 -6.631 15.688 1.00 94.25 347 GLN A O 1
ATOM 2697 N N . MET A 1 348 ? -2.440 -4.844 16.417 1.00 96.12 348 MET A N 1
ATOM 2698 C CA . MET A 1 348 ? -2.185 -5.384 17.742 1.00 96.12 348 MET A CA 1
ATOM 2699 C C . MET A 1 348 ? -2.480 -4.331 18.801 1.00 96.12 348 MET A C 1
ATOM 2701 O O . MET A 1 348 ? -2.277 -3.141 18.608 1.00 96.12 348 MET A O 1
ATOM 2705 N N . THR A 1 349 ? -3.013 -4.747 19.941 1.00 96.88 349 THR A N 1
ATOM 2706 C CA . THR A 1 349 ? -3.228 -3.873 21.091 1.00 96.88 349 THR A CA 1
ATOM 2707 C C . THR A 1 349 ? -2.830 -4.598 22.353 1.00 96.88 349 THR A C 1
ATOM 2709 O O . THR A 1 349 ? -3.414 -5.627 22.696 1.00 96.88 349 THR A O 1
ATOM 2712 N N . ASP A 1 350 ? -1.865 -4.018 23.051 1.00 98.12 350 ASP A N 1
ATOM 2713 C CA . ASP A 1 350 ? -1.494 -4.402 24.401 1.00 98.12 350 ASP A CA 1
ATOM 2714 C C . ASP A 1 350 ? -2.063 -3.407 25.392 1.00 98.12 350 ASP A C 1
ATOM 2716 O O . ASP A 1 350 ? -1.944 -2.198 25.200 1.00 98.12 350 ASP A O 1
ATOM 2720 N N . GLY A 1 351 ? -2.620 -3.901 26.490 1.00 98.19 351 GLY A N 1
ATOM 2721 C CA . GLY A 1 351 ? -3.047 -3.020 27.560 1.00 98.19 351 GLY A CA 1
ATOM 2722 C C . GLY A 1 351 ? -2.899 -3.633 28.936 1.00 98.19 351 GLY A C 1
ATOM 2723 O O . GLY A 1 351 ? -2.972 -4.848 29.134 1.00 98.19 351 GLY A O 1
ATOM 2724 N N . ALA A 1 352 ? -2.684 -2.757 29.907 1.00 98.62 352 ALA A N 1
ATOM 2725 C CA . ALA A 1 352 ? -2.608 -3.106 31.310 1.00 98.62 352 ALA A CA 1
ATOM 2726 C C . ALA A 1 352 ? -3.287 -2.030 32.153 1.00 98.62 352 ALA A C 1
ATOM 2728 O O . ALA A 1 352 ? -3.157 -0.834 31.889 1.00 98.62 352 ALA A O 1
ATOM 2729 N N . SER A 1 353 ? -3.988 -2.441 33.204 1.00 98.50 353 SER A N 1
ATOM 2730 C CA . SER A 1 353 ? -4.547 -1.508 34.174 1.00 98.50 353 SER A CA 1
ATOM 2731 C C . SER A 1 353 ? -4.477 -2.047 35.593 1.00 98.50 353 SER A C 1
ATOM 2733 O O . SER A 1 353 ? -4.435 -3.255 35.834 1.00 98.50 353 SER A O 1
ATOM 2735 N N . ILE A 1 354 ? -4.449 -1.115 36.539 1.00 98.62 354 ILE A N 1
ATOM 2736 C CA . ILE A 1 354 ? -4.524 -1.382 37.969 1.00 98.62 354 ILE A CA 1
ATOM 2737 C C . ILE A 1 354 ? -5.437 -0.346 38.613 1.00 98.62 354 ILE A C 1
ATOM 2739 O O . ILE A 1 354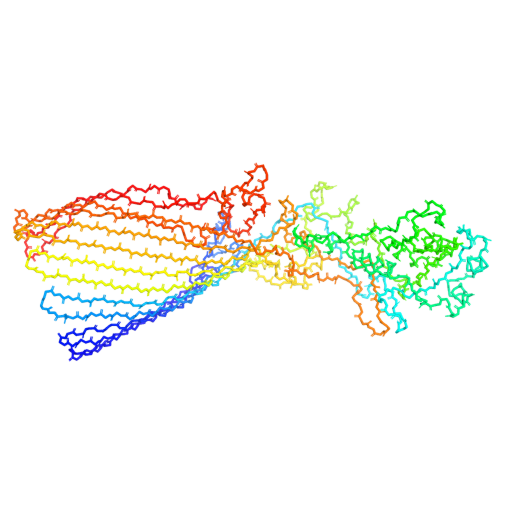 ? -5.398 0.834 38.261 1.00 98.62 354 ILE A O 1
ATOM 2743 N N . GLN A 1 355 ? -6.250 -0.782 39.565 1.00 98.06 355 GLN A N 1
ATOM 2744 C CA . GLN A 1 355 ? -7.131 0.076 40.342 1.00 98.06 355 GLN A CA 1
ATOM 2745 C C . GLN A 1 355 ? -7.162 -0.358 41.807 1.00 98.06 355 GLN A C 1
ATOM 2747 O O . GLN A 1 355 ? -7.010 -1.531 42.158 1.00 98.06 355 GLN A O 1
ATOM 2752 N N . PHE A 1 356 ? -7.395 0.627 42.657 1.00 98.62 356 PHE A N 1
ATOM 2753 C CA . PHE A 1 356 ? -7.510 0.517 44.098 1.00 98.62 356 PHE A CA 1
ATOM 2754 C C . PHE A 1 356 ? -8.923 0.951 44.471 1.00 98.62 356 PHE A C 1
ATOM 2756 O O . PHE A 1 356 ? -9.317 2.068 44.138 1.00 98.62 356 PHE A O 1
ATOM 2763 N N . ASN A 1 357 ? -9.687 0.075 45.124 1.00 98.06 357 ASN A N 1
ATOM 2764 C CA . ASN A 1 357 ? -11.102 0.301 45.414 1.00 98.06 357 ASN A CA 1
ATOM 2765 C C . ASN A 1 357 ? -11.351 0.263 46.921 1.00 98.06 357 ASN A C 1
ATOM 2767 O O . ASN A 1 357 ? -11.060 -0.747 47.564 1.00 98.06 357 ASN A O 1
ATOM 2771 N N . TRP A 1 358 ? -11.952 1.323 47.456 1.00 98.31 358 TRP A N 1
ATOM 2772 C CA . TRP A 1 358 ? -12.441 1.418 48.825 1.00 98.31 358 TRP A CA 1
ATOM 2773 C C . TRP A 1 358 ? -13.969 1.414 48.840 1.00 98.31 358 TRP A C 1
ATOM 2775 O O . TRP A 1 358 ? -14.608 2.358 48.382 1.00 98.31 358 TRP A O 1
ATOM 2785 N N . ASN A 1 359 ? -14.552 0.357 49.394 1.00 96.25 359 ASN A N 1
ATOM 2786 C CA . ASN A 1 359 ? -15.985 0.162 49.552 1.00 96.25 359 ASN A CA 1
ATOM 2787 C C . ASN A 1 359 ? -16.339 0.217 51.040 1.00 96.25 359 ASN A C 1
ATOM 2789 O O . ASN A 1 359 ? -16.149 -0.744 51.777 1.00 96.25 359 ASN A O 1
ATOM 2793 N N . THR A 1 360 ? -16.852 1.357 51.481 1.00 95.50 360 THR A N 1
ATOM 2794 C CA . THR A 1 360 ? -17.397 1.570 52.828 1.00 95.50 360 THR A CA 1
ATOM 2795 C C . THR A 1 360 ? -18.921 1.690 52.755 1.00 95.50 360 THR A C 1
ATOM 2797 O O . THR A 1 360 ? -19.495 1.700 51.667 1.00 95.50 360 THR A O 1
ATOM 2800 N N . GLU A 1 361 ? -19.595 1.825 53.898 1.00 94.44 361 GLU A N 1
ATOM 2801 C CA . GLU A 1 361 ? -21.057 1.989 53.939 1.00 94.44 361 GLU A CA 1
ATOM 2802 C C . GLU A 1 361 ? -21.553 3.203 53.137 1.00 94.44 361 GLU A C 1
ATOM 2804 O O . GLU A 1 361 ? -22.598 3.134 52.496 1.00 94.44 361 GLU A O 1
ATOM 2809 N N . LYS A 1 362 ? -20.801 4.314 53.151 1.00 95.75 362 LYS A N 1
ATOM 2810 C CA . LYS A 1 362 ? -21.206 5.579 52.511 1.00 95.75 362 LYS A CA 1
ATOM 2811 C C . LYS A 1 362 ? -20.405 5.949 51.272 1.00 95.75 362 LYS A C 1
ATOM 2813 O O . LYS A 1 362 ? -20.862 6.791 50.507 1.00 95.75 362 LYS A O 1
ATOM 2818 N N . HIS A 1 363 ? -19.225 5.369 51.086 1.00 97.38 363 HIS A N 1
ATOM 2819 C CA . HIS A 1 363 ? -18.313 5.716 49.999 1.00 97.38 363 HIS A CA 1
ATOM 2820 C C . HIS A 1 363 ? -17.924 4.478 49.212 1.00 97.38 363 HIS A C 1
ATOM 2822 O O . HIS A 1 363 ? -17.471 3.493 49.798 1.00 97.38 363 HIS A O 1
ATOM 2828 N N . LYS A 1 364 ? -18.043 4.566 47.891 1.00 97.50 364 LYS A N 1
ATOM 2829 C CA . LYS A 1 364 ? -17.424 3.635 46.946 1.00 97.50 364 LYS A CA 1
ATOM 2830 C C . LYS A 1 364 ? -16.438 4.433 46.104 1.00 97.50 364 LYS A C 1
ATOM 2832 O O . LYS A 1 364 ? -16.818 5.013 45.086 1.00 97.50 364 LYS A O 1
ATOM 2837 N N . PHE A 1 365 ? -15.203 4.499 46.582 1.00 97.94 365 PHE A N 1
ATOM 2838 C CA . PHE A 1 365 ? -14.111 5.241 45.966 1.00 97.94 365 PHE A CA 1
ATOM 2839 C C . PHE A 1 365 ? -13.218 4.295 45.171 1.00 97.94 365 PHE A C 1
ATOM 2841 O O . PHE A 1 365 ? -12.845 3.234 45.671 1.00 97.94 365 PHE A O 1
ATOM 2848 N N . MET A 1 366 ? -12.796 4.686 43.975 1.00 97.69 366 MET A N 1
ATOM 2849 C CA . MET A 1 366 ? -11.683 4.037 43.294 1.00 97.69 366 MET A CA 1
ATOM 2850 C C . MET A 1 366 ? -10.763 5.036 42.615 1.00 97.69 366 MET A C 1
ATOM 2852 O O . MET A 1 366 ? -11.188 6.078 42.120 1.00 97.69 366 MET A O 1
ATOM 2856 N N . ILE A 1 367 ? -9.494 4.656 42.535 1.00 98.56 367 ILE A N 1
ATOM 2857 C CA . ILE A 1 367 ? -8.486 5.310 41.708 1.00 98.56 367 ILE A CA 1
ATOM 2858 C C . ILE A 1 367 ? -7.728 4.243 40.933 1.00 98.56 367 ILE A C 1
ATOM 2860 O O . ILE A 1 367 ? -7.457 3.163 41.458 1.00 98.56 367 ILE A O 1
ATOM 2864 N N . GLY A 1 368 ? -7.375 4.529 39.690 1.00 98.50 368 GLY A N 1
ATOM 2865 C CA . GLY A 1 368 ? -6.637 3.598 38.862 1.00 98.50 368 GLY A CA 1
ATOM 2866 C C . GLY A 1 368 ? -5.807 4.276 37.792 1.00 98.50 368 GLY A C 1
ATOM 2867 O O . GLY A 1 368 ? -5.916 5.476 37.527 1.00 98.50 368 GLY A O 1
ATOM 2868 N N . ALA A 1 369 ? -4.955 3.462 37.189 1.00 98.69 369 ALA A N 1
ATOM 2869 C CA . ALA A 1 369 ? -4.126 3.821 36.059 1.00 98.69 369 ALA A CA 1
ATOM 2870 C C . ALA A 1 369 ? -4.265 2.758 34.966 1.00 98.69 369 ALA A C 1
ATOM 2872 O O . ALA A 1 369 ? -4.524 1.586 35.259 1.00 98.69 369 ALA A O 1
ATOM 2873 N N . SER A 1 370 ? -4.106 3.156 33.706 1.00 98.50 370 SER A N 1
ATOM 2874 C CA . SER A 1 370 ? -3.945 2.211 32.599 1.00 98.50 370 SER A CA 1
ATOM 2875 C C . SER A 1 370 ? -2.908 2.691 31.598 1.00 98.50 370 SER A C 1
ATOM 2877 O O . SER A 1 370 ? -2.594 3.881 31.522 1.00 98.50 370 SER A O 1
ATOM 2879 N N . VAL A 1 371 ? -2.366 1.735 30.857 1.00 98.38 371 VAL A N 1
ATOM 2880 C CA . VAL A 1 371 ? -1.532 1.962 29.688 1.00 98.38 371 VAL A CA 1
ATOM 2881 C C . VAL A 1 371 ? -2.047 1.078 28.567 1.00 98.38 371 VAL A C 1
ATOM 2883 O O . VAL A 1 371 ? -2.310 -0.101 28.792 1.00 98.38 371 VAL A O 1
ATOM 2886 N N . ASP A 1 372 ? -2.190 1.656 27.384 1.00 97.38 372 ASP A N 1
ATOM 2887 C CA . ASP A 1 372 ? -2.720 0.990 26.202 1.00 97.38 372 ASP A CA 1
ATOM 2888 C C . ASP A 1 372 ? -1.824 1.359 25.007 1.00 97.38 372 ASP A C 1
ATOM 2890 O O . ASP A 1 372 ? -1.558 2.543 24.777 1.00 97.38 372 ASP A O 1
ATOM 2894 N N . ARG A 1 373 ? -1.318 0.354 24.283 1.00 96.81 373 ARG A N 1
ATOM 2895 C CA . ARG A 1 373 ? -0.430 0.502 23.121 1.00 96.81 373 ARG A CA 1
ATOM 2896 C C . ARG A 1 373 ? -1.006 -0.231 21.905 1.00 96.81 373 ARG A C 1
ATOM 2898 O O . ARG A 1 373 ? -0.751 -1.430 21.756 1.00 96.81 373 ARG A O 1
ATOM 2905 N N . PRO A 1 374 ? -1.818 0.436 21.072 1.00 95.00 374 PRO A N 1
ATOM 2906 C CA . PRO A 1 374 ? -2.194 -0.086 19.766 1.00 95.00 374 PRO A CA 1
ATOM 2907 C C . PRO A 1 374 ? -1.096 0.152 18.718 1.00 95.00 374 PRO A C 1
ATOM 2909 O O . PRO A 1 374 ? -0.494 1.224 18.675 1.00 95.00 374 PRO A O 1
ATOM 2912 N N . THR A 1 375 ? -0.886 -0.831 17.848 1.00 94.31 375 THR A N 1
ATOM 2913 C CA . THR A 1 375 ? -0.067 -0.757 16.632 1.00 94.31 375 THR A CA 1
ATOM 2914 C C . THR A 1 375 ? -0.907 -1.205 15.440 1.00 94.31 375 THR A C 1
ATOM 2916 O O . THR A 1 375 ? -1.794 -2.055 15.592 1.00 94.31 375 THR A O 1
ATOM 2919 N N . ALA A 1 376 ? -0.654 -0.631 14.269 1.00 92.00 376 ALA A N 1
ATOM 2920 C CA . ALA A 1 376 ? -1.316 -1.010 13.030 1.00 92.00 376 ALA A CA 1
ATOM 2921 C C . ALA A 1 376 ? -0.337 -0.944 11.856 1.00 92.00 376 ALA A C 1
ATOM 2923 O O . ALA A 1 376 ? 0.401 0.028 11.736 1.00 92.00 376 ALA A O 1
ATOM 2924 N N . GLU A 1 377 ? -0.385 -1.947 10.995 1.00 92.12 377 GLU A N 1
ATOM 2925 C CA . GLU A 1 377 ? 0.286 -1.990 9.702 1.00 92.12 377 GLU A CA 1
ATOM 2926 C C . GLU A 1 377 ? -0.784 -2.173 8.622 1.00 92.12 377 GLU A C 1
ATOM 2928 O O . GLU A 1 377 ? -1.728 -2.947 8.791 1.00 92.12 377 GLU A O 1
ATOM 2933 N N . TYR A 1 378 ? -0.672 -1.407 7.545 1.00 88.06 378 TYR A N 1
ATOM 2934 C CA . TYR A 1 378 ? -1.549 -1.414 6.387 1.00 88.06 378 TYR A CA 1
ATOM 2935 C C . TYR A 1 378 ? -0.679 -1.561 5.144 1.00 88.06 378 TYR A C 1
ATOM 2937 O O . TYR A 1 378 ? 0.222 -0.751 4.915 1.00 88.06 378 TYR A O 1
ATOM 2945 N N . THR A 1 379 ? -0.973 -2.563 4.328 1.00 89.69 379 THR A N 1
ATOM 2946 C CA . THR A 1 379 ? -0.367 -2.729 3.006 1.00 89.69 379 THR A CA 1
ATOM 2947 C C . THR A 1 379 ? -1.460 -2.818 1.958 1.00 89.69 379 THR A C 1
ATOM 2949 O O . THR A 1 379 ? -2.533 -3.369 2.216 1.00 89.69 379 THR A O 1
ATOM 2952 N N . SER A 1 380 ? -1.210 -2.225 0.792 1.00 87.75 380 SER A N 1
ATOM 2953 C CA . SER A 1 380 ? -2.167 -2.199 -0.313 1.00 87.75 380 SER A CA 1
ATOM 2954 C C . SER A 1 380 ? -1.462 -2.361 -1.643 1.00 87.75 380 SER A C 1
ATOM 2956 O O . SER A 1 380 ? -0.500 -1.641 -1.931 1.00 87.75 380 SER A O 1
ATOM 2958 N N . THR A 1 381 ? -1.977 -3.266 -2.464 1.00 91.69 381 THR A N 1
ATOM 2959 C CA . THR A 1 381 ? -1.517 -3.490 -3.830 1.00 91.69 381 THR A CA 1
ATOM 2960 C C . THR A 1 381 ? -2.686 -3.463 -4.803 1.00 91.69 381 THR A C 1
ATOM 2962 O O . THR A 1 381 ? -3.842 -3.685 -4.437 1.00 91.69 381 THR A O 1
ATOM 2965 N N . GLN A 1 382 ? -2.379 -3.165 -6.059 1.00 92.56 382 GLN A N 1
ATOM 2966 C CA . GLN A 1 382 ? -3.309 -3.267 -7.171 1.00 92.56 382 GLN A CA 1
ATOM 2967 C C . GLN A 1 382 ? -2.680 -4.021 -8.333 1.00 92.56 382 GLN A C 1
ATOM 2969 O O . GLN A 1 382 ? -1.496 -3.844 -8.619 1.00 92.56 382 GLN A O 1
ATOM 2974 N N . GLN A 1 383 ? -3.482 -4.828 -9.020 1.00 95.31 383 GLN A N 1
ATOM 2975 C CA . GLN A 1 383 ? -3.056 -5.563 -10.206 1.00 95.31 383 GLN A CA 1
ATOM 2976 C C . GLN A 1 383 ? -4.173 -5.566 -11.254 1.00 95.31 383 GLN A C 1
ATOM 2978 O O . GLN A 1 383 ? -5.354 -5.692 -10.924 1.00 95.31 383 GLN A O 1
ATOM 2983 N N . LEU A 1 384 ? -3.800 -5.380 -12.516 1.00 96.50 384 LEU A N 1
ATOM 2984 C CA . LEU A 1 384 ? -4.700 -5.371 -13.662 1.00 96.50 384 LEU A CA 1
ATOM 2985 C C . LEU A 1 384 ? -5.068 -6.798 -14.075 1.00 96.50 384 LEU A C 1
ATOM 2987 O O . LEU A 1 384 ? -4.299 -7.744 -13.912 1.00 96.50 384 LEU A O 1
ATOM 2991 N N . GLY A 1 385 ? -6.264 -6.938 -14.631 1.00 96.38 385 GLY A N 1
ATOM 2992 C CA . GLY A 1 385 ? -6.803 -8.206 -15.098 1.00 96.38 385 GLY A CA 1
ATOM 2993 C C . GLY A 1 385 ? -7.970 -8.008 -16.058 1.00 96.38 385 GLY A C 1
ATOM 2994 O O . GLY A 1 385 ? -8.216 -6.908 -16.571 1.00 96.38 385 GLY A O 1
ATOM 2995 N N . LEU A 1 386 ? -8.707 -9.089 -16.285 1.00 95.88 386 LEU A N 1
ATOM 2996 C CA . LEU A 1 386 ? -9.900 -9.101 -17.123 1.00 95.88 386 LEU A CA 1
ATOM 2997 C C . LEU A 1 386 ? -11.128 -9.493 -16.301 1.00 95.88 386 LEU A C 1
ATOM 2999 O O . LEU A 1 386 ? -11.024 -10.139 -15.257 1.00 95.88 386 LEU A O 1
ATOM 3003 N N . LEU A 1 387 ? -12.301 -9.079 -16.781 1.00 94.25 387 LEU A N 1
ATOM 3004 C CA . LEU A 1 387 ? -13.581 -9.550 -16.260 1.00 94.25 387 LEU A CA 1
ATOM 3005 C C . LEU A 1 387 ? -14.116 -10.668 -17.151 1.00 94.25 387 LEU A C 1
ATOM 3007 O O . LEU A 1 387 ? -14.101 -10.562 -18.379 1.00 94.25 387 LEU A O 1
ATOM 3011 N N . THR A 1 388 ? -14.641 -11.723 -16.538 1.00 93.06 388 THR A N 1
ATOM 3012 C CA . THR A 1 388 ? -15.463 -12.710 -17.242 1.00 93.06 388 THR A CA 1
ATOM 3013 C C . THR A 1 388 ? -16.806 -12.097 -17.657 1.00 93.06 388 THR A C 1
ATOM 3015 O O . THR A 1 388 ? -17.182 -10.998 -17.236 1.00 93.06 388 THR A O 1
ATOM 3018 N N . ALA A 1 389 ? -17.583 -12.828 -18.464 1.00 88.31 389 ALA A N 1
ATOM 3019 C CA . ALA A 1 389 ? -18.954 -12.433 -18.800 1.00 88.31 389 ALA A CA 1
ATOM 3020 C C . ALA A 1 389 ? -19.855 -12.283 -17.556 1.00 88.31 389 ALA A C 1
ATOM 3022 O O . ALA A 1 389 ? -20.787 -11.481 -17.576 1.00 88.31 389 ALA A O 1
ATOM 3023 N N . ASP A 1 390 ? -19.530 -13.002 -16.479 1.00 87.19 390 ASP A N 1
ATOM 3024 C CA . ASP A 1 390 ? -20.227 -12.970 -15.191 1.00 87.19 390 ASP A CA 1
ATOM 3025 C C . ASP A 1 390 ? -19.649 -11.907 -14.233 1.00 87.19 390 ASP A C 1
ATOM 3027 O O . ASP A 1 390 ? -19.983 -11.879 -13.052 1.00 87.19 390 ASP A O 1
ATOM 3031 N N . ARG A 1 391 ? -18.800 -11.000 -14.749 1.00 88.19 391 ARG A N 1
ATOM 3032 C CA . ARG A 1 391 ? -18.159 -9.898 -14.011 1.00 88.19 391 ARG A CA 1
ATOM 3033 C C . ARG A 1 391 ? -17.208 -10.350 -12.895 1.00 88.19 391 ARG A C 1
ATOM 3035 O O . ARG A 1 391 ? -16.954 -9.598 -11.953 1.00 88.19 391 ARG A O 1
ATOM 3042 N N . GLU A 1 392 ? -16.645 -11.547 -13.011 1.00 93.00 392 GLU A N 1
ATOM 3043 C CA . GLU A 1 392 ? -15.603 -12.029 -12.103 1.00 93.00 392 GLU A CA 1
ATOM 3044 C C . GLU A 1 392 ? -14.222 -11.624 -12.610 1.00 93.00 392 GLU A C 1
ATOM 3046 O O . GLU A 1 392 ? -13.906 -11.803 -13.787 1.00 93.00 392 GLU A O 1
ATOM 3051 N N . PHE A 1 393 ? -13.394 -11.090 -11.721 1.00 95.69 393 PHE A N 1
ATOM 3052 C CA . PHE A 1 393 ? -11.994 -10.811 -11.994 1.00 95.69 393 PHE A CA 1
ATOM 3053 C C . PHE A 1 393 ? -11.199 -12.106 -12.144 1.00 95.69 393 PHE A C 1
ATOM 3055 O O . PHE A 1 393 ? -11.329 -13.032 -11.341 1.00 95.69 393 PHE A O 1
ATOM 3062 N N . TYR A 1 394 ? -10.291 -12.123 -13.113 1.00 96.56 394 TYR A N 1
ATOM 3063 C CA . TYR A 1 394 ? -9.217 -13.100 -13.175 1.00 96.56 394 TYR A CA 1
ATOM 3064 C C . TYR A 1 394 ? -7.928 -12.456 -13.688 1.00 96.56 394 TYR A C 1
ATOM 3066 O O . TYR A 1 394 ? -7.940 -11.518 -14.491 1.00 96.56 394 TYR A O 1
ATOM 3074 N N . TYR A 1 395 ? -6.802 -12.983 -13.210 1.00 96.62 395 TYR A N 1
ATOM 3075 C CA . TYR A 1 395 ? -5.488 -12.635 -13.732 1.00 96.62 395 TYR A CA 1
ATOM 3076 C C . TYR A 1 395 ? -5.330 -13.228 -15.127 1.00 96.62 395 TYR A C 1
ATOM 3078 O O . TYR A 1 395 ? -5.536 -14.428 -15.314 1.00 96.62 395 TYR A O 1
ATOM 3086 N N . ALA A 1 396 ? -4.945 -12.389 -16.082 1.00 95.12 396 ALA A N 1
ATOM 3087 C CA . ALA A 1 396 ? -4.803 -12.780 -17.477 1.00 95.12 396 ALA A CA 1
ATOM 3088 C C . ALA A 1 396 ? -3.534 -12.174 -18.107 1.00 95.12 396 ALA A C 1
ATOM 3090 O O . ALA A 1 396 ? -3.644 -11.488 -19.124 1.00 95.12 396 ALA A O 1
ATOM 3091 N N . PRO A 1 397 ? -2.338 -12.380 -17.512 1.00 93.38 397 PRO A N 1
ATOM 3092 C CA . PRO A 1 397 ? -1.097 -11.806 -18.040 1.00 93.38 397 PRO A CA 1
ATOM 3093 C C . PRO A 1 397 ? -0.841 -12.227 -19.496 1.00 93.38 397 PRO A C 1
ATOM 3095 O O . PRO A 1 397 ? -0.415 -11.410 -20.295 1.00 93.38 397 PRO A O 1
ATOM 3098 N N . ASP A 1 398 ? -1.221 -13.454 -19.878 1.00 92.81 398 ASP A N 1
ATOM 3099 C CA . ASP A 1 398 ? -1.056 -13.964 -21.249 1.00 92.81 398 ASP A CA 1
ATOM 3100 C C . ASP A 1 398 ? -2.081 -13.404 -22.264 1.00 92.81 398 ASP A C 1
ATOM 3102 O O . ASP A 1 398 ? -1.891 -13.527 -23.475 1.00 92.81 398 ASP A O 1
ATOM 3106 N N . GLU A 1 399 ? -3.206 -12.848 -21.796 1.00 94.25 399 GLU A N 1
ATOM 3107 C CA . GLU A 1 399 ? -4.256 -12.267 -22.655 1.00 94.25 399 GLU A CA 1
ATOM 3108 C C . GLU A 1 399 ? -4.141 -10.742 -22.755 1.00 94.25 399 GLU A C 1
ATOM 3110 O O . GLU A 1 399 ? -4.595 -10.137 -23.731 1.00 94.25 399 GLU A O 1
ATOM 3115 N N . ILE A 1 400 ? -3.552 -10.119 -21.735 1.00 94.56 400 ILE A N 1
ATOM 3116 C CA . ILE A 1 400 ? -3.274 -8.690 -21.679 1.00 94.56 400 ILE A CA 1
ATOM 3117 C C . ILE A 1 400 ? -1.974 -8.407 -22.437 1.00 94.56 400 ILE A C 1
ATOM 3119 O O . ILE A 1 400 ? -1.080 -9.236 -22.542 1.00 94.56 400 ILE A O 1
ATOM 3123 N N . ARG A 1 401 ? -1.877 -7.219 -23.030 1.00 92.69 401 ARG A N 1
ATOM 3124 C CA . ARG A 1 401 ? -0.662 -6.792 -23.728 1.00 92.69 401 ARG A CA 1
ATOM 3125 C C . ARG A 1 401 ? 0.501 -6.607 -22.760 1.00 92.69 401 ARG A C 1
ATOM 3127 O O . ARG A 1 401 ? 0.337 -5.928 -21.749 1.00 92.69 401 ARG A O 1
ATOM 3134 N N . ASP A 1 402 ? 1.688 -7.034 -23.183 1.00 92.75 402 ASP A N 1
ATOM 3135 C CA . ASP A 1 402 ? 2.948 -6.914 -22.435 1.00 92.75 402 ASP A CA 1
ATOM 3136 C C . ASP A 1 402 ? 3.269 -5.468 -22.027 1.00 92.75 402 ASP A C 1
ATOM 3138 O O . ASP A 1 402 ? 4.042 -5.237 -21.108 1.00 92.75 402 ASP A O 1
ATOM 3142 N N . GLN A 1 403 ? 2.662 -4.469 -22.684 1.00 91.81 403 GLN A N 1
ATOM 3143 C CA . GLN A 1 403 ? 2.817 -3.062 -22.317 1.00 91.81 403 GLN A CA 1
ATOM 3144 C C . GLN A 1 403 ? 2.379 -2.748 -20.880 1.00 91.81 403 GLN A C 1
ATOM 3146 O O . GLN A 1 403 ? 2.776 -1.709 -20.372 1.00 91.81 403 GLN A O 1
ATOM 3151 N N . TYR A 1 404 ? 1.524 -3.550 -20.241 1.00 93.12 404 TYR A N 1
ATOM 3152 C CA . TYR A 1 404 ? 0.941 -3.219 -18.939 1.00 93.12 404 TYR A CA 1
ATOM 3153 C C . TYR A 1 404 ? 1.678 -3.936 -17.801 1.00 93.12 404 TYR A C 1
ATOM 3155 O O . TYR A 1 404 ? 1.294 -5.039 -17.427 1.00 93.12 404 TYR A O 1
ATOM 3163 N N . VAL A 1 405 ? 2.661 -3.281 -17.166 1.00 92.50 405 VAL A N 1
ATOM 3164 C CA . VAL A 1 405 ? 3.434 -3.875 -16.045 1.00 92.50 405 VAL A CA 1
ATOM 3165 C C . VAL A 1 405 ? 2.522 -4.396 -14.938 1.00 92.50 405 VAL A C 1
ATOM 3167 O O . VAL A 1 405 ? 2.736 -5.471 -14.383 1.00 92.50 405 VAL A O 1
ATOM 3170 N N . ALA A 1 406 ? 1.476 -3.631 -14.627 1.00 93.31 406 ALA A N 1
ATOM 3171 C CA . ALA A 1 406 ? 0.538 -3.965 -13.571 1.00 93.31 406 ALA A CA 1
ATOM 3172 C C . ALA A 1 406 ? -0.332 -5.197 -13.877 1.00 93.31 406 ALA A C 1
ATOM 3174 O O . ALA A 1 406 ? -1.098 -5.587 -13.006 1.00 93.31 406 ALA A O 1
ATOM 3175 N N . ALA A 1 407 ? -0.274 -5.798 -15.071 1.00 94.81 407 ALA A N 1
ATOM 3176 C CA . ALA A 1 407 ? -0.923 -7.082 -15.349 1.00 94.81 407 ALA A CA 1
ATOM 3177 C C . ALA A 1 407 ? -0.094 -8.262 -14.813 1.00 94.81 407 ALA A C 1
ATOM 3179 O O . ALA A 1 407 ? -0.651 -9.198 -14.235 1.00 94.81 407 ALA A O 1
ATOM 3180 N N . ASP A 1 408 ? 1.233 -8.182 -14.931 1.00 93.50 408 ASP A N 1
ATOM 3181 C CA . ASP A 1 408 ? 2.164 -9.235 -14.515 1.00 93.50 408 ASP A CA 1
ATOM 3182 C C . ASP A 1 408 ? 2.552 -9.153 -13.040 1.00 93.50 408 ASP A C 1
ATOM 3184 O O . ASP A 1 408 ? 2.713 -10.182 -12.376 1.00 93.50 408 ASP A O 1
ATOM 3188 N N . VAL A 1 409 ? 2.704 -7.935 -12.510 1.00 92.62 409 VAL A N 1
ATOM 3189 C CA . VAL A 1 409 ? 3.163 -7.714 -11.134 1.00 92.62 409 VAL A CA 1
ATOM 3190 C C . VAL A 1 409 ? 2.220 -6.809 -10.341 1.00 92.62 409 VAL A C 1
ATOM 3192 O O . VAL A 1 409 ? 1.729 -5.805 -10.862 1.00 92.62 409 VAL A O 1
ATOM 3195 N N . PRO A 1 410 ? 1.977 -7.113 -9.052 1.00 92.62 410 PRO A N 1
ATOM 3196 C CA . PRO A 1 410 ? 1.184 -6.248 -8.194 1.00 92.62 410 PRO A CA 1
ATOM 3197 C C . PRO A 1 410 ? 1.939 -4.94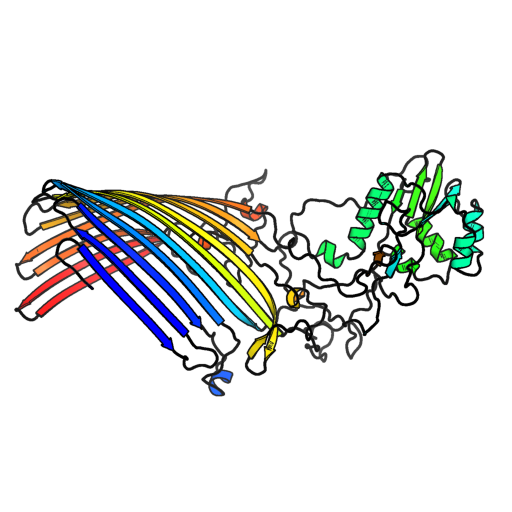8 -7.900 1.00 92.62 410 PRO A C 1
ATOM 3199 O O . PRO A 1 410 ? 3.091 -4.958 -7.461 1.00 92.62 410 PRO A O 1
ATOM 3202 N N . ILE A 1 411 ? 1.267 -3.815 -8.083 1.00 90.06 411 ILE A N 1
ATOM 3203 C CA . ILE A 1 411 ? 1.823 -2.491 -7.812 1.00 90.06 411 ILE A CA 1
ATOM 3204 C C . ILE A 1 411 ? 1.388 -2.038 -6.423 1.00 90.06 411 ILE A C 1
ATOM 3206 O O . ILE A 1 411 ? 0.196 -1.928 -6.136 1.00 90.06 411 ILE A O 1
ATOM 3210 N N . SER A 1 412 ? 2.354 -1.739 -5.555 1.00 87.44 412 SER A N 1
ATOM 3211 C CA . SER A 1 412 ? 2.068 -1.172 -4.231 1.00 87.44 412 SER A CA 1
ATOM 3212 C C . SER A 1 412 ? 1.458 0.230 -4.349 1.00 87.44 412 SER A C 1
ATOM 3214 O O . SER A 1 412 ? 1.884 1.029 -5.184 1.00 87.44 412 SER A O 1
ATOM 3216 N N . ASN A 1 413 ? 0.462 0.536 -3.516 1.00 79.88 413 ASN A N 1
ATOM 3217 C CA . ASN A 1 413 ? -0.187 1.850 -3.462 1.00 79.88 413 ASN A CA 1
ATOM 3218 C C . ASN A 1 413 ? 0.438 2.720 -2.367 1.00 79.88 413 ASN A C 1
ATOM 3220 O O . ASN A 1 413 ? 1.312 3.535 -2.641 1.00 79.88 413 ASN A O 1
ATOM 3224 N N . ASN A 1 414 ? 0.022 2.520 -1.114 1.00 76.31 414 ASN A N 1
ATOM 3225 C CA . ASN A 1 414 ? 0.693 3.086 0.051 1.00 76.31 414 ASN A CA 1
ATOM 3226 C C . ASN A 1 414 ? 0.807 2.017 1.120 1.00 76.31 414 ASN A C 1
ATOM 3228 O O . ASN A 1 414 ? -0.156 1.294 1.389 1.00 76.31 414 ASN A O 1
ATOM 3232 N N . ASN A 1 415 ? 1.965 1.995 1.763 1.00 82.88 415 ASN A N 1
ATOM 3233 C CA . ASN A 1 415 ? 2.198 1.181 2.938 1.00 82.88 415 ASN A CA 1
ATOM 3234 C C . ASN A 1 415 ? 2.316 2.103 4.141 1.00 82.88 415 ASN A C 1
ATOM 3236 O O . ASN A 1 415 ? 2.979 3.142 4.092 1.00 82.88 415 ASN A O 1
ATOM 3240 N N . PHE A 1 416 ? 1.631 1.731 5.208 1.00 81.81 416 PHE A N 1
ATOM 3241 C CA . PHE A 1 416 ? 1.477 2.561 6.381 1.00 81.81 416 PHE A CA 1
ATOM 3242 C C . PHE A 1 416 ? 1.690 1.725 7.638 1.00 81.81 416 PHE A C 1
ATOM 3244 O O . PHE A 1 416 ? 1.109 0.658 7.791 1.00 81.81 416 PHE A O 1
ATOM 3251 N N . GLU A 1 417 ? 2.495 2.232 8.557 1.00 89.88 417 GLU A N 1
ATOM 3252 C CA . GLU A 1 417 ? 2.715 1.645 9.870 1.00 89.88 417 GLU A CA 1
ATOM 3253 C C . GLU A 1 417 ? 2.524 2.732 10.921 1.00 89.88 417 GLU A C 1
ATOM 3255 O O . GLU A 1 417 ? 2.934 3.876 10.736 1.00 89.88 417 GLU A O 1
ATOM 3260 N N . GLY A 1 418 ? 1.941 2.403 12.063 1.00 89.50 418 GLY A N 1
ATOM 3261 C CA . GLY A 1 418 ? 2.003 3.320 13.184 1.00 89.50 418 GLY A CA 1
ATOM 3262 C C . GLY A 1 418 ? 1.677 2.698 14.521 1.00 89.50 418 GLY A C 1
ATOM 3263 O O . GLY A 1 418 ? 1.171 1.578 14.648 1.00 89.50 418 GLY A O 1
ATOM 3264 N N . GLU A 1 419 ? 1.966 3.472 15.553 1.00 93.75 419 GLU A N 1
ATOM 3265 C CA . GLU A 1 419 ? 1.729 3.103 16.932 1.00 93.75 419 GLU A CA 1
ATOM 3266 C C . GLU A 1 419 ? 1.211 4.281 17.743 1.00 93.75 419 GLU A C 1
ATOM 3268 O O . GLU A 1 419 ? 1.536 5.439 17.493 1.00 93.75 419 GLU A O 1
ATOM 3273 N N . GLN A 1 420 ? 0.414 3.982 18.765 1.00 94.00 420 GLN A N 1
ATOM 3274 C CA . GLN A 1 420 ? 0.073 4.948 19.800 1.00 94.00 420 GLN A CA 1
ATOM 3275 C C . GLN A 1 420 ? 0.344 4.362 21.177 1.00 94.00 420 GLN A C 1
ATOM 3277 O O . GLN A 1 420 ? 0.258 3.159 21.398 1.00 94.00 420 GLN A O 1
ATOM 3282 N N . LEU A 1 421 ? 0.633 5.235 22.133 1.00 96.31 421 LEU A N 1
ATOM 3283 C CA . LEU A 1 421 ? 0.753 4.925 23.545 1.00 96.31 421 LEU A CA 1
ATOM 3284 C C . LEU A 1 421 ? -0.140 5.882 24.323 1.00 96.31 421 LEU A C 1
ATOM 3286 O O . LEU A 1 421 ? 0.135 7.078 24.405 1.00 96.31 421 LEU A O 1
ATOM 3290 N N . THR A 1 422 ? -1.188 5.344 24.938 1.00 97.44 422 THR A N 1
ATOM 3291 C CA . THR A 1 422 ? -2.067 6.089 25.837 1.00 97.44 422 THR A CA 1
ATOM 3292 C C . THR A 1 422 ? -1.759 5.724 27.277 1.00 97.44 422 THR A C 1
ATOM 3294 O O . THR A 1 422 ? -1.795 4.555 27.653 1.00 97.44 422 THR A O 1
ATOM 3297 N N . LYS A 1 423 ? -1.491 6.732 28.106 1.00 98.38 423 LYS A N 1
ATOM 3298 C CA . LYS A 1 423 ? -1.378 6.604 29.560 1.00 98.38 423 LYS A CA 1
ATOM 3299 C C . LYS A 1 423 ? -2.557 7.309 30.201 1.00 98.38 423 LYS A C 1
ATOM 3301 O O . LYS A 1 423 ? -2.843 8.465 29.888 1.00 98.38 423 LYS A O 1
ATOM 3306 N N . SER A 1 424 ? -3.214 6.633 31.131 1.00 98.12 424 SER A N 1
ATOM 3307 C CA . SER A 1 424 ? -4.423 7.145 31.758 1.00 98.12 424 SER A CA 1
ATOM 3308 C C . SER A 1 424 ? -4.353 7.101 33.270 1.00 98.12 424 SER A C 1
ATOM 3310 O O . SER A 1 424 ? -3.906 6.116 33.853 1.00 98.12 424 SER A O 1
ATOM 3312 N N . LEU A 1 425 ? -4.886 8.145 33.898 1.00 98.50 425 LEU A N 1
ATOM 3313 C CA . LEU A 1 425 ? -5.197 8.189 35.323 1.00 98.50 425 LEU A CA 1
ATOM 3314 C C . LEU A 1 425 ? -6.687 8.460 35.476 1.00 98.50 425 LEU A C 1
ATOM 3316 O O . LEU A 1 425 ? -7.230 9.339 34.808 1.00 98.50 425 LEU A O 1
ATOM 3320 N N . TYR A 1 426 ? -7.357 7.711 36.340 1.00 98.19 426 TYR A N 1
ATOM 3321 C CA . TYR A 1 426 ? -8.791 7.861 36.547 1.00 98.19 426 TYR A CA 1
ATOM 3322 C C . TYR A 1 426 ? -9.177 7.653 38.000 1.00 98.19 426 TYR A C 1
ATOM 3324 O O . TYR A 1 426 ? -8.532 6.910 38.736 1.00 98.19 426 TYR A O 1
ATOM 3332 N N . PHE A 1 427 ? -10.262 8.302 38.402 1.00 98.44 427 PHE A N 1
ATOM 3333 C CA . PHE A 1 427 ? -10.904 8.064 39.684 1.00 98.44 427 PHE A CA 1
ATOM 3334 C C . PHE A 1 427 ? -12.422 8.103 39.530 1.00 98.44 427 PHE A C 1
ATOM 3336 O O . PHE A 1 427 ? -12.952 8.716 38.599 1.00 98.44 427 PHE A O 1
ATOM 3343 N N . SER A 1 428 ? -13.123 7.476 40.467 1.00 98.00 428 SER A N 1
ATOM 3344 C CA . SER A 1 428 ? -14.560 7.646 40.636 1.00 98.00 428 SER A CA 1
ATOM 3345 C C . SER A 1 428 ? -14.928 7.523 42.117 1.00 98.00 428 SER A C 1
ATOM 3347 O O . SER A 1 428 ? -14.347 6.746 42.866 1.00 98.00 428 SER A O 1
ATOM 3349 N N . GLU A 1 429 ? -15.890 8.319 42.551 1.00 97.94 429 GLU A N 1
ATOM 3350 C CA . GLU A 1 429 ? -16.448 8.332 43.897 1.00 97.94 429 GLU A CA 1
ATOM 3351 C C . GLU A 1 429 ? -17.958 8.201 43.771 1.00 97.94 429 GLU A C 1
ATOM 3353 O O . GLU A 1 429 ? -18.589 8.984 43.062 1.00 97.94 429 GLU A O 1
ATOM 3358 N N . THR A 1 430 ? -18.542 7.235 44.475 1.00 97.88 430 THR A N 1
ATOM 3359 C CA . THR A 1 430 ? -19.985 7.205 44.721 1.00 97.88 430 THR A CA 1
ATOM 3360 C C . THR A 1 430 ? -20.251 7.416 46.200 1.00 97.88 430 THR A C 1
ATOM 3362 O O . THR A 1 430 ? -20.061 6.508 47.011 1.00 97.88 430 THR A O 1
ATOM 3365 N N . TRP A 1 431 ? -20.744 8.606 46.526 1.00 97.94 431 TRP A N 1
ATOM 3366 C CA . TRP A 1 431 ? -21.064 9.018 47.880 1.00 97.94 431 TRP A CA 1
ATOM 3367 C C . TRP A 1 431 ? -22.563 8.888 48.148 1.00 97.94 431 TRP A C 1
ATOM 3369 O O . TRP A 1 431 ? -23.392 9.462 47.442 1.00 97.94 431 TRP A O 1
ATOM 3379 N N . SER A 1 432 ? -22.901 8.141 49.195 1.00 97.81 432 SER A N 1
ATOM 3380 C CA . SER A 1 432 ? -24.267 7.885 49.650 1.00 97.81 432 SER A CA 1
ATOM 3381 C C . SER A 1 432 ? -24.437 8.410 51.081 1.00 97.81 432 SER A C 1
ATOM 3383 O O . SER A 1 432 ? -24.245 7.661 52.042 1.00 97.81 432 SER A O 1
ATOM 3385 N N . PRO A 1 433 ? -24.715 9.716 51.280 1.00 95.56 433 PRO A N 1
ATOM 3386 C CA . PRO A 1 433 ? -24.829 10.295 52.623 1.00 95.56 433 PRO A CA 1
ATOM 3387 C C . PRO A 1 433 ? -25.949 9.659 53.457 1.00 95.56 433 PRO A C 1
ATOM 3389 O O . PRO A 1 433 ? -25.806 9.523 54.682 1.00 95.56 433 PRO A O 1
ATOM 3392 N N . VAL A 1 434 ? -27.026 9.276 52.769 1.00 95.75 434 VAL A N 1
ATOM 3393 C CA . VAL A 1 434 ? -28.198 8.526 53.235 1.00 95.75 434 VAL A CA 1
ATOM 3394 C C . VAL A 1 434 ? -28.554 7.474 52.181 1.00 95.75 434 VAL A C 1
ATOM 3396 O O . VAL A 1 434 ? -28.109 7.581 51.042 1.00 95.75 434 VAL A O 1
ATOM 3399 N N . GLU A 1 435 ? -29.376 6.488 52.537 1.00 92.38 435 GLU A N 1
ATOM 3400 C CA . GLU A 1 435 ? -29.722 5.362 51.651 1.00 92.38 435 GLU A CA 1
ATOM 3401 C C . GLU A 1 435 ? -30.455 5.778 50.369 1.00 92.38 435 GLU A C 1
ATOM 3403 O O . GLU A 1 435 ? -30.356 5.088 49.364 1.00 92.38 435 GLU A O 1
ATOM 3408 N N . THR A 1 436 ? -31.154 6.916 50.382 1.00 96.06 436 THR A N 1
ATOM 3409 C CA . THR A 1 436 ? -31.963 7.378 49.246 1.00 96.06 436 THR A CA 1
ATOM 3410 C C . THR A 1 436 ? -31.218 8.281 48.270 1.00 96.06 436 THR A C 1
ATOM 3412 O O . THR A 1 436 ? -31.739 8.532 47.188 1.00 96.06 436 THR A O 1
ATOM 3415 N N . TRP A 1 437 ? -30.035 8.794 48.621 1.00 97.00 437 TRP A N 1
ATOM 3416 C CA . TRP A 1 437 ? -29.276 9.726 47.782 1.00 97.00 437 TRP A CA 1
ATOM 3417 C C . TRP A 1 437 ? -27.918 9.147 47.423 1.00 97.00 437 TRP A C 1
ATOM 3419 O O . TRP A 1 437 ? -27.145 8.790 48.308 1.00 97.00 437 TRP A O 1
ATOM 3429 N N . HIS A 1 438 ? -27.594 9.160 46.133 1.00 97.50 438 HIS A N 1
ATOM 3430 C CA . HIS A 1 438 ? -26.303 8.733 45.611 1.00 97.50 438 HIS A CA 1
ATOM 3431 C C . HIS A 1 438 ? -25.748 9.796 44.667 1.00 97.50 438 HIS A C 1
ATOM 3433 O O . HIS A 1 438 ? -26.393 10.168 43.688 1.00 97.50 438 HIS A O 1
ATOM 3439 N N . PHE A 1 439 ? -24.536 10.260 44.943 1.00 98.00 439 PHE A N 1
ATOM 3440 C CA . PHE A 1 439 ? -23.807 11.209 44.110 1.00 98.00 439 PHE A CA 1
ATOM 3441 C C . PHE A 1 439 ? -22.596 10.505 43.515 1.00 98.00 439 PHE A C 1
ATOM 3443 O O . PHE A 1 439 ? -21.810 9.918 44.255 1.00 98.00 439 PHE A O 1
ATOM 3450 N N . ASN A 1 440 ? -22.438 10.564 42.196 1.00 97.44 440 ASN A N 1
ATOM 3451 C CA . ASN A 1 440 ? -21.280 10.033 41.493 1.00 97.44 440 ASN A CA 1
ATOM 3452 C C . ASN A 1 440 ? -20.432 11.180 40.939 1.00 97.44 440 ASN A C 1
ATOM 3454 O O . ASN A 1 440 ? -20.953 12.082 40.282 1.00 97.44 440 ASN A O 1
ATOM 3458 N N . VAL A 1 441 ? -19.129 11.136 41.190 1.00 98.12 441 VAL A N 1
ATOM 3459 C CA . VAL A 1 441 ? -18.150 12.041 40.587 1.00 98.12 441 VAL A CA 1
ATOM 3460 C C . VAL A 1 441 ? -17.006 11.207 40.055 1.00 98.12 441 VAL A C 1
ATOM 3462 O O . VAL A 1 441 ? -16.428 10.411 40.789 1.00 98.12 441 VAL A O 1
ATOM 3465 N N . SER A 1 442 ? -16.645 11.404 38.796 1.00 98.12 442 SER A N 1
ATOM 3466 C CA . SER A 1 442 ? -15.533 10.692 38.184 1.00 98.12 442 SER A CA 1
ATOM 3467 C C . SER A 1 442 ? -14.805 11.549 37.166 1.00 98.12 442 SER A C 1
ATOM 3469 O O . SER A 1 442 ? -15.360 12.493 36.600 1.00 98.12 442 SER A O 1
ATOM 3471 N N . ALA A 1 443 ? -13.532 11.239 36.947 1.00 98.00 443 ALA A N 1
ATOM 3472 C CA . ALA A 1 443 ? -12.775 11.827 35.858 1.00 98.00 443 ALA A CA 1
ATOM 3473 C C . ALA A 1 443 ? -11.679 10.879 35.379 1.00 98.00 443 ALA A C 1
ATOM 3475 O O . ALA A 1 443 ? -11.100 10.128 36.167 1.00 98.00 443 ALA A O 1
ATOM 3476 N N . ARG A 1 444 ? -11.358 10.969 34.088 1.00 98.19 444 ARG A N 1
ATOM 3477 C CA . ARG A 1 444 ? -10.221 10.287 33.467 1.00 98.19 444 ARG A CA 1
ATOM 3478 C C . ARG A 1 444 ? -9.365 11.278 32.691 1.00 98.19 444 ARG A C 1
ATOM 3480 O O . ARG A 1 444 ? -9.867 11.960 31.801 1.00 98.19 444 ARG A O 1
ATOM 3487 N N . TYR A 1 445 ? -8.082 11.332 33.013 1.00 98.06 445 TYR A N 1
ATOM 3488 C CA . TYR A 1 445 ? -7.070 12.039 32.240 1.00 98.06 445 TYR A CA 1
ATOM 3489 C C . TYR A 1 445 ? -6.344 11.051 31.326 1.00 98.06 445 TYR A C 1
ATOM 3491 O O . TYR A 1 445 ? -5.926 9.995 31.803 1.00 98.06 445 TYR A O 1
ATOM 3499 N N . ASN A 1 446 ? -6.189 11.393 30.047 1.00 97.88 446 ASN A N 1
ATOM 3500 C CA . ASN A 1 446 ? -5.415 10.620 29.076 1.00 97.88 446 ASN A CA 1
ATOM 3501 C C . ASN A 1 446 ? -4.314 11.496 28.463 1.00 97.88 446 ASN A C 1
ATOM 3503 O O . ASN A 1 446 ? -4.595 12.616 28.028 1.00 97.88 446 ASN A O 1
ATOM 3507 N N . ASP A 1 447 ? -3.107 10.943 28.390 1.00 97.62 447 ASP A N 1
ATOM 3508 C CA . ASP A 1 447 ? -1.966 11.426 27.607 1.00 97.62 447 ASP A CA 1
ATOM 3509 C C . ASP A 1 447 ? -1.673 10.381 26.524 1.00 97.62 447 ASP A C 1
ATOM 3511 O O . ASP A 1 447 ? -1.285 9.255 26.848 1.00 97.62 447 ASP A O 1
ATOM 3515 N N . THR A 1 448 ? -1.932 10.732 25.265 1.00 96.06 448 THR A N 1
ATOM 3516 C CA . THR A 1 448 ? -1.755 9.853 24.105 1.00 96.06 448 THR A CA 1
ATOM 3517 C C . THR A 1 448 ? -0.681 10.428 23.195 1.00 96.06 448 THR A C 1
ATOM 3519 O O . THR A 1 448 ? -0.794 11.563 22.732 1.00 96.06 448 THR A O 1
ATOM 3522 N N . GLN A 1 449 ? 0.343 9.626 22.923 1.00 94.38 449 GLN A N 1
ATOM 3523 C CA . GLN A 1 449 ? 1.426 9.941 21.992 1.00 94.38 449 GLN A CA 1
ATOM 3524 C C . GLN A 1 449 ? 1.397 8.925 20.856 1.00 94.38 449 GLN A C 1
ATOM 3526 O O . GLN A 1 449 ? 1.238 7.738 21.132 1.00 94.38 449 GLN A O 1
ATOM 3531 N N . GLY A 1 450 ? 1.531 9.368 19.612 1.00 90.31 450 GLY A N 1
ATOM 3532 C CA . GLY A 1 450 ? 1.512 8.498 18.440 1.00 90.31 450 GLY A CA 1
ATOM 3533 C C . GLY A 1 450 ? 2.639 8.794 17.469 1.00 90.31 450 GLY A C 1
ATOM 3534 O O . GLY A 1 450 ? 3.069 9.942 17.372 1.00 90.31 450 GLY A O 1
ATOM 3535 N N . GLU A 1 451 ? 3.081 7.766 16.754 1.00 88.56 451 GLU A N 1
ATOM 3536 C CA . GLU A 1 451 ? 3.979 7.873 15.607 1.00 88.56 451 GLU A CA 1
ATOM 3537 C C . GLU A 1 451 ? 3.372 7.128 14.419 1.00 88.56 451 GLU A C 1
ATOM 3539 O O . GLU A 1 451 ? 2.853 6.025 14.582 1.00 88.56 451 GLU A O 1
ATOM 3544 N N . ASN A 1 452 ? 3.463 7.736 13.241 1.00 84.31 452 ASN A N 1
ATOM 3545 C CA . ASN A 1 452 ? 3.012 7.176 11.975 1.00 84.31 452 ASN A CA 1
ATOM 3546 C C . ASN A 1 452 ? 4.157 7.208 10.967 1.00 84.31 452 ASN A C 1
ATOM 3548 O O . ASN A 1 452 ? 4.956 8.148 10.950 1.00 84.31 452 ASN A O 1
ATOM 3552 N N . ARG A 1 453 ? 4.213 6.183 10.125 1.00 84.81 453 ARG A N 1
ATOM 3553 C CA . ARG A 1 453 ? 5.204 5.988 9.078 1.00 84.81 453 ARG A CA 1
ATOM 3554 C C . ARG A 1 453 ? 4.502 5.621 7.789 1.00 84.81 453 ARG A C 1
ATOM 3556 O O . ARG A 1 453 ? 3.663 4.724 7.785 1.00 84.81 453 ARG A O 1
ATOM 3563 N N . MET A 1 454 ? 4.821 6.315 6.708 1.00 79.50 454 MET A N 1
ATOM 3564 C CA . MET A 1 454 ? 4.167 6.105 5.422 1.00 79.50 454 MET A CA 1
ATOM 3565 C C . MET A 1 454 ? 5.196 6.017 4.306 1.00 79.50 454 MET A C 1
ATOM 3567 O O . MET A 1 454 ? 6.140 6.800 4.251 1.00 79.50 454 MET A O 1
ATOM 3571 N N . LYS A 1 455 ? 4.967 5.068 3.404 1.00 80.38 455 LYS A N 1
ATOM 3572 C CA . LYS A 1 455 ? 5.614 4.979 2.100 1.00 80.38 455 LYS A CA 1
ATOM 3573 C C . LYS A 1 455 ? 4.529 5.143 1.045 1.00 80.38 455 LYS A C 1
ATOM 3575 O O . LYS A 1 455 ? 3.623 4.308 0.987 1.00 80.38 455 LYS A O 1
ATOM 3580 N N . SER A 1 456 ? 4.594 6.213 0.261 1.00 74.75 456 SER A N 1
ATOM 3581 C CA . SER A 1 456 ? 3.610 6.513 -0.781 1.00 74.75 456 SER A CA 1
ATOM 3582 C C . SER A 1 456 ? 4.164 6.271 -2.179 1.00 74.75 456 SER A C 1
ATOM 3584 O O . SER A 1 456 ? 5.355 6.477 -2.421 1.00 74.75 456 SER A O 1
ATOM 3586 N N . ARG A 1 457 ? 3.294 5.847 -3.103 1.00 75.12 457 ARG A N 1
ATOM 3587 C CA . ARG A 1 457 ? 3.594 5.815 -4.538 1.00 75.12 457 ARG A CA 1
ATOM 3588 C C . ARG A 1 457 ? 3.367 7.198 -5.135 1.00 75.12 457 ARG A C 1
ATOM 3590 O O . ARG A 1 457 ? 2.220 7.612 -5.297 1.00 75.12 457 ARG A O 1
ATOM 3597 N N . GLU A 1 458 ? 4.444 7.883 -5.500 1.00 66.62 458 GLU A N 1
ATOM 3598 C CA . GLU A 1 458 ? 4.384 9.160 -6.209 1.00 66.62 458 GLU A CA 1
ATOM 3599 C C . GLU A 1 458 ? 5.588 9.350 -7.125 1.00 66.62 458 GLU A C 1
ATOM 3601 O O . GLU A 1 458 ? 6.705 8.966 -6.790 1.00 66.62 458 GLU A O 1
ATOM 3606 N N . TYR A 1 459 ? 5.343 9.998 -8.259 1.00 55.09 459 TYR A N 1
ATOM 3607 C CA . TYR A 1 459 ? 6.341 10.418 -9.221 1.00 55.09 459 TYR A CA 1
ATOM 3608 C C . TYR A 1 459 ? 6.512 11.950 -9.207 1.00 55.09 459 TYR A C 1
ATOM 3610 O O . TYR A 1 459 ? 5.588 12.712 -9.502 1.00 55.09 459 TYR A O 1
ATOM 3618 N N . GLY A 1 460 ? 7.719 12.426 -8.886 1.00 53.16 460 GLY A N 1
ATOM 3619 C CA . GLY A 1 460 ? 8.048 13.854 -8.823 1.00 53.16 460 GLY A CA 1
ATOM 3620 C C . GLY A 1 460 ? 7.220 14.656 -7.804 1.00 53.16 460 GLY A C 1
ATOM 3621 O O . GLY A 1 460 ? 6.978 14.213 -6.685 1.00 53.16 460 GLY A O 1
ATOM 3622 N N . VAL A 1 461 ? 6.821 15.880 -8.178 1.00 47.81 461 VAL A N 1
ATOM 3623 C CA . VAL A 1 461 ? 6.004 16.770 -7.331 1.00 47.81 461 VAL A CA 1
ATOM 3624 C C . VAL A 1 461 ? 4.536 16.718 -7.773 1.00 47.81 461 VAL A C 1
ATOM 3626 O O . VAL A 1 461 ? 4.111 17.538 -8.588 1.00 47.81 461 VAL A O 1
ATOM 3629 N N . GLY A 1 462 ? 3.756 15.776 -7.248 1.00 53.12 462 GLY A N 1
ATOM 3630 C CA . GLY A 1 462 ? 2.290 15.779 -7.301 1.00 53.12 462 GLY A CA 1
ATOM 3631 C C . GLY A 1 462 ? 1.638 14.820 -8.299 1.00 53.12 462 GLY A C 1
ATOM 3632 O O . GLY A 1 462 ? 0.435 14.958 -8.523 1.00 53.12 462 GLY A O 1
ATOM 3633 N N . PHE A 1 463 ? 2.378 13.909 -8.945 1.00 63.94 463 PHE A N 1
ATOM 3634 C CA . PHE A 1 463 ? 1.835 13.025 -9.985 1.00 63.94 463 PHE A CA 1
ATOM 3635 C C . PHE A 1 463 ? 1.912 11.553 -9.575 1.00 63.94 463 PHE A C 1
ATOM 3637 O O . PHE A 1 463 ? 2.984 11.030 -9.297 1.00 63.94 463 PHE A O 1
ATOM 3644 N N . VAL A 1 464 ? 0.775 10.863 -9.570 1.00 70.69 464 VAL A N 1
ATOM 3645 C CA . VAL A 1 464 ? 0.711 9.416 -9.339 1.00 70.69 464 VAL A CA 1
ATOM 3646 C C . VAL A 1 464 ? 0.313 8.778 -10.666 1.00 70.69 464 VAL A C 1
ATOM 3648 O O . VAL A 1 464 ? -0.833 8.976 -11.074 1.00 70.69 464 VAL A O 1
ATOM 3651 N N . PRO A 1 465 ? 1.217 8.060 -11.361 1.00 75.44 465 PRO A N 1
ATOM 3652 C CA . PRO A 1 465 ? 0.850 7.401 -12.604 1.00 75.44 465 PRO A CA 1
ATOM 3653 C C . PRO A 1 465 ? -0.259 6.376 -12.344 1.00 75.44 465 PRO A C 1
ATOM 3655 O O . PRO A 1 465 ? -0.234 5.655 -11.336 1.00 75.44 465 PRO A O 1
ATOM 3658 N N . SER A 1 466 ? -1.240 6.318 -13.246 1.00 85.69 466 SER A N 1
ATOM 3659 C CA . SER A 1 466 ? -2.219 5.232 -13.250 1.00 85.69 466 SER A CA 1
ATOM 3660 C C . SER A 1 466 ? -1.510 3.899 -13.522 1.00 85.69 466 SER A C 1
ATOM 3662 O O . SER A 1 466 ? -0.406 3.865 -14.068 1.00 85.69 466 SER A O 1
ATOM 3664 N N . LEU A 1 467 ? -2.140 2.778 -13.160 1.00 89.12 467 LEU A N 1
ATOM 3665 C CA . LEU A 1 467 ? -1.585 1.449 -13.450 1.00 89.12 467 LEU A CA 1
ATOM 3666 C C . LEU A 1 467 ? -1.331 1.247 -14.950 1.00 89.12 467 LEU A C 1
ATOM 3668 O O . LEU A 1 467 ? -0.374 0.576 -15.318 1.00 89.12 467 LEU A O 1
ATOM 3672 N N . ALA A 1 468 ? -2.155 1.858 -15.805 1.00 88.50 468 ALA A N 1
ATOM 3673 C CA . ALA A 1 468 ? -1.981 1.838 -17.248 1.00 88.50 468 ALA A CA 1
ATOM 3674 C C . ALA A 1 468 ? -0.718 2.592 -17.687 1.00 88.50 468 ALA A C 1
ATOM 3676 O O . ALA A 1 468 ? -0.009 2.125 -18.569 1.00 88.50 468 ALA A O 1
ATOM 3677 N N . GLN A 1 469 ? -0.416 3.734 -17.059 1.00 85.94 469 GLN A N 1
ATOM 3678 C CA . GLN A 1 469 ? 0.747 4.574 -17.379 1.00 85.94 469 GLN A CA 1
ATOM 3679 C C . GLN A 1 469 ? 2.089 3.956 -16.965 1.00 85.94 469 GLN A C 1
ATOM 3681 O O . GLN A 1 469 ? 3.132 4.388 -17.459 1.00 85.94 469 GLN A O 1
ATOM 3686 N N . LEU A 1 470 ? 2.075 2.952 -16.084 1.00 87.44 470 LEU A N 1
ATOM 3687 C CA . LEU A 1 470 ? 3.235 2.118 -15.773 1.00 87.44 470 LEU A CA 1
ATOM 3688 C C . LEU A 1 470 ? 3.472 1.129 -16.923 1.00 87.44 470 LEU A C 1
ATOM 3690 O O . LEU A 1 470 ? 3.191 -0.065 -16.816 1.00 87.44 470 LEU A O 1
ATOM 3694 N N . GLU A 1 471 ? 3.963 1.657 -18.043 1.00 88.06 471 GLU A N 1
ATOM 3695 C CA . GLU A 1 471 ? 4.213 0.871 -19.247 1.00 88.06 471 GLU A CA 1
ATOM 3696 C C . GLU A 1 471 ? 5.500 0.052 -19.144 1.00 88.06 471 GLU A C 1
ATOM 3698 O O . GLU A 1 471 ? 6.554 0.574 -18.778 1.00 88.06 471 GLU A O 1
ATOM 3703 N N . ALA A 1 472 ? 5.430 -1.217 -19.540 1.00 89.94 472 ALA A N 1
ATOM 3704 C CA . ALA A 1 472 ? 6.612 -2.018 -19.795 1.00 89.94 472 ALA A CA 1
ATOM 3705 C C . ALA A 1 472 ? 7.136 -1.645 -21.176 1.00 89.94 472 ALA A C 1
ATOM 3707 O O . ALA A 1 472 ? 6.373 -1.315 -22.095 1.00 89.94 472 ALA A O 1
ATOM 3708 N N . PHE A 1 473 ? 8.447 -1.713 -21.339 1.00 90.00 473 PHE A N 1
ATOM 3709 C CA . PHE A 1 473 ? 9.075 -1.323 -22.582 1.00 90.00 473 PHE A CA 1
ATOM 3710 C C . PHE A 1 473 ? 10.339 -2.161 -22.797 1.00 90.00 473 PHE A C 1
ATOM 3712 O O . PHE A 1 473 ? 11.077 -2.350 -21.829 1.00 90.00 473 PHE A O 1
ATOM 3719 N N . PRO A 1 474 ? 10.593 -2.696 -24.005 1.00 92.25 474 PRO A N 1
ATOM 3720 C CA . PRO A 1 474 ? 11.858 -3.359 -24.299 1.00 92.25 474 PRO A CA 1
ATOM 3721 C C . PRO A 1 474 ? 13.033 -2.383 -24.219 1.00 92.25 474 PRO A C 1
ATOM 3723 O O . PRO A 1 474 ? 12.880 -1.193 -24.505 1.00 92.25 474 PRO A O 1
ATOM 3726 N N . ASP A 1 475 ? 14.225 -2.883 -23.923 1.00 92.38 475 ASP A N 1
ATOM 3727 C CA . ASP A 1 475 ? 15.428 -2.063 -24.028 1.00 92.38 475 ASP A CA 1
ATOM 3728 C C . ASP A 1 475 ? 15.663 -1.680 -25.510 1.00 92.38 475 ASP A C 1
ATOM 3730 O O . ASP A 1 475 ? 15.435 -2.464 -26.430 1.00 92.38 475 ASP A O 1
ATOM 3734 N N . TYR A 1 476 ? 16.107 -0.453 -25.788 1.00 92.00 476 TYR A N 1
ATOM 3735 C CA . TYR A 1 476 ? 16.472 -0.044 -27.154 1.00 92.00 476 TYR A CA 1
ATOM 3736 C C . TYR A 1 476 ? 17.759 -0.731 -27.617 1.00 92.00 476 TYR A C 1
ATOM 3738 O O . TYR A 1 476 ? 17.927 -1.060 -28.793 1.00 92.00 476 TYR A O 1
ATOM 3746 N N . PHE A 1 477 ? 18.670 -0.929 -26.672 1.00 92.81 477 PHE A N 1
ATOM 3747 C CA . PHE A 1 477 ? 19.922 -1.650 -26.815 1.00 92.81 477 PHE A CA 1
ATOM 3748 C C . PHE A 1 477 ? 20.295 -2.249 -25.461 1.00 92.81 477 PHE A C 1
ATOM 3750 O O . PHE A 1 477 ? 19.952 -1.668 -24.438 1.00 92.81 477 PHE A O 1
ATOM 3757 N N . ASP A 1 478 ? 21.030 -3.355 -25.433 1.00 92.88 478 ASP A N 1
ATOM 3758 C CA . ASP A 1 478 ? 21.565 -3.911 -24.184 1.00 92.88 478 ASP A CA 1
ATOM 3759 C C . ASP A 1 478 ? 22.949 -4.524 -24.411 1.00 92.88 478 ASP A C 1
ATOM 3761 O O . ASP A 1 478 ? 23.352 -4.755 -25.554 1.00 92.88 478 ASP A O 1
ATOM 3765 N N . VAL A 1 479 ? 23.700 -4.740 -23.332 1.00 92.62 479 VAL A N 1
ATOM 3766 C CA . VAL A 1 479 ? 25.059 -5.296 -23.379 1.00 92.62 479 VAL A CA 1
ATOM 3767 C C . VAL A 1 479 ? 25.063 -6.683 -22.751 1.00 92.62 479 VAL A C 1
ATOM 3769 O O . VAL A 1 479 ? 24.679 -6.837 -21.597 1.00 92.62 479 VAL A O 1
ATOM 3772 N N . CYS A 1 480 ? 25.542 -7.671 -23.500 1.00 90.94 480 CYS A N 1
ATOM 3773 C CA . CYS A 1 480 ? 25.406 -9.087 -23.182 1.00 90.94 480 CYS A CA 1
ATOM 3774 C C . CYS A 1 480 ? 26.740 -9.813 -23.265 1.00 90.94 480 CYS A C 1
ATOM 3776 O O . CYS A 1 480 ? 27.520 -9.609 -24.203 1.00 90.94 480 CYS A O 1
ATOM 3778 N N . ALA A 1 481 ? 27.002 -10.697 -22.303 1.00 89.31 481 ALA A N 1
ATOM 3779 C CA . ALA A 1 481 ? 28.165 -11.563 -22.380 1.00 89.31 481 ALA A CA 1
ATOM 3780 C C . ALA A 1 481 ? 27.967 -12.666 -23.446 1.00 89.31 481 ALA A C 1
ATOM 3782 O O . ALA A 1 481 ? 26.837 -13.073 -23.738 1.00 89.31 481 ALA A O 1
ATOM 3783 N N . PRO A 1 482 ? 29.053 -13.211 -24.024 1.00 84.12 482 PRO A N 1
ATOM 3784 C CA . PRO A 1 482 ? 28.958 -14.293 -24.995 1.00 84.12 482 PRO A CA 1
ATOM 3785 C C . PRO A 1 482 ? 28.227 -15.516 -24.415 1.00 84.12 482 PRO A C 1
ATOM 3787 O O . PRO A 1 482 ? 28.683 -16.130 -23.449 1.00 84.12 482 PRO A O 1
ATOM 3790 N N . GLY A 1 483 ? 27.108 -15.904 -25.033 1.00 77.75 483 GLY A N 1
ATOM 3791 C CA . GLY A 1 483 ? 26.299 -17.053 -24.607 1.00 77.75 483 GLY A CA 1
ATOM 3792 C C . GLY A 1 483 ? 25.357 -16.788 -23.427 1.00 77.75 483 GLY A C 1
ATOM 3793 O O . GLY A 1 483 ? 24.740 -17.736 -22.938 1.00 77.75 483 GLY A O 1
ATOM 3794 N N . GLU A 1 484 ? 25.247 -15.538 -22.977 1.00 85.81 484 GLU A N 1
ATOM 3795 C CA . GLU A 1 484 ? 24.188 -15.083 -22.079 1.00 85.81 484 GLU A CA 1
ATOM 3796 C C . GLU A 1 484 ? 22.877 -14.892 -22.856 1.00 85.81 484 GLU A C 1
ATOM 3798 O O . GLU A 1 484 ? 22.881 -14.414 -23.990 1.00 85.81 484 GLU A O 1
ATOM 3803 N N . ASP A 1 485 ? 21.759 -15.302 -22.256 1.00 82.88 485 ASP A N 1
ATOM 3804 C CA . ASP A 1 485 ? 20.424 -15.138 -22.834 1.00 82.88 485 ASP A CA 1
ATOM 3805 C C . ASP A 1 485 ? 19.829 -13.814 -22.342 1.00 82.88 485 ASP A C 1
ATOM 3807 O O . ASP A 1 485 ? 19.309 -13.728 -21.226 1.00 82.88 485 ASP A O 1
ATOM 3811 N N . CYS A 1 486 ? 19.990 -12.764 -23.146 1.00 88.25 486 CYS A N 1
ATOM 3812 C CA . CYS A 1 486 ? 19.504 -11.424 -22.837 1.00 88.25 486 CYS A CA 1
ATOM 3813 C C . CYS A 1 486 ? 18.084 -11.189 -23.360 1.00 88.25 486 CYS A C 1
ATOM 3815 O O . CYS A 1 486 ? 17.757 -11.617 -24.470 1.00 88.25 486 CYS A O 1
ATOM 3817 N N . PRO A 1 487 ? 17.247 -10.434 -22.627 1.00 89.31 487 PRO A N 1
ATOM 3818 C CA . PRO A 1 487 ? 15.904 -10.117 -23.080 1.00 89.31 487 PRO A CA 1
ATOM 3819 C C . PRO A 1 487 ? 15.934 -9.183 -24.298 1.00 89.31 487 PRO A C 1
ATOM 3821 O O . PRO A 1 487 ? 16.416 -8.053 -24.242 1.00 89.31 487 PRO A O 1
ATOM 3824 N N . THR A 1 488 ? 15.353 -9.643 -25.404 1.00 92.00 488 THR A N 1
ATOM 3825 C CA . THR A 1 488 ? 15.175 -8.846 -26.630 1.00 92.00 488 THR A CA 1
ATOM 3826 C C . THR A 1 488 ? 13.774 -8.258 -26.777 1.00 92.00 488 THR A C 1
ATOM 3828 O O . THR A 1 488 ? 13.495 -7.570 -27.759 1.00 92.00 488 THR A O 1
ATOM 3831 N N . GLY A 1 489 ? 12.885 -8.540 -25.821 1.00 91.38 489 GLY A N 1
ATOM 3832 C CA . GLY A 1 489 ? 11.490 -8.117 -25.825 1.00 91.38 489 GLY A CA 1
ATOM 3833 C C . GLY A 1 489 ? 11.111 -7.257 -24.628 1.00 91.38 489 GLY A C 1
ATOM 3834 O O . GLY A 1 489 ? 11.962 -6.618 -24.016 1.00 91.38 489 GLY A O 1
ATOM 3835 N N . TYR A 1 490 ? 9.817 -7.219 -24.309 1.00 91.44 490 TYR A N 1
ATOM 3836 C CA . TYR A 1 490 ? 9.315 -6.462 -23.164 1.00 91.44 490 TYR A CA 1
ATOM 3837 C C . TYR A 1 490 ? 9.979 -6.929 -21.867 1.00 91.44 490 TYR A C 1
ATOM 3839 O O . TYR A 1 490 ? 10.071 -8.126 -21.596 1.00 91.44 490 TYR A O 1
ATOM 3847 N N . VAL A 1 491 ? 10.429 -5.966 -21.064 1.00 89.50 491 VAL A N 1
ATOM 3848 C CA . VAL A 1 491 ? 11.037 -6.214 -19.757 1.00 89.50 491 VAL A CA 1
ATOM 3849 C C . VAL A 1 491 ? 10.146 -5.605 -18.688 1.00 89.50 491 VAL A C 1
ATOM 3851 O O . VAL A 1 491 ? 9.735 -4.448 -18.794 1.00 89.50 491 VAL A O 1
ATOM 3854 N N . ILE A 1 492 ? 9.863 -6.387 -17.647 1.00 88.12 492 ILE A N 1
ATOM 3855 C CA . ILE A 1 492 ? 9.188 -5.897 -16.447 1.00 88.12 492 ILE A CA 1
ATOM 3856 C C . ILE A 1 492 ? 10.231 -5.132 -15.617 1.00 88.12 492 ILE A C 1
ATOM 3858 O O . ILE A 1 492 ? 11.195 -5.747 -15.152 1.00 88.12 492 ILE A O 1
ATOM 3862 N N . PRO A 1 493 ? 10.078 -3.809 -15.436 1.00 84.12 493 PRO A N 1
ATOM 3863 C CA . PRO A 1 493 ? 11.013 -3.017 -14.649 1.00 84.12 493 PRO A CA 1
ATOM 3864 C C . PRO A 1 493 ? 10.897 -3.347 -13.157 1.00 84.12 493 PRO A C 1
ATOM 3866 O O . PRO A 1 493 ? 9.894 -3.893 -12.694 1.00 84.12 493 PRO A O 1
ATOM 3869 N N . ASP A 1 494 ? 11.917 -2.978 -12.380 1.00 82.38 494 ASP A N 1
ATOM 3870 C CA . ASP A 1 494 ? 11.858 -3.106 -10.925 1.00 82.38 494 ASP A CA 1
ATOM 3871 C C . ASP A 1 494 ? 10.807 -2.150 -10.341 1.00 82.38 494 ASP A C 1
ATOM 3873 O O . ASP A 1 494 ? 10.969 -0.931 -10.324 1.00 82.38 494 ASP A O 1
ATOM 3877 N N . THR A 1 495 ? 9.712 -2.716 -9.838 1.00 81.44 495 THR A N 1
ATOM 3878 C CA . THR A 1 495 ? 8.606 -1.964 -9.236 1.00 81.44 495 THR A CA 1
ATOM 3879 C C . THR A 1 495 ? 8.793 -1.714 -7.739 1.00 81.44 495 THR A C 1
ATOM 3881 O O . THR A 1 495 ? 7.993 -0.994 -7.137 1.00 81.44 495 THR A O 1
ATOM 3884 N N . SER A 1 496 ? 9.845 -2.261 -7.115 1.00 75.12 496 SER A N 1
ATOM 3885 C CA . SER A 1 496 ? 10.090 -2.113 -5.673 1.00 75.12 496 SER A CA 1
ATOM 3886 C C . SER A 1 496 ? 10.430 -0.674 -5.268 1.00 75.12 496 SER A C 1
ATOM 3888 O O . SER A 1 496 ? 10.116 -0.253 -4.152 1.00 75.12 496 SER A O 1
ATOM 3890 N N . SER A 1 497 ? 10.982 0.095 -6.206 1.00 69.94 497 SER A N 1
ATOM 3891 C CA . SER A 1 497 ? 11.382 1.496 -6.036 1.00 69.94 497 SER A CA 1
ATOM 3892 C C . SER A 1 497 ? 10.250 2.500 -6.289 1.00 69.94 497 SER A C 1
ATOM 3894 O O . SER A 1 497 ? 10.469 3.704 -6.200 1.00 69.94 497 SER A O 1
ATOM 3896 N N . LEU A 1 498 ? 9.027 2.039 -6.591 1.00 76.06 498 LEU A N 1
ATOM 3897 C CA . LEU A 1 498 ? 7.873 2.926 -6.814 1.00 76.06 498 LEU A CA 1
ATOM 3898 C C . LEU A 1 498 ? 7.380 3.613 -5.535 1.00 76.06 498 LEU A C 1
ATOM 3900 O O . LEU A 1 498 ? 6.652 4.604 -5.610 1.00 76.06 498 LEU A O 1
ATOM 3904 N N . LEU A 1 499 ? 7.731 3.076 -4.366 1.00 77.88 499 LEU A N 1
ATOM 3905 C CA . LEU A 1 499 ? 7.422 3.699 -3.088 1.00 77.88 499 LEU A CA 1
ATOM 3906 C C . LEU A 1 499 ? 8.551 4.643 -2.675 1.00 77.88 499 LEU A C 1
ATOM 3908 O O . LEU A 1 499 ? 9.717 4.257 -2.652 1.00 77.88 499 LEU A O 1
ATOM 3912 N N . ASN A 1 500 ? 8.184 5.856 -2.275 1.00 75.25 500 ASN A N 1
ATOM 3913 C CA . ASN A 1 500 ? 9.118 6.815 -1.701 1.00 75.25 500 ASN A CA 1
ATOM 3914 C C . ASN A 1 500 ? 9.737 6.308 -0.388 1.00 75.25 500 ASN A C 1
ATOM 3916 O O . ASN A 1 500 ? 9.238 5.373 0.254 1.00 75.25 500 ASN A O 1
ATOM 3920 N N . GLU A 1 501 ? 10.817 6.974 0.034 1.00 76.25 501 GLU A N 1
ATOM 3921 C CA . GLU A 1 501 ? 11.408 6.758 1.353 1.00 76.25 501 GLU A CA 1
ATOM 3922 C C . GLU A 1 501 ? 10.372 6.903 2.482 1.00 76.25 501 GLU A C 1
ATOM 3924 O O . GLU A 1 501 ? 9.348 7.574 2.360 1.00 76.25 501 GLU A O 1
ATOM 3929 N N . GLU A 1 502 ? 10.640 6.228 3.600 1.00 78.12 502 GLU A N 1
ATOM 3930 C CA . GLU A 1 502 ? 9.749 6.218 4.758 1.00 78.12 502 GLU A CA 1
ATOM 3931 C C . GLU A 1 502 ? 9.658 7.605 5.415 1.00 78.12 502 GLU A C 1
ATOM 3933 O O . GLU A 1 502 ? 10.610 8.071 6.044 1.00 78.12 502 GLU A O 1
ATOM 3938 N N . GLU A 1 503 ? 8.471 8.209 5.370 1.00 74.06 503 GLU A N 1
ATOM 3939 C CA . GLU A 1 503 ? 8.183 9.486 6.024 1.00 74.06 503 GLU A CA 1
ATOM 3940 C C . GLU A 1 503 ? 7.604 9.281 7.426 1.00 74.06 503 GLU A C 1
ATOM 3942 O O . GLU A 1 503 ? 6.741 8.426 7.622 1.00 74.06 503 GLU A O 1
ATOM 3947 N N . LYS A 1 504 ? 8.054 10.078 8.411 1.00 80.75 504 LYS A N 1
ATOM 3948 C CA . LYS A 1 504 ? 7.679 9.919 9.835 1.00 80.75 504 LYS A CA 1
ATOM 3949 C C . LYS A 1 504 ? 6.963 11.119 10.429 1.00 80.75 504 LYS A C 1
ATOM 3951 O O . LYS A 1 504 ? 7.409 12.268 10.311 1.00 80.75 504 LYS A O 1
ATOM 3956 N N . GLU A 1 505 ? 5.934 10.818 11.210 1.00 76.06 505 GLU A N 1
ATOM 3957 C CA . GLU A 1 505 ? 5.092 11.785 11.905 1.00 76.06 505 GLU A CA 1
ATOM 3958 C C . GLU A 1 505 ? 4.890 11.469 13.365 1.00 76.06 505 GLU A C 1
ATOM 3960 O O . GLU A 1 505 ? 4.809 10.308 13.745 1.00 76.06 505 GLU A O 1
ATOM 3965 N N . SER A 1 506 ? 4.722 12.511 14.174 1.00 85.19 506 SER A N 1
ATOM 3966 C CA . SER A 1 506 ? 4.419 12.357 15.591 1.00 85.19 506 SER A CA 1
ATOM 3967 C C . SER A 1 506 ? 3.228 13.214 15.994 1.00 85.19 506 SER A C 1
ATOM 3969 O O . SER A 1 506 ? 3.143 14.392 15.647 1.00 85.19 506 SER A O 1
ATOM 3971 N N . PHE A 1 507 ? 2.332 12.635 16.789 1.00 85.31 507 PHE A N 1
ATOM 3972 C CA . PHE A 1 507 ? 1.113 13.282 17.263 1.00 85.31 507 PHE A CA 1
ATOM 3973 C C . PHE A 1 507 ? 1.017 13.223 18.786 1.00 85.31 507 PHE A C 1
ATOM 3975 O O . PHE A 1 507 ? 1.331 12.207 19.406 1.00 85.31 507 PHE A O 1
ATOM 3982 N N . SER A 1 508 ? 0.516 14.301 19.391 1.00 91.00 508 SER A N 1
ATOM 3983 C CA . SER A 1 508 ? 0.305 14.396 20.838 1.00 91.00 508 SER A CA 1
ATOM 3984 C C . SER A 1 508 ? -1.113 14.861 21.149 1.00 91.00 508 SER A C 1
ATOM 3986 O O . SER A 1 508 ? -1.579 15.871 20.617 1.00 91.00 508 SER A O 1
ATOM 3988 N N . TYR A 1 509 ? -1.781 14.156 22.061 1.00 92.75 509 TYR A N 1
ATOM 3989 C CA . TYR A 1 509 ? -3.148 14.443 22.475 1.00 92.75 509 TYR A CA 1
ATOM 3990 C C . TYR A 1 509 ? -3.315 14.358 23.993 1.00 92.75 509 TYR A C 1
ATOM 3992 O O . TYR A 1 509 ? -2.860 13.417 24.640 1.00 92.75 509 TYR A O 1
ATOM 4000 N N . TYR A 1 510 ? -4.056 15.314 24.556 1.00 95.56 510 TYR A N 1
ATOM 4001 C CA . TYR A 1 510 ? -4.324 15.400 25.991 1.00 95.56 510 TYR A CA 1
ATOM 4002 C C . TYR A 1 510 ? -5.811 15.621 26.232 1.00 95.56 510 TYR A C 1
ATOM 4004 O O . TYR A 1 510 ? -6.405 16.549 25.683 1.00 95.56 510 TYR A O 1
ATOM 4012 N N . SER A 1 511 ? -6.425 14.797 27.082 1.00 95.94 511 SER A N 1
ATOM 4013 C CA . SER A 1 511 ? -7.857 14.924 27.376 1.00 95.94 511 SER A CA 1
ATOM 4014 C C . SER A 1 511 ? -8.188 14.717 28.846 1.00 95.94 511 SER A C 1
ATOM 4016 O O . SER A 1 511 ? -7.596 13.879 29.523 1.00 95.94 511 SER A O 1
ATOM 4018 N N . LEU A 1 512 ? -9.179 15.475 29.320 1.00 96.81 512 LEU A N 1
ATOM 4019 C CA . LEU A 1 512 ? -9.840 15.274 30.604 1.00 96.81 512 LEU A CA 1
ATOM 4020 C C . LEU A 1 512 ? -11.316 14.953 30.351 1.00 96.81 512 LEU A C 1
ATOM 4022 O O . LEU A 1 512 ? -12.023 15.718 29.692 1.00 96.81 512 LEU A O 1
ATOM 4026 N N . ASN A 1 513 ? -11.765 13.829 30.898 1.00 97.50 513 ASN A N 1
ATOM 4027 C CA . ASN A 1 513 ? -13.081 13.237 30.676 1.00 97.50 513 ASN A CA 1
ATOM 4028 C C . ASN A 1 513 ? -13.840 13.154 32.007 1.00 97.50 513 ASN A C 1
ATOM 4030 O O . ASN A 1 513 ? -13.720 12.141 32.701 1.00 97.50 513 ASN A O 1
ATOM 4034 N N . PRO A 1 514 ? -14.520 14.233 32.437 1.00 97.75 514 PRO A N 1
ATOM 4035 C CA . PRO A 1 514 ? -15.309 14.238 33.666 1.00 97.75 514 PRO A CA 1
ATOM 4036 C C . PRO A 1 514 ? -16.696 13.602 33.482 1.00 97.75 514 PRO A C 1
ATOM 4038 O O . PRO A 1 514 ? -17.286 13.665 32.403 1.00 97.75 514 PRO A O 1
ATOM 4041 N N . SER A 1 515 ? -17.252 13.067 34.569 1.00 97.94 515 SER A N 1
ATOM 4042 C CA . SER A 1 515 ? -18.653 12.656 34.663 1.00 97.94 515 SER A CA 1
ATOM 4043 C C . SER A 1 515 ? -19.205 12.921 36.066 1.00 97.94 515 SER A C 1
ATOM 4045 O O . SER A 1 515 ? -18.526 12.706 37.071 1.00 97.94 515 SER A O 1
ATOM 4047 N N . PHE A 1 516 ? -20.449 13.392 36.125 1.00 97.69 516 PHE A N 1
ATOM 4048 C CA . PHE A 1 516 ? -21.162 13.741 37.350 1.00 97.69 516 PHE A CA 1
ATOM 4049 C C . PHE A 1 516 ? -22.580 13.187 37.284 1.00 97.69 516 PHE A C 1
ATOM 4051 O O . PHE A 1 516 ? -23.322 13.507 36.357 1.00 97.69 516 PHE A O 1
ATOM 4058 N N . GLY A 1 517 ? -22.972 12.409 38.286 1.00 97.56 517 GLY A N 1
ATOM 4059 C CA . GLY A 1 517 ? -24.289 11.792 38.358 1.00 97.56 517 GLY A CA 1
ATOM 4060 C C . GLY A 1 517 ? -24.948 11.996 39.712 1.00 97.56 517 GLY A C 1
ATOM 4061 O O . GLY A 1 517 ? -24.283 12.097 40.743 1.00 97.56 517 GLY A O 1
ATOM 4062 N N . VAL A 1 518 ? -26.273 12.023 39.719 1.00 98.00 518 VAL A N 1
ATOM 4063 C CA . VAL A 1 518 ? -27.081 11.978 40.934 1.00 98.00 518 VAL A CA 1
ATOM 4064 C C . VAL A 1 518 ? -28.226 10.997 40.739 1.00 98.00 518 VAL A C 1
ATOM 4066 O O . VAL A 1 518 ? -28.886 11.002 39.702 1.00 98.00 518 VAL A O 1
ATOM 4069 N N . ALA A 1 519 ? -28.462 10.157 41.738 1.00 97.44 519 ALA A N 1
ATOM 4070 C CA . ALA A 1 519 ? -29.625 9.290 41.815 1.00 97.44 519 ALA A CA 1
ATOM 4071 C C . ALA A 1 519 ? -30.322 9.497 43.158 1.00 97.44 519 ALA A C 1
ATOM 4073 O O . ALA A 1 519 ? -29.681 9.536 44.210 1.00 97.44 519 ALA A O 1
ATOM 4074 N N . TRP A 1 520 ? -31.640 9.638 43.101 1.00 97.56 520 TRP A N 1
ATOM 4075 C CA . TRP A 1 520 ? -32.501 9.830 44.249 1.00 97.56 520 TRP A CA 1
ATOM 4076 C C . TRP A 1 520 ? -33.655 8.834 44.205 1.00 97.56 520 TRP A C 1
ATOM 4078 O O . TRP A 1 520 ? -34.510 8.882 43.315 1.00 97.56 520 TRP A O 1
ATOM 4088 N N . GLN A 1 521 ? -33.709 7.964 45.206 1.00 96.56 521 GLN A N 1
ATOM 4089 C CA . GLN A 1 521 ? -34.887 7.165 45.493 1.00 96.56 521 GLN A CA 1
ATOM 4090 C C . GLN A 1 521 ? -35.944 8.076 46.130 1.00 96.56 521 GLN A C 1
ATOM 4092 O O . GLN A 1 521 ? -35.968 8.292 47.343 1.00 96.56 521 GLN A O 1
ATOM 4097 N N . ALA A 1 522 ? -36.787 8.672 45.286 1.00 93.94 522 ALA A N 1
ATOM 4098 C CA . ALA A 1 522 ? -37.835 9.594 45.712 1.00 93.94 522 ALA A CA 1
ATOM 4099 C C . ALA A 1 522 ? -38.929 8.881 46.516 1.00 93.94 522 ALA A C 1
ATOM 4101 O O . ALA A 1 522 ? -39.508 9.472 47.429 1.00 93.94 522 ALA A O 1
ATOM 4102 N N . ARG A 1 523 ? -39.200 7.618 46.165 1.00 93.50 523 ARG A N 1
ATOM 4103 C CA . ARG A 1 523 ? -40.088 6.678 46.857 1.00 93.50 523 ARG A CA 1
ATOM 4104 C C . ARG A 1 523 ? -39.562 5.253 46.673 1.00 93.50 523 ARG A C 1
ATOM 4106 O O . ARG A 1 523 ? -38.741 5.011 45.791 1.00 93.50 523 ARG A O 1
ATOM 4113 N N . ASP A 1 524 ? -40.078 4.306 47.448 1.00 90.50 524 ASP A N 1
ATOM 4114 C CA . ASP A 1 524 ? -39.691 2.891 47.349 1.00 90.50 524 ASP A CA 1
ATOM 4115 C C . ASP A 1 524 ? -39.961 2.298 45.951 1.00 90.50 524 ASP A C 1
ATOM 4117 O O . ASP A 1 524 ? -39.252 1.399 45.508 1.00 90.50 524 ASP A O 1
ATOM 4121 N N . ASP A 1 525 ? -40.936 2.864 45.232 1.00 93.44 525 ASP A N 1
ATOM 4122 C CA . ASP A 1 525 ? -41.384 2.485 43.891 1.00 93.44 525 ASP A CA 1
ATOM 4123 C C . ASP A 1 525 ? -40.866 3.404 42.765 1.00 93.44 525 ASP A C 1
ATOM 4125 O O . ASP A 1 525 ? -41.164 3.162 41.594 1.00 93.44 525 ASP A O 1
ATOM 4129 N N . LEU A 1 526 ? -40.104 4.460 43.088 1.00 95.62 526 LEU A N 1
ATOM 4130 C CA . LEU A 1 526 ? -39.672 5.488 42.134 1.00 95.62 526 LEU A CA 1
ATOM 4131 C C . LEU A 1 526 ? -38.257 6.003 42.428 1.00 95.62 526 LEU A C 1
ATOM 4133 O O . LEU A 1 526 ? -38.007 6.680 43.426 1.00 95.62 526 LEU A O 1
ATOM 4137 N N . ASN A 1 527 ? -37.360 5.807 41.466 1.00 97.38 527 ASN A N 1
ATOM 4138 C CA . ASN A 1 527 ? -36.008 6.344 41.455 1.00 97.38 527 ASN A CA 1
ATOM 4139 C C . ASN A 1 527 ? -35.817 7.328 40.297 1.00 97.38 527 ASN A C 1
ATOM 4141 O O . ASN A 1 527 ? -36.081 7.007 39.139 1.00 97.38 527 ASN A O 1
ATOM 4145 N N . ILE A 1 528 ? -35.293 8.505 40.616 1.00 97.94 528 ILE A N 1
ATOM 4146 C CA . ILE A 1 528 ? -34.983 9.586 39.680 1.00 97.94 528 ILE A CA 1
ATOM 4147 C C . ILE A 1 528 ? -33.470 9.674 39.550 1.00 97.94 528 ILE A C 1
ATOM 4149 O O . ILE A 1 528 ? -32.763 9.555 40.548 1.00 97.94 528 ILE A O 1
ATOM 4153 N N . TYR A 1 529 ? -32.953 9.892 38.348 1.00 97.75 529 TYR A N 1
ATOM 4154 C CA . TYR A 1 529 ? -31.527 10.107 38.159 1.00 97.75 529 TYR A CA 1
ATOM 4155 C C . TYR A 1 529 ? -31.242 11.135 37.069 1.00 97.75 529 TYR A C 1
ATOM 4157 O O . TYR A 1 529 ? -32.041 11.342 36.159 1.00 97.75 529 TYR A O 1
ATOM 4165 N N . ALA A 1 530 ? -30.088 11.781 37.179 1.00 98.06 530 ALA A N 1
ATOM 4166 C CA . ALA A 1 530 ? -29.539 12.659 36.160 1.00 98.06 530 ALA A CA 1
ATOM 4167 C C . ALA A 1 530 ? -28.026 12.458 36.080 1.00 98.06 530 ALA A C 1
ATOM 4169 O O . ALA A 1 530 ? -27.375 12.215 37.098 1.00 98.06 530 ALA A O 1
ATOM 4170 N N . ASN A 1 531 ? -27.469 12.555 34.879 1.00 97.88 531 ASN A N 1
ATOM 4171 C CA . ASN A 1 531 ? -26.052 12.351 34.629 1.00 97.88 531 ASN A CA 1
ATOM 4172 C C . ASN A 1 531 ? -25.541 13.310 33.551 1.00 97.88 531 ASN A C 1
ATOM 4174 O O . ASN A 1 531 ? -26.223 13.586 32.566 1.00 97.88 531 ASN A O 1
ATOM 4178 N N . PHE A 1 532 ? -24.319 13.787 33.733 1.00 98.06 532 PHE A N 1
ATOM 4179 C CA . PHE A 1 532 ? -23.526 14.450 32.711 1.00 98.06 532 PHE A CA 1
ATOM 4180 C C . PHE A 1 532 ? -22.226 13.676 32.540 1.00 98.06 532 PHE A C 1
ATOM 4182 O O . PHE A 1 532 ? -21.575 13.355 33.533 1.00 98.06 532 PHE A O 1
ATOM 4189 N N . SER A 1 533 ? -21.800 13.447 31.304 1.00 97.38 533 SER A N 1
ATOM 4190 C CA . SER A 1 533 ? -20.500 12.852 31.008 1.00 97.38 533 SER A CA 1
ATOM 4191 C C . SER A 1 533 ? -19.867 13.473 29.769 1.00 97.38 533 SER A C 1
ATOM 4193 O O . SER A 1 533 ? -20.550 13.879 28.828 1.00 97.38 533 SER A O 1
ATOM 4195 N N . GLN A 1 534 ? -18.537 13.532 29.761 1.00 97.06 534 GLN A N 1
ATOM 4196 C CA . GLN A 1 534 ? -17.751 13.843 28.575 1.00 97.06 534 GLN A CA 1
ATOM 4197 C C . GLN A 1 534 ? -16.796 12.690 28.282 1.00 97.06 534 GLN A C 1
ATOM 4199 O O . GLN A 1 534 ? -15.993 12.315 29.135 1.00 97.06 534 GLN A O 1
ATOM 4204 N N . GLY A 1 535 ? -16.867 12.167 27.063 1.00 94.81 535 GLY A N 1
ATOM 4205 C CA . GLY A 1 535 ? -15.921 11.202 26.517 1.00 94.81 535 GLY A CA 1
ATOM 4206 C C . GLY A 1 535 ? -15.138 11.804 25.356 1.00 94.81 535 GLY A C 1
ATOM 4207 O O . GLY A 1 535 ? -15.638 12.675 24.641 1.00 94.81 535 GLY A O 1
ATOM 4208 N N . VAL A 1 536 ? -13.908 11.335 25.172 1.00 94.06 536 VAL A N 1
ATOM 4209 C CA . VAL A 1 536 ? -13.027 11.754 24.080 1.00 94.06 536 VAL A CA 1
ATOM 4210 C C . VAL A 1 536 ? -12.476 10.518 23.381 1.00 94.06 536 VAL A C 1
ATOM 4212 O O . VAL A 1 536 ? -12.034 9.582 24.051 1.00 94.06 536 VAL A O 1
ATOM 4215 N N . ARG A 1 537 ? -12.468 10.537 22.046 1.00 91.31 537 ARG A N 1
ATOM 4216 C CA . ARG A 1 537 ? -11.783 9.554 21.199 1.00 91.31 537 ARG A CA 1
ATOM 4217 C C . ARG A 1 537 ? -10.619 10.249 20.496 1.00 91.31 537 ARG A C 1
ATOM 4219 O O . ARG A 1 537 ? -10.800 11.288 19.867 1.00 91.31 537 ARG A O 1
ATOM 4226 N N . VAL A 1 538 ? -9.420 9.692 20.641 1.00 90.44 538 VAL A N 1
ATOM 4227 C CA . VAL A 1 538 ? -8.254 10.092 19.839 1.00 90.44 538 VAL A CA 1
ATOM 4228 C C . VAL A 1 538 ? -8.387 9.433 18.460 1.00 90.44 538 VAL A C 1
ATOM 4230 O O . VAL A 1 538 ? -8.784 8.262 18.425 1.00 90.44 538 VAL A O 1
ATOM 4233 N N . PRO A 1 539 ? -8.098 10.144 17.353 1.00 87.69 539 PRO A N 1
ATOM 4234 C CA . PRO A 1 539 ? -8.019 9.529 16.034 1.00 87.69 539 PRO A CA 1
ATOM 4235 C C . PRO A 1 539 ? -7.065 8.330 16.049 1.00 87.69 539 PRO A C 1
ATOM 4237 O O . PRO A 1 539 ? -5.987 8.365 16.646 1.00 87.69 539 PRO A O 1
ATOM 4240 N N . SER A 1 540 ? -7.493 7.232 15.447 1.00 80.38 540 SER A N 1
ATOM 4241 C CA . SER A 1 540 ? -6.702 6.011 15.361 1.00 80.38 540 SER A CA 1
ATOM 4242 C C . SER A 1 540 ? -5.482 6.200 14.462 1.00 80.38 540 SER A C 1
ATOM 4244 O O . SER A 1 540 ? -5.397 7.141 13.679 1.00 80.38 540 SER A O 1
ATOM 4246 N N . VAL A 1 541 ? -4.532 5.274 14.583 1.00 79.00 541 VAL A N 1
ATOM 4247 C CA . VAL A 1 541 ? -3.307 5.223 13.778 1.00 79.00 541 VAL A CA 1
ATOM 4248 C C . VAL A 1 541 ? -3.646 5.338 12.282 1.00 79.00 541 VAL A C 1
ATOM 4250 O O . VAL A 1 541 ? -3.129 6.229 11.617 1.00 79.00 541 VAL A O 1
ATOM 4253 N N . ILE A 1 542 ? -4.620 4.554 11.800 1.00 74.44 542 ILE A N 1
ATOM 4254 C CA . ILE A 1 542 ? -5.079 4.567 10.400 1.00 74.44 542 ILE A CA 1
ATOM 4255 C C . ILE A 1 542 ? -5.781 5.872 9.987 1.00 74.44 542 ILE A C 1
ATOM 4257 O O . ILE A 1 542 ? -5.560 6.348 8.882 1.00 74.44 542 ILE A O 1
ATOM 4261 N N . GLU A 1 543 ? -6.564 6.497 10.875 1.00 75.00 543 GLU A N 1
ATOM 4262 C CA . GLU A 1 543 ? -7.198 7.804 10.604 1.00 75.00 543 GLU A CA 1
ATOM 4263 C C . GLU A 1 543 ? -6.157 8.930 10.501 1.00 75.00 543 GLU A C 1
ATOM 4265 O O . GLU A 1 543 ? -6.369 9.910 9.799 1.00 75.00 543 GLU A O 1
ATOM 4270 N N . LEU A 1 544 ? -5.015 8.788 11.179 1.00 74.12 544 LEU A N 1
ATOM 4271 C CA . LEU A 1 544 ? -3.902 9.734 11.111 1.00 74.12 544 LEU A CA 1
ATOM 4272 C C . LEU A 1 544 ? -2.907 9.422 9.989 1.00 74.12 544 LEU A C 1
ATOM 4274 O O . LEU A 1 544 ? -1.972 10.194 9.801 1.00 74.12 544 LEU A O 1
ATOM 4278 N N . GLY A 1 545 ? -3.055 8.302 9.273 1.00 65.06 545 GLY A N 1
ATOM 4279 C CA . GLY A 1 545 ? -2.036 7.812 8.340 1.00 65.06 545 GLY A CA 1
ATOM 4280 C C . GLY A 1 545 ? -1.724 8.778 7.201 1.00 65.06 545 GLY A C 1
ATOM 4281 O O . GLY A 1 545 ? -0.567 8.912 6.824 1.00 65.06 545 GLY A O 1
ATOM 4282 N N . CYS A 1 546 ? -2.732 9.508 6.719 1.00 64.62 546 CYS A N 1
ATOM 4283 C CA . CYS A 1 546 ? -2.582 10.523 5.676 1.00 64.62 546 CYS A CA 1
ATOM 4284 C C . CYS A 1 546 ? -2.629 11.966 6.227 1.00 64.62 546 CYS A C 1
ATOM 4286 O O . CYS A 1 546 ? -2.707 12.911 5.446 1.00 64.62 546 CYS A O 1
ATOM 4288 N N . ALA A 1 547 ? -2.648 12.181 7.549 1.00 64.88 547 ALA A N 1
ATOM 4289 C CA . ALA A 1 547 ? -2.903 13.510 8.105 1.00 64.88 547 ALA A CA 1
ATOM 4290 C C . ALA A 1 547 ? -1.717 14.486 7.916 1.00 64.88 547 ALA A C 1
ATOM 4292 O O . ALA A 1 547 ? -0.549 14.115 7.874 1.00 64.88 547 ALA A O 1
ATOM 4293 N N . LEU A 1 548 ? -2.020 15.779 7.817 1.00 63.84 548 LEU A N 1
ATOM 4294 C CA . LEU A 1 548 ? -1.066 16.868 7.628 1.00 63.84 548 LEU A CA 1
ATOM 4295 C C . LEU A 1 548 ? -0.411 17.282 8.961 1.00 63.84 548 LEU A C 1
ATOM 4297 O O . LEU A 1 548 ? -1.059 17.919 9.805 1.00 63.84 548 LEU A O 1
ATOM 4301 N N . ASP A 1 549 ? 0.895 17.062 9.099 1.00 65.19 549 ASP A N 1
ATOM 4302 C CA . ASP A 1 549 ? 1.771 17.724 10.064 1.00 65.19 549 ASP A CA 1
ATOM 4303 C C . ASP A 1 549 ? 2.068 19.171 9.641 1.00 65.19 549 ASP A C 1
ATOM 4305 O O . ASP A 1 549 ? 2.760 19.487 8.666 1.00 65.19 549 ASP A O 1
ATOM 4309 N N . LYS A 1 550 ? 1.524 20.085 10.446 1.00 67.75 550 LYS A N 1
ATOM 4310 C CA . LYS A 1 550 ? 1.652 21.538 10.293 1.00 67.75 550 LYS A CA 1
ATOM 4311 C C . LYS A 1 550 ? 2.974 22.088 10.828 1.00 67.75 550 LYS A C 1
ATOM 4313 O O . LYS A 1 550 ? 3.144 23.309 10.834 1.00 67.75 550 LYS A O 1
ATOM 4318 N N . THR A 1 551 ? 3.892 21.243 11.300 1.00 68.31 551 THR A N 1
ATOM 4319 C CA . THR A 1 551 ? 5.212 21.664 11.773 1.00 68.31 551 THR A CA 1
ATOM 4320 C C . THR A 1 551 ? 5.909 22.443 10.656 1.00 68.31 551 THR A C 1
ATOM 4322 O O . THR A 1 551 ? 6.137 21.898 9.576 1.00 68.31 551 THR A O 1
ATOM 4325 N N . PRO A 1 552 ? 6.219 23.736 10.852 1.00 72.12 552 PRO A N 1
ATOM 4326 C CA . PRO A 1 552 ? 6.870 24.526 9.819 1.00 72.12 552 PRO A CA 1
ATOM 4327 C C . PRO A 1 552 ? 8.313 24.057 9.639 1.00 72.12 552 PRO A C 1
ATOM 4329 O O . PRO A 1 552 ? 9.085 24.016 10.598 1.00 72.12 552 PRO A O 1
ATOM 4332 N N . VAL A 1 553 ? 8.697 23.763 8.403 1.00 69.94 553 VAL A N 1
ATOM 4333 C CA . VAL A 1 553 ? 10.057 23.376 8.028 1.00 69.94 553 VAL A CA 1
ATOM 4334 C C . VAL A 1 553 ? 10.599 24.285 6.925 1.00 69.94 553 VAL A C 1
ATOM 4336 O O . VAL A 1 553 ? 9.871 24.829 6.090 1.00 69.94 553 VAL A O 1
ATOM 4339 N N . GLY A 1 554 ? 11.923 24.451 6.917 1.00 70.06 554 GLY A N 1
ATOM 4340 C CA . GLY A 1 554 ? 12.624 25.311 5.963 1.00 70.06 554 GLY A CA 1
ATOM 4341 C C . GLY A 1 554 ? 12.490 26.811 6.257 1.00 70.06 554 GLY A C 1
ATOM 4342 O O . GLY A 1 554 ? 11.746 27.253 7.128 1.00 70.06 554 GLY A O 1
ATOM 4343 N N . SER A 1 555 ? 13.233 27.623 5.503 1.00 64.19 555 SER A N 1
ATOM 4344 C CA . SER A 1 555 ? 13.346 29.078 5.710 1.00 64.19 555 SER A CA 1
ATOM 4345 C C . SER A 1 555 ? 12.064 29.868 5.414 1.00 64.19 555 SER A C 1
ATOM 4347 O O . SER A 1 555 ? 11.960 31.025 5.814 1.00 64.19 555 SER A O 1
ATOM 4349 N N . LYS A 1 556 ? 11.087 29.255 4.732 1.00 65.12 556 LYS A N 1
ATOM 4350 C CA . LYS A 1 556 ? 9.798 29.865 4.365 1.00 65.12 556 LYS A CA 1
ATOM 4351 C C . LYS A 1 556 ? 8.608 29.376 5.206 1.00 65.12 556 LYS A C 1
ATOM 4353 O O . LYS A 1 556 ? 7.498 29.831 4.960 1.00 65.12 556 LYS A O 1
ATOM 4358 N N . GLY A 1 557 ? 8.826 28.490 6.186 1.00 73.00 557 GLY A N 1
ATOM 4359 C CA . GLY A 1 557 ? 7.766 28.008 7.083 1.00 73.00 557 GLY A CA 1
ATOM 4360 C C . GLY A 1 557 ? 6.661 27.224 6.370 1.00 73.00 557 GLY A C 1
ATOM 4361 O O . GLY A 1 557 ? 5.485 27.412 6.672 1.00 73.00 557 GLY A O 1
ATOM 4362 N N . ILE A 1 558 ? 7.035 26.382 5.405 1.00 69.62 558 ILE A N 1
ATOM 4363 C CA . ILE A 1 558 ? 6.105 25.475 4.720 1.00 69.62 558 ILE A CA 1
ATOM 4364 C C . ILE A 1 558 ? 5.798 24.321 5.682 1.00 69.62 558 ILE A C 1
ATOM 4366 O O . ILE A 1 558 ? 6.688 23.893 6.415 1.00 69.62 558 ILE A O 1
ATOM 4370 N N . TYR A 1 559 ? 4.557 23.835 5.717 1.00 69.38 559 TYR A N 1
ATOM 4371 C CA . TYR A 1 559 ? 4.207 22.667 6.530 1.00 69.38 559 TYR A CA 1
ATOM 4372 C C . TYR A 1 559 ? 5.005 21.442 6.091 1.00 69.38 559 TYR A C 1
ATOM 4374 O O . TYR A 1 559 ? 5.173 21.218 4.892 1.00 69.38 559 TYR A O 1
ATOM 4382 N N . LYS A 1 560 ? 5.488 20.670 7.066 1.00 67.25 560 LYS A N 1
ATOM 4383 C CA . LYS A 1 560 ? 6.331 19.492 6.866 1.00 67.25 560 LYS A CA 1
ATOM 4384 C C . LYS A 1 560 ? 5.752 18.551 5.813 1.00 67.25 560 LYS A C 1
ATOM 4386 O O . LYS A 1 560 ? 6.396 18.343 4.793 1.00 67.25 560 LYS A O 1
ATOM 4391 N N . SER A 1 561 ? 4.483 18.181 5.951 1.00 63.00 561 SER A N 1
ATOM 4392 C CA . SER A 1 561 ? 3.783 17.313 4.997 1.00 63.00 561 SER A CA 1
ATOM 4393 C C . SER A 1 561 ? 3.629 17.881 3.581 1.00 63.00 561 SER A C 1
ATOM 4395 O O . SER A 1 561 ? 3.538 17.115 2.631 1.00 63.00 561 SER A O 1
ATOM 4397 N N . LEU A 1 562 ? 3.582 19.210 3.410 1.00 64.56 562 LEU A N 1
ATOM 4398 C CA . LEU A 1 562 ? 3.533 19.831 2.074 1.00 64.56 562 LEU A CA 1
ATOM 4399 C C . LEU A 1 562 ? 4.919 19.907 1.438 1.00 64.56 562 LEU A C 1
ATOM 4401 O O . LEU A 1 562 ? 5.046 19.832 0.223 1.00 64.56 562 LEU A O 1
ATOM 4405 N N . ARG A 1 563 ? 5.965 20.088 2.250 1.00 64.06 563 ARG A N 1
ATOM 4406 C CA . ARG A 1 563 ? 7.349 20.065 1.771 1.00 64.06 563 ARG A CA 1
ATOM 4407 C C . ARG A 1 563 ? 7.789 18.651 1.396 1.00 64.06 563 ARG A C 1
ATOM 4409 O O . ARG A 1 563 ? 8.520 18.505 0.429 1.00 64.06 563 ARG A O 1
ATOM 4416 N N . GLU A 1 564 ? 7.336 17.665 2.160 1.00 60.59 564 GLU A N 1
ATOM 4417 C CA . GLU A 1 564 ? 7.494 16.227 1.900 1.00 60.59 564 GLU A CA 1
ATOM 4418 C C . GLU A 1 564 ? 6.496 15.723 0.843 1.00 60.59 564 GLU A C 1
ATOM 4420 O O . GLU A 1 564 ? 6.500 14.545 0.525 1.00 60.59 564 GLU A O 1
ATOM 4425 N N . ASN A 1 565 ? 5.664 16.623 0.293 1.00 55.47 565 ASN A N 1
ATOM 4426 C CA . ASN A 1 565 ? 4.746 16.379 -0.816 1.00 55.47 565 ASN A CA 1
ATOM 4427 C C . ASN A 1 565 ? 3.887 15.119 -0.636 1.00 55.47 565 ASN A C 1
ATOM 4429 O O . ASN A 1 565 ? 3.902 14.210 -1.447 1.00 55.47 565 ASN A O 1
ATOM 4433 N N . ARG A 1 566 ? 3.138 15.042 0.463 1.00 58.44 566 ARG A N 1
ATOM 4434 C CA . ARG A 1 566 ? 2.387 13.826 0.772 1.00 58.44 566 ARG A CA 1
ATOM 4435 C C . ARG A 1 566 ? 1.135 13.658 -0.070 1.00 58.44 566 ARG A C 1
ATOM 4437 O O . ARG A 1 566 ? 0.100 14.265 0.210 1.00 58.44 566 ARG A O 1
ATOM 4444 N N . THR A 1 567 ? 1.213 12.760 -1.036 1.00 56.19 567 THR A N 1
ATOM 4445 C CA . THR A 1 567 ? 0.048 12.164 -1.684 1.00 56.19 567 THR A CA 1
ATOM 4446 C C . THR A 1 567 ? -0.308 10.850 -0.980 1.00 56.19 567 THR A C 1
ATOM 4448 O O . THR A 1 567 ? 0.549 10.005 -0.735 1.00 56.19 567 THR A O 1
ATOM 4451 N N . CYS A 1 568 ? -1.575 10.696 -0.580 1.00 58.06 568 CYS A N 1
ATOM 4452 C CA . CYS A 1 568 ? -2.092 9.460 0.009 1.00 58.06 568 CYS A CA 1
ATOM 4453 C C . CYS A 1 568 ? -3.103 8.848 -0.961 1.00 58.06 568 CYS A C 1
ATOM 4455 O O . CYS A 1 568 ? -4.270 9.230 -0.998 1.00 58.06 568 CYS A O 1
ATOM 4457 N N . SER A 1 569 ? -2.630 7.936 -1.802 1.00 53.78 569 SER A N 1
ATOM 4458 C CA . SER A 1 569 ? -3.443 7.242 -2.812 1.00 53.78 569 SER A CA 1
ATOM 4459 C C . SER A 1 569 ? -4.078 5.968 -2.240 1.00 53.78 569 SER A C 1
ATOM 4461 O O . SER A 1 569 ? -3.698 4.863 -2.625 1.00 53.78 569 SER A O 1
ATOM 4463 N N . LEU A 1 570 ? -4.936 6.082 -1.220 1.00 57.59 570 LEU A N 1
ATOM 4464 C CA . LEU A 1 570 ? -5.668 4.921 -0.696 1.00 57.59 570 LEU A CA 1
ATOM 4465 C C . LEU A 1 570 ? -6.919 4.643 -1.562 1.00 57.59 570 LEU A C 1
ATOM 4467 O O . LEU A 1 570 ? -7.511 5.599 -2.063 1.00 57.59 570 LEU A O 1
ATOM 4471 N N . PRO A 1 571 ? -7.331 3.368 -1.752 1.00 44.06 571 PRO A N 1
ATOM 4472 C CA . PRO A 1 571 ? -8.402 2.982 -2.692 1.00 44.06 571 PRO A CA 1
ATOM 4473 C C . PRO A 1 571 ? -9.754 3.659 -2.421 1.00 44.06 571 PRO A C 1
ATOM 4475 O O . PRO A 1 571 ? -10.535 3.906 -3.332 1.00 44.06 571 PRO A O 1
ATOM 4478 N N . SER A 1 572 ? -10.011 4.006 -1.161 1.00 42.59 572 SER A N 1
ATOM 4479 C CA . SER A 1 572 ? -11.008 4.997 -0.766 1.00 42.59 572 SER A CA 1
ATOM 4480 C C . SER A 1 572 ? -10.276 6.287 -0.423 1.00 42.59 572 SER A C 1
ATOM 4482 O O . SER A 1 572 ? -9.322 6.213 0.351 1.00 42.59 572 SER A O 1
ATOM 4484 N N . THR A 1 573 ? -10.750 7.415 -0.946 1.00 37.25 573 THR A N 1
ATOM 4485 C CA . THR A 1 573 ? -10.336 8.824 -0.779 1.00 37.25 573 THR A CA 1
ATOM 4486 C C . THR A 1 573 ? -9.949 9.269 0.642 1.00 37.25 573 THR A C 1
ATOM 4488 O O . THR A 1 573 ? -10.462 10.253 1.170 1.00 37.25 573 THR A O 1
ATOM 4491 N N . LEU A 1 574 ? -8.972 8.624 1.272 1.00 45.91 574 LEU A N 1
ATOM 4492 C CA . LEU A 1 574 ? -8.235 9.177 2.397 1.00 45.91 574 LEU A CA 1
ATOM 4493 C C . LEU A 1 574 ? -7.283 10.209 1.799 1.00 45.91 574 LEU A C 1
ATOM 4495 O O . LEU A 1 574 ? -6.084 9.996 1.656 1.00 45.91 574 LEU A O 1
ATOM 4499 N N . SER A 1 575 ? -7.866 11.327 1.365 1.00 45.78 575 SER A N 1
ATOM 4500 C CA . SER A 1 575 ? -7.122 12.527 1.028 1.00 45.78 575 SER A CA 1
ATOM 4501 C C . SER A 1 575 ? -6.319 12.960 2.247 1.00 45.78 575 SER A C 1
ATOM 4503 O O . SER A 1 575 ? -6.718 12.683 3.378 1.00 45.78 575 SER A O 1
ATOM 4505 N N . GLY A 1 576 ? -5.200 13.649 2.032 1.00 51.59 576 GLY A N 1
ATOM 4506 C CA . GLY A 1 576 ? -4.390 14.139 3.138 1.00 51.59 576 GLY A CA 1
ATOM 4507 C C . GLY A 1 576 ? -5.167 15.113 4.030 1.00 51.59 576 GLY A C 1
ATOM 4508 O O . GLY A 1 576 ? -5.232 16.308 3.737 1.00 51.59 576 GLY A O 1
ATOM 4509 N N . ASP A 1 577 ? -5.786 14.605 5.095 1.00 54.84 577 ASP A N 1
ATOM 4510 C CA . ASP A 1 577 ? -6.620 15.395 5.994 1.00 54.84 577 ASP A CA 1
ATOM 4511 C C . ASP A 1 577 ? -5.761 16.406 6.765 1.00 54.84 577 ASP A C 1
ATOM 4513 O O . ASP A 1 577 ? -4.631 16.105 7.145 1.00 54.84 577 ASP A O 1
ATOM 4517 N N . PRO A 1 578 ? -6.244 17.623 7.071 1.00 59.50 578 PRO A N 1
ATOM 4518 C CA . PRO A 1 578 ? -5.555 18.478 8.036 1.00 59.50 578 PRO A CA 1
ATOM 4519 C C . PRO A 1 578 ? -5.416 17.747 9.383 1.00 59.50 578 PRO A C 1
ATOM 4521 O O . PRO A 1 578 ? -6.255 16.913 9.696 1.00 59.50 578 PRO A O 1
ATOM 4524 N N . TYR A 1 579 ? -4.423 18.104 10.219 1.00 70.69 579 TYR A N 1
ATOM 4525 C CA . TYR A 1 579 ? -4.310 17.582 11.598 1.00 70.69 579 TYR A CA 1
ATOM 4526 C C . TYR A 1 579 ? -5.683 17.362 12.254 1.00 70.69 579 TYR A C 1
ATOM 4528 O O . TYR A 1 579 ? -6.428 18.330 12.464 1.00 70.69 579 TYR A O 1
ATOM 4536 N N . LEU A 1 580 ? -5.983 16.102 12.576 1.00 78.56 580 LEU A N 1
ATOM 4537 C CA . LEU A 1 580 ? -7.277 15.696 13.103 1.00 78.56 580 LEU A CA 1
ATOM 4538 C C . LEU A 1 580 ? -7.337 15.967 14.617 1.00 78.56 580 LEU A C 1
ATOM 4540 O O . LEU A 1 580 ? -6.577 15.362 15.386 1.00 78.56 580 LEU A O 1
ATOM 4544 N N . PRO A 1 581 ? -8.204 16.885 15.088 1.00 85.38 581 PRO A N 1
ATOM 4545 C CA . PRO A 1 581 ? -8.445 17.073 16.515 1.00 85.38 581 PRO A CA 1
ATOM 4546 C C . PRO A 1 581 ? -9.163 15.860 17.130 1.00 85.38 581 PRO A C 1
ATOM 4548 O O . PRO A 1 581 ? -9.732 15.020 16.441 1.00 85.38 581 PRO A O 1
ATOM 4551 N N . GLN A 1 582 ? -9.159 15.769 18.461 1.00 89.50 582 GLN A N 1
ATOM 4552 C CA . GLN A 1 582 ? -9.878 14.698 19.158 1.00 89.50 582 GLN A CA 1
ATOM 4553 C C . GLN A 1 582 ? -11.392 14.903 19.088 1.00 89.50 582 GLN A C 1
ATOM 4555 O O . GLN A 1 582 ? -11.875 15.993 19.405 1.00 89.50 582 GLN A O 1
ATOM 4560 N N . ILE A 1 583 ? -12.126 13.820 18.834 1.00 92.62 583 ILE A N 1
ATOM 4561 C CA . ILE A 1 583 ? -13.589 13.805 18.863 1.00 92.62 583 ILE A CA 1
ATOM 4562 C C . ILE A 1 583 ? -14.058 13.913 20.313 1.00 92.62 583 ILE A C 1
ATOM 4564 O O . ILE A 1 583 ? -13.618 13.140 21.173 1.00 92.62 583 ILE A O 1
ATOM 4568 N N . LYS A 1 584 ? -14.966 14.852 20.603 1.00 94.75 584 LYS A N 1
ATOM 4569 C CA . LYS A 1 584 ? -15.509 15.078 21.955 1.00 94.75 584 LYS A CA 1
ATOM 4570 C C . LYS A 1 584 ? -17.013 14.857 21.974 1.00 94.75 584 LYS A C 1
ATOM 4572 O O . LYS A 1 584 ? -17.744 15.574 21.298 1.00 94.75 584 LYS A O 1
ATOM 4577 N N . ALA A 1 585 ? -17.475 13.927 22.802 1.00 96.31 585 ALA A N 1
ATOM 4578 C CA . ALA A 1 585 ? -18.892 13.650 23.007 1.00 96.31 585 ALA A CA 1
ATOM 4579 C C . ALA A 1 585 ? -19.312 14.083 24.415 1.00 96.31 585 ALA A C 1
ATOM 4581 O O . ALA A 1 585 ? -18.796 13.571 25.409 1.00 96.31 585 ALA A O 1
ATOM 4582 N N . GLN A 1 586 ? -20.253 15.022 24.505 1.00 97.31 586 GLN A N 1
ATOM 4583 C CA . GLN A 1 586 ? -20.837 15.481 25.767 1.00 97.31 586 GLN A CA 1
ATOM 4584 C C . GLN A 1 586 ? -22.281 15.011 25.859 1.00 97.31 586 GLN A C 1
ATOM 4586 O O . GLN A 1 586 ? -23.094 15.372 25.010 1.00 97.31 586 GLN A O 1
ATOM 4591 N N . THR A 1 587 ? -22.598 14.228 26.886 1.00 97.88 587 THR A N 1
ATOM 4592 C CA . THR A 1 587 ? -23.930 13.650 27.078 1.00 97.88 587 THR A CA 1
ATOM 4593 C C . THR A 1 587 ? -24.562 14.171 28.356 1.00 97.88 587 THR A C 1
ATOM 4595 O O . THR A 1 587 ? -23.937 14.157 29.415 1.00 97.88 587 THR A O 1
ATOM 4598 N N . VAL A 1 588 ? -25.816 14.605 28.254 1.00 97.94 588 VAL A N 1
ATOM 4599 C CA . VAL A 1 588 ? -26.698 14.860 29.397 1.00 97.94 588 VAL A CA 1
ATOM 4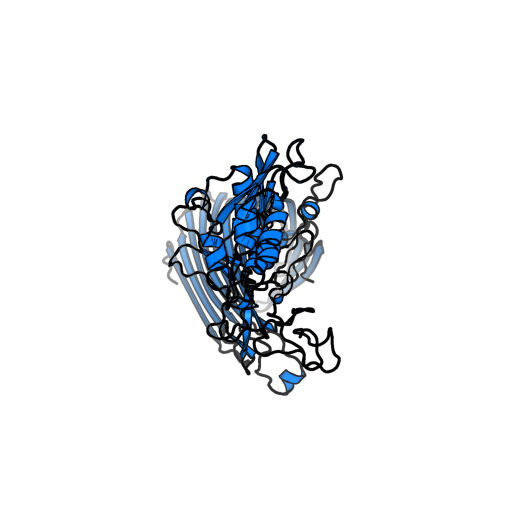600 C C . VAL A 1 588 ? -27.835 13.852 29.337 1.00 97.94 588 VAL A C 1
ATOM 4602 O O . VAL A 1 588 ? -28.470 13.702 28.295 1.00 97.94 588 VAL A O 1
ATOM 4605 N N . GLU A 1 589 ? -28.100 13.180 30.451 1.00 98.06 589 GLU A N 1
ATOM 4606 C CA . GLU A 1 589 ? -29.184 12.214 30.601 1.00 98.06 589 GLU A CA 1
ATOM 4607 C C . GLU A 1 589 ? -30.007 12.539 31.848 1.00 98.06 589 GLU A C 1
ATOM 4609 O O . GLU A 1 589 ? -29.466 12.869 32.905 1.00 98.06 589 GLU A O 1
ATOM 4614 N N . ILE A 1 590 ? -31.325 12.407 31.734 1.00 98.19 590 ILE A N 1
ATOM 4615 C CA . ILE A 1 590 ? -32.251 12.377 32.862 1.00 98.19 590 ILE A CA 1
ATOM 4616 C C . ILE A 1 590 ? -33.172 11.174 32.704 1.00 98.19 590 ILE A C 1
ATOM 4618 O O . ILE A 1 590 ? -33.644 10.878 31.605 1.00 98.19 590 ILE A O 1
ATOM 4622 N N . GLY A 1 591 ? -33.450 10.483 33.801 1.00 97.50 591 GLY A N 1
ATOM 4623 C CA . GLY A 1 591 ? -34.325 9.330 33.756 1.00 97.50 591 GLY A CA 1
ATOM 4624 C C . GLY A 1 591 ? -35.056 9.053 35.054 1.00 97.50 591 GLY A C 1
ATOM 4625 O O . GLY A 1 591 ? -34.754 9.574 36.131 1.00 97.50 591 GLY A O 1
ATOM 4626 N N . LEU A 1 592 ? -36.072 8.222 34.907 1.00 97.81 592 LEU A N 1
ATOM 4627 C CA . LEU A 1 592 ? -36.984 7.779 35.938 1.00 97.81 592 LEU A CA 1
ATOM 4628 C C . LEU A 1 592 ? -37.143 6.271 35.782 1.00 97.81 592 LEU A C 1
ATOM 4630 O O . LEU A 1 592 ? -37.387 5.784 34.683 1.00 97.81 592 LEU A O 1
ATOM 4634 N N . ARG A 1 593 ? -37.044 5.526 36.875 1.00 96.62 593 ARG A N 1
ATOM 4635 C CA . ARG A 1 593 ? -37.326 4.090 36.879 1.00 96.62 593 ARG A CA 1
ATOM 4636 C C . ARG A 1 593 ? -38.105 3.714 38.119 1.00 96.62 593 ARG A C 1
ATOM 4638 O O . ARG A 1 593 ? -37.912 4.321 39.171 1.00 96.62 593 ARG A O 1
ATOM 4645 N N . GLY A 1 594 ? -38.954 2.711 38.005 1.00 94.94 594 GLY A N 1
ATOM 4646 C CA . GLY A 1 594 ? -39.821 2.326 39.099 1.00 94.94 594 GLY A CA 1
ATOM 4647 C C . GLY A 1 594 ? -40.492 0.985 38.893 1.00 94.94 594 GLY A C 1
ATOM 4648 O O . GLY A 1 594 ? -40.302 0.310 37.880 1.00 94.94 594 GLY A O 1
ATOM 4649 N N . VAL A 1 595 ? -41.290 0.619 39.884 1.00 94.62 595 VAL A N 1
ATOM 4650 C CA . VAL A 1 595 ? -42.065 -0.619 39.916 1.00 94.62 595 VAL A CA 1
ATOM 4651 C C . VAL A 1 595 ? -43.498 -0.232 40.252 1.00 94.62 595 VAL A C 1
ATOM 4653 O O . VAL A 1 595 ? -43.719 0.451 41.240 1.00 94.62 595 VAL A O 1
ATOM 4656 N N . ILE A 1 596 ? -44.468 -0.584 39.411 1.00 91.44 596 ILE A N 1
ATOM 4657 C CA . ILE A 1 596 ? -45.883 -0.254 39.667 1.00 91.44 596 ILE A CA 1
ATOM 4658 C C . ILE A 1 596 ? -46.531 -1.342 40.532 1.00 91.44 596 ILE A C 1
ATOM 4660 O O . ILE A 1 596 ? -47.307 -1.035 41.434 1.00 91.44 596 ILE A O 1
ATOM 4664 N N . ASP A 1 597 ? -46.192 -2.601 40.264 1.00 89.19 597 ASP A N 1
ATOM 4665 C CA . ASP A 1 597 ? -46.604 -3.794 41.003 1.00 89.19 597 ASP A CA 1
ATOM 4666 C C . ASP A 1 597 ? -45.570 -4.923 40.802 1.00 89.19 597 ASP A C 1
ATOM 4668 O O . ASP A 1 597 ? -44.543 -4.727 40.151 1.00 89.19 597 ASP A O 1
ATOM 4672 N N . ASP A 1 598 ? -45.843 -6.119 41.329 1.00 88.69 598 ASP A N 1
ATOM 4673 C CA . ASP A 1 598 ? -44.938 -7.277 41.243 1.00 88.69 598 ASP A CA 1
ATOM 4674 C C . ASP A 1 598 ? -44.654 -7.760 39.804 1.00 88.69 598 ASP A C 1
ATOM 4676 O O . ASP A 1 598 ? -43.747 -8.569 39.592 1.00 88.69 598 ASP A O 1
ATOM 4680 N N . TYR A 1 599 ? -45.410 -7.287 38.810 1.00 90.12 599 TYR A N 1
ATOM 4681 C CA . TYR A 1 599 ? -45.329 -7.740 37.422 1.00 90.12 599 TYR A CA 1
ATOM 4682 C C . TYR A 1 599 ? -44.802 -6.665 36.466 1.00 90.12 599 TYR A C 1
ATOM 4684 O O . TYR A 1 599 ? -44.331 -7.011 35.380 1.00 90.12 599 TYR A O 1
ATOM 4692 N N . LEU A 1 600 ? -44.856 -5.381 36.841 1.00 94.06 600 LEU A N 1
ATOM 4693 C CA . LEU A 1 600 ? -44.521 -4.268 35.957 1.00 94.06 600 LEU A CA 1
ATOM 4694 C C . LEU A 1 600 ? -43.416 -3.366 36.520 1.00 94.06 600 LEU A C 1
ATOM 4696 O O . LEU A 1 600 ? -43.635 -2.511 37.381 1.00 94.06 600 LEU A O 1
ATOM 4700 N N . GLN A 1 601 ? -42.232 -3.501 35.924 1.00 96.19 601 GLN A N 1
ATOM 4701 C CA . GLN A 1 601 ? -41.108 -2.580 36.079 1.00 96.19 601 GLN A CA 1
ATOM 4702 C C . GLN A 1 601 ? -41.047 -1.647 34.868 1.00 96.19 601 GLN A C 1
ATOM 4704 O O . GLN A 1 601 ? -41.271 -2.078 33.736 1.00 96.19 601 GLN A O 1
ATOM 4709 N N . TRP A 1 602 ? -40.732 -0.374 35.089 1.00 95.62 602 TRP A N 1
ATOM 4710 C CA . TRP A 1 602 ? -40.638 0.617 34.020 1.00 95.62 602 TRP A CA 1
ATOM 4711 C C . TRP A 1 602 ? -39.371 1.463 34.147 1.00 95.62 602 TRP A C 1
ATOM 4713 O O . TRP A 1 602 ? -38.858 1.704 35.241 1.00 95.62 602 TRP A O 1
ATOM 4723 N N . ASN A 1 603 ? -38.870 1.923 33.003 1.00 97.12 603 ASN A N 1
ATOM 4724 C CA . ASN A 1 603 ? -37.761 2.861 32.894 1.00 97.12 603 ASN A CA 1
ATOM 4725 C C . ASN A 1 603 ? -38.063 3.837 31.750 1.00 97.12 603 ASN A C 1
ATOM 4727 O O . ASN A 1 603 ? -38.437 3.412 30.658 1.00 97.12 603 ASN A O 1
ATOM 4731 N N . LEU A 1 604 ? -37.924 5.129 32.016 1.00 97.50 604 LEU A N 1
ATOM 4732 C CA . LEU A 1 604 ? -38.075 6.213 31.060 1.00 97.50 604 LEU A CA 1
ATOM 4733 C C . LEU A 1 604 ? -36.838 7.103 31.158 1.00 97.50 604 LEU A C 1
ATOM 4735 O O . LEU A 1 604 ? -36.611 7.719 32.198 1.00 97.50 604 LEU A O 1
ATOM 4739 N N . SER A 1 605 ? -36.075 7.210 30.076 1.00 97.56 605 SER A N 1
ATOM 4740 C CA . SER A 1 605 ? -34.901 8.077 29.995 1.00 97.56 605 SER A CA 1
ATOM 4741 C C . SER A 1 605 ? -34.979 9.002 28.784 1.00 97.56 605 SER A C 1
ATOM 4743 O O . SER A 1 605 ? -35.550 8.664 27.747 1.00 97.56 605 SER A O 1
ATOM 4745 N N . ALA A 1 606 ? -34.412 10.193 28.934 1.00 98.00 606 ALA A N 1
ATOM 4746 C CA . ALA A 1 606 ? -34.181 11.143 27.860 1.00 98.00 606 ALA A CA 1
ATOM 4747 C C . ALA A 1 606 ? -32.714 11.569 27.910 1.00 98.00 606 ALA A C 1
ATOM 4749 O O . ALA A 1 606 ? -32.202 11.926 28.974 1.00 98.00 606 ALA A O 1
ATOM 4750 N N . TYR A 1 607 ? -32.042 11.536 26.763 1.00 97.38 607 TYR A N 1
ATOM 4751 C CA . TYR A 1 607 ? -30.635 11.897 26.649 1.00 97.38 607 TYR A CA 1
ATOM 4752 C C . TYR A 1 607 ? -30.392 12.782 25.429 1.00 97.38 607 TYR A C 1
ATOM 4754 O O . TYR A 1 607 ? -31.113 12.715 24.433 1.00 97.38 607 TYR A O 1
ATOM 4762 N N . GLN A 1 608 ? -29.353 13.605 25.514 1.00 97.44 608 GLN A N 1
ATOM 4763 C CA . GLN A 1 608 ? -28.819 14.366 24.395 1.00 97.44 608 GLN A CA 1
ATOM 4764 C C . GLN A 1 608 ? -27.299 14.250 24.413 1.00 97.44 608 GLN A C 1
ATOM 4766 O O . GLN A 1 608 ? -26.666 14.589 25.414 1.00 97.44 608 GLN A O 1
ATOM 4771 N N . THR A 1 609 ? -26.726 13.818 23.292 1.00 97.38 609 THR A N 1
ATOM 4772 C CA . THR A 1 609 ? -25.280 13.771 23.078 1.00 97.38 609 THR A CA 1
ATOM 4773 C C . THR A 1 609 ? -24.904 14.779 22.004 1.00 97.38 609 THR A C 1
ATOM 4775 O O . THR A 1 609 ? -25.381 14.693 20.876 1.00 97.38 609 THR A O 1
ATOM 4778 N N . ASN A 1 610 ? -24.043 15.732 22.352 1.00 96.25 610 ASN A N 1
ATOM 4779 C CA . ASN A 1 610 ? -23.462 16.676 21.406 1.00 96.25 610 ASN A CA 1
ATOM 4780 C C . ASN A 1 610 ? -22.046 16.203 21.060 1.00 96.25 610 ASN A C 1
ATOM 4782 O O . ASN A 1 610 ? -21.196 16.105 21.950 1.00 96.25 610 ASN A O 1
ATOM 4786 N N . ILE A 1 611 ? -21.807 15.909 19.782 1.00 93.81 611 ILE A N 1
ATOM 4787 C CA . ILE A 1 611 ? -20.502 15.494 19.260 1.00 93.81 611 ILE A CA 1
ATOM 4788 C C . ILE A 1 611 ? -19.836 16.707 18.613 1.00 93.81 611 ILE A C 1
ATOM 4790 O O . ILE A 1 611 ? -20.463 17.440 17.849 1.00 93.81 611 ILE A O 1
ATOM 4794 N N . LYS A 1 612 ? -18.570 16.938 18.949 1.00 92.31 612 LYS A N 1
ATOM 4795 C CA . LYS A 1 612 ? -17.729 17.975 18.357 1.00 92.31 612 LYS A CA 1
ATOM 4796 C C . LYS A 1 612 ? -16.524 17.324 17.687 1.00 92.31 612 LYS A C 1
ATOM 4798 O O . LYS A 1 612 ? -15.947 16.404 18.266 1.00 92.31 612 LYS A O 1
ATOM 4803 N N . ASP A 1 613 ? -16.138 17.875 16.537 1.00 88.06 613 ASP A N 1
ATOM 4804 C CA . ASP A 1 613 ? -14.969 17.454 15.762 1.00 88.06 613 ASP A CA 1
ATOM 4805 C C . ASP A 1 613 ? -15.084 15.992 15.289 1.00 88.06 613 ASP A C 1
ATOM 4807 O O . ASP A 1 613 ? -14.134 15.225 15.368 1.00 88.06 613 ASP A O 1
ATOM 4811 N N . ASP A 1 614 ? -16.289 15.599 14.871 1.00 84.69 614 ASP A N 1
ATOM 4812 C CA . ASP A 1 614 ? -16.582 14.244 14.404 1.00 84.69 614 ASP A CA 1
ATOM 4813 C C . ASP A 1 614 ? -15.890 13.945 13.066 1.00 84.69 614 ASP A C 1
ATOM 4815 O O . ASP A 1 614 ? -15.734 14.844 12.235 1.00 84.69 614 ASP A O 1
ATOM 4819 N N . LEU A 1 615 ? -15.483 12.691 12.873 1.00 76.12 615 LEU A N 1
ATOM 4820 C CA . LEU A 1 615 ? -14.752 12.248 11.686 1.00 76.12 615 LEU A CA 1
ATOM 4821 C C . LEU A 1 615 ? -15.700 11.505 10.748 1.00 76.12 615 LEU A C 1
ATOM 4823 O O . LEU A 1 615 ? -16.320 10.517 11.139 1.00 76.12 615 LEU A O 1
ATOM 4827 N N . TYR A 1 616 ? -15.776 11.965 9.502 1.00 69.69 616 TYR A N 1
ATOM 4828 C CA . TYR A 1 616 ? -16.557 11.333 8.446 1.00 69.69 616 TYR A CA 1
ATOM 4829 C C . TYR A 1 616 ? -15.679 11.137 7.218 1.00 69.69 616 TYR A C 1
ATOM 4831 O O . TYR A 1 616 ? -14.921 12.031 6.855 1.00 69.69 616 TYR A O 1
ATOM 4839 N N . LEU A 1 617 ? -15.821 9.978 6.582 1.00 58.53 617 LEU A N 1
ATOM 4840 C CA . LEU A 1 617 ? -15.302 9.737 5.240 1.00 58.53 617 LEU A CA 1
ATOM 4841 C C . LEU A 1 617 ? -16.257 10.427 4.258 1.00 58.53 617 LEU A C 1
ATOM 4843 O O . LEU A 1 617 ? -17.471 10.217 4.357 1.00 58.53 617 LEU A O 1
ATOM 4847 N N . VAL A 1 618 ? -15.725 11.282 3.383 1.00 49.75 618 VAL A N 1
ATOM 4848 C CA . VAL A 1 618 ? -16.497 12.043 2.383 1.00 49.75 618 VAL A CA 1
ATOM 4849 C C . VAL A 1 618 ? -16.188 11.542 0.985 1.00 49.75 618 VAL A C 1
ATOM 4851 O O . VAL A 1 618 ? -14.991 11.311 0.697 1.00 49.75 618 VAL A O 1
#

Sequence (618 aa):
GWNNGTIAFFGAASLFDENGWRDNSPSEVNQLFGKASYRGDKLDLHFSTLIVDTNLVGNGLIPSEEYRQDRAGVFTAPDTTENRLQQFQLAAAFQVNDTFSVTGQVYRRTSRRDSQGADVYTDFDNQYVRRNLTAGEEYTCLFETSENNRYNIPDYYVIDLPNGDPFSSPDYINFVLSADIDAAFATLDASQFNVELPDEVVALAQSSINFWKNFQATEIFKAANDGETISLAGGEITPYSNNESSYQYQPKVELSNLKNTNDLFAYLAGAEGAFYYYTTDGVKHLIVPKPPTNADECAGDINNDGLRVDGPEGGSQTVDGGAYSQTNPGVVDGTPTAVLTDNTIDQMTDGASIQFNWNTEKHKFMIGASVDRPTAEYTSTQQLGLLTADREFYYAPDEIRDQYVAADVPISNNNFEGEQLTKSLYFSETWSPVETWHFNVSARYNDTQGENRMKSREYGVGFVPSLAQLEAFPDYFDVCAPGEDCPTGYVIPDTSSLLNEEEKESFSYYSLNPSFGVAWQARDDLNIYANFSQGVRVPSVIELGCALDKTPVGSKGIYKSLRENRTCSLPSTLSGDPYLPQIKAQTVEIGLRGVIDDYLQWNLSAYQTNIKDDLYLV

Secondary structure (DSSP, 8-state):
-EE-SSEEEEEEEEEEEE--SSTT--EEEEEEEEEEEEE-SSEEEEEEEEEEEEEEE------HHHHHH-SS--SSB-EEEEEEEEEEEEEEEEEEETTEEEEEEEEEEEEEEEEEEEEE----TTPBPBPPPPTT---SEEEE--TT-TT-S--EEEEEEGGG-GGG-HHHHHHHTSSSHHHHHTTS-GGGBTPPPPHHHHHHHHHHHHHHTTHHHHHHSS-TT-------PPPPB-TTTTTSBSEEE-HHHHHHHTT-TT-HHHHHHHHHHHEEEE-TTS-EEEEEEPPPTTTTT----TT----BPBPTTSSBPBTTSTTT-SS--S--TT---EEEEEEEEEEEEEEEEEEEEEE-SSEEEEEEEEEEEEEEEEEEEEEEEEE-TTSBEE--TTTS-TTBHHHHSPEE-EEEEEEEEEEEEEEEEEEEEETTEEEEEEEEEEEEEEEEEEEEB-BTTTB---TTTSB-EE-SEEEE-TT-----SEE----GGGBPP-EEEEEEEEEEEEEEEEEEEEETTEEEEEEEEEEEEPPPTTTTTT-B---EETTTTEEHHHHTT-----SS-----B--PPEEEEEEEEEEEEEEETTEEEEEEEEEEEEES-----

Organism: NCBI:txid412755

pLDDT: mean 88.25, std 11.46, range [37.25, 98.69]

Radius of gyration: 36.6 Å; chains: 1; bounding box: 96×56×103 Å